Protein AF-A0A2H9SJW0-F1 (afdb_monomer)

Solvent-accessible surface area (backbone atoms only — not comparable to full-atom values): 27560 Å² total; per-residue (Å²): 142,73,90,80,88,81,76,88,88,74,100,79,84,87,81,86,72,72,59,54,45,77,56,90,75,32,29,32,35,49,70,36,34,45,72,46,26,42,38,36,22,75,59,77,62,86,89,69,76,60,100,68,69,46,55,53,66,46,67,87,40,43,34,33,60,44,40,96,85,55,87,63,95,70,72,62,36,65,70,44,51,54,50,39,52,50,50,51,52,52,54,34,56,44,20,56,74,71,34,86,74,39,53,44,86,49,81,77,55,29,37,23,30,73,93,43,32,66,49,48,26,40,41,35,30,52,68,93,46,70,36,27,36,27,61,48,62,95,64,89,64,94,73,74,85,78,71,46,26,59,31,34,33,37,58,63,81,87,57,61,59,41,34,25,30,29,27,80,83,71,48,78,39,64,72,75,53,98,78,71,81,67,59,90,91,49,28,26,57,37,65,46,68,72,79,64,94,76,46,72,67,57,54,49,54,53,48,54,49,46,53,50,44,56,50,49,50,36,42,29,26,83,96,55,74,32,35,34,38,36,33,59,54,56,61,57,50,48,53,49,46,48,52,34,33,49,69,62,37,29,36,73,66,20,43,42,54,46,42,50,53,48,57,61,48,48,55,56,50,53,53,54,52,50,52,49,30,53,78,61,64,34,53,73,40,84,44,55,64,56,51,73,56,50,77,93,84,60,77,93,42,55,70,54,52,38,56,61,59,69,64,53,84,82,46,53,55,40,60,49,33,49,52,49,51,49,55,42,41,67,43,85,90,38,70,70,16,47,45,45,44,56,61,53,72,64,44,94,61,82,62,53,36,68,67,46,46,49,54,50,32,37,18,42,43,55,39,62,61,27,46,88,40,59,68,50,29,27,34,37,48,27,43,62,92,49,41,62,34,63,52,34,29,52,52,53,47,50,51,43,50,72,74,46,77,84,67,74,99,48,66,65,35,56,54,34,36,36,34,34,45,60,63,44,41,30,56,40,88,87,62,77,42,61,65,65,70,52,96,87,48,49,71,59,50,47,51,52,46,65,37,62,64,44,44,54,34,58,70,59,53,52,52,67,80,48,94,86,62,74,77,65,57,59,57,51,52,59,57,63,57,72,74,72,125

Secondary structure (DSSP, 8-state):
------------S-----SEEEETTEEEEHHHHHTT-EEEES---GGG--TT--EEEETTEEEEEE-TT---SS---HHHHHHHHHHHHHHHHHHHHHSSS-EEE--S-EEEESS-TT-EEEEEEETTEEEEEEEE-SS--SS-----BSEEEEE--S-GGGEEEEETTS-EEES--TT--PPTT--EEEEEE---S--HHHHHHHHHHHHHHHHHHHTBPTTS-EEEEEE--HHHHHHHHHHHHHTTSB-HHHHHHHHHHHHHHHHHHHHHHHHHHHHTTEEEEEE-TTGGGS-SSS---HHHHHHHTT--TTS-HHHHHHHHHHHHHS-TT-HHHHHHHHHHHT-SS---SHHHHHHHHHHHHHHHHHTTPPTTSEEEEEEGGGHHHHHHHHHHHHHHHHH-TTS-TTSS---EEEEEE-S-EEE-SS---BTT--TTTHHHHHHHHHSHHHHHHHHH--GGG-TT-HHHHHHHHHHHGGG--

Nearest PDB structures (foldseek):
  3p7l-assembly1_A  TM=1.340E-01  e=9.518E+00  Rattus norvegicus

Foldseek 3Di:
DYDDDDDDDDPDPDPPDQQWDDDPQWTFRVVLLLVLATEIENDDDPVNRDPDPQWDAAQNWIKGKDAPPDPDPDAADVVLVVLQVVVLVLLQVQLVVADPNQKDFDDRIWMATRVHSSQIWGWMGGRLAIWTKRWDFPDRPVDDNQQFAQEEEEEDEQAQQQKWFQWPVRDTHRLPDLPDDDDVPIAREAIGGDPPPDAPVVVVRLVVLLSVLSSQLSRHHHPHQREYEYEDCLVVSLQSLLQCLLVVRYDPNRSQNSNVVSVVRSVVVVVSSVVSNVVSRYRYDYDFLQCQLDDPPDDSHPVNSCVSLVHDSPDHQQVSLVSSLCSLQVDPPDPSNVLSVLLQVLDPDHDRHVVSVVLSRLLSSLLVRCFPHAAASYEYEYEPVSVSSVVSVVVSVVSSCVVCVDPDPPRRHTYIYMYIYGSFYHYDDDDHHGPVDDPPCSVVVSVCCVPPCNVVCSSVVNCSRPDPPPPPVVVVVVVVVVPPD

Radius of gyration: 25.03 Å; Cα contacts (8 Å, |Δi|>4): 740; chains: 1; bounding box: 55×92×79 Å

Structure (mmCIF, N/CA/C/O backbone):
data_AF-A0A2H9SJW0-F1
#
_entry.id   AF-A0A2H9SJW0-F1
#
loop_
_atom_site.group_PDB
_atom_site.id
_atom_site.type_symbol
_atom_site.label_atom_id
_atom_site.label_alt_id
_atom_site.label_comp_id
_atom_site.label_asym_id
_atom_site.label_entity_id
_atom_site.label_seq_id
_atom_site.pdbx_PDB_ins_code
_atom_site.Cartn_x
_atom_site.Cartn_y
_atom_site.Cartn_z
_atom_site.occupancy
_atom_site.B_iso_or_equiv
_atom_site.auth_seq_id
_atom_site.auth_comp_id
_atom_site.auth_asym_id
_atom_site.auth_atom_id
_atom_site.pdbx_PDB_model_num
ATOM 1 N N . MET A 1 1 ? 0.031 -60.701 52.091 1.00 31.83 1 MET A N 1
ATOM 2 C CA . MET A 1 1 ? 1.449 -61.038 52.278 1.00 31.83 1 MET A CA 1
ATOM 3 C C . MET A 1 1 ? 2.285 -60.413 51.185 1.00 31.83 1 MET A C 1
ATOM 5 O O . MET A 1 1 ? 2.572 -61.062 50.194 1.00 31.83 1 MET A O 1
ATOM 9 N N . ASP A 1 2 ? 2.704 -59.166 51.257 1.00 26.11 2 ASP A N 1
ATOM 10 C CA . ASP A 1 2 ? 2.260 -57.974 51.977 1.00 26.11 2 ASP A CA 1
ATOM 11 C C . ASP A 1 2 ? 2.955 -56.819 51.243 1.00 26.11 2 ASP A C 1
ATOM 13 O O . ASP A 1 2 ? 4.098 -56.989 50.832 1.00 26.11 2 ASP A O 1
ATOM 17 N N . GLU A 1 3 ? 2.214 -55.722 51.043 1.00 27.44 3 GLU A N 1
ATOM 18 C CA . GLU A 1 3 ? 2.651 -54.322 51.198 1.00 27.44 3 GLU A CA 1
ATOM 19 C C . GLU A 1 3 ? 3.965 -53.838 50.521 1.00 27.44 3 GLU A C 1
ATOM 21 O O . GLU A 1 3 ? 5.017 -54.442 50.614 1.00 27.44 3 GLU A O 1
ATOM 26 N N . ILE A 1 4 ? 4.071 -52.680 49.862 1.00 28.31 4 ILE A N 1
ATOM 27 C CA . ILE A 1 4 ? 3.366 -51.408 50.004 1.00 28.31 4 ILE A CA 1
ATOM 28 C C . ILE A 1 4 ? 3.685 -50.543 48.771 1.00 28.31 4 ILE A C 1
ATOM 30 O O . ILE A 1 4 ? 4.787 -50.535 48.222 1.00 28.31 4 ILE A O 1
ATOM 34 N N . ILE A 1 5 ? 2.676 -49.768 48.407 1.00 30.16 5 ILE A N 1
ATOM 35 C CA . ILE A 1 5 ? 2.665 -48.562 47.585 1.00 30.16 5 ILE A CA 1
ATOM 36 C C . ILE A 1 5 ? 3.851 -47.617 47.884 1.00 30.16 5 ILE A C 1
ATOM 38 O O . ILE A 1 5 ? 4.023 -47.160 49.010 1.00 30.16 5 ILE A O 1
ATOM 42 N N . LYS A 1 6 ? 4.576 -47.177 46.848 1.00 25.44 6 LYS A N 1
ATOM 43 C CA . LYS A 1 6 ? 5.137 -45.815 46.825 1.00 25.44 6 LYS A CA 1
ATOM 44 C C . LYS A 1 6 ? 4.528 -45.033 45.669 1.00 25.44 6 LYS A C 1
ATOM 46 O O . LYS A 1 6 ? 5.001 -45.049 44.540 1.00 25.44 6 LYS A O 1
ATOM 51 N N . THR A 1 7 ? 3.430 -44.373 46.007 1.00 27.36 7 THR A N 1
ATOM 52 C CA . THR A 1 7 ? 2.893 -43.182 45.359 1.00 27.36 7 THR A CA 1
ATOM 53 C C . THR A 1 7 ? 3.907 -42.040 45.371 1.00 27.36 7 THR A C 1
ATOM 55 O O . THR A 1 7 ? 4.550 -41.810 46.390 1.00 27.36 7 THR A O 1
ATOM 58 N N . ALA A 1 8 ? 3.928 -41.316 44.250 1.00 31.66 8 ALA A N 1
ATOM 59 C CA . ALA A 1 8 ? 4.164 -39.880 44.088 1.00 31.66 8 ALA A CA 1
ATOM 60 C C . ALA A 1 8 ? 5.413 -39.248 44.730 1.00 31.66 8 ALA A C 1
ATOM 62 O O . ALA A 1 8 ? 5.507 -39.104 45.941 1.00 31.66 8 ALA A O 1
ATOM 63 N N . ASN A 1 9 ? 6.300 -38.777 43.850 1.00 24.16 9 ASN A N 1
ATOM 64 C CA . ASN A 1 9 ? 6.996 -37.479 43.836 1.00 24.16 9 ASN A CA 1
ATOM 65 C C . ASN A 1 9 ? 7.720 -37.473 42.476 1.00 24.16 9 ASN A C 1
ATOM 67 O O . ASN A 1 9 ? 8.507 -38.379 42.242 1.00 24.16 9 ASN A O 1
ATOM 71 N N . SER A 1 10 ? 7.519 -36.623 41.478 1.00 26.06 10 SER A N 1
ATOM 72 C CA . SER A 1 10 ? 6.787 -35.379 41.240 1.00 26.06 10 SER A CA 1
ATOM 73 C C . SER A 1 10 ? 6.701 -35.246 39.703 1.00 26.06 10 SER A C 1
ATOM 75 O O . SER A 1 10 ? 7.629 -35.678 39.016 1.00 26.06 10 SER A O 1
ATOM 77 N N . PRO A 1 11 ? 5.645 -34.667 39.107 1.00 29.20 11 PRO A N 1
ATOM 78 C CA . PRO A 1 11 ? 5.680 -34.295 37.698 1.00 29.20 11 PRO A CA 1
ATOM 79 C C . PRO A 1 11 ? 6.511 -33.013 37.578 1.00 29.20 11 PRO A C 1
ATOM 81 O O . PRO A 1 11 ? 5.976 -31.919 37.711 1.00 29.20 11 PRO A O 1
ATOM 84 N N . SER A 1 12 ? 7.830 -33.127 37.429 1.00 30.41 12 SER A N 1
ATOM 85 C CA . SER A 1 12 ? 8.693 -31.940 37.305 1.00 30.41 12 SER A CA 1
ATOM 86 C C . SER A 1 12 ? 9.781 -32.033 36.238 1.00 30.41 12 SER A C 1
ATOM 88 O O . SER A 1 12 ? 10.636 -31.162 36.196 1.00 30.41 12 SER A O 1
ATOM 90 N N . GLU A 1 13 ? 9.766 -33.033 35.354 1.00 30.55 13 GLU A N 1
ATOM 91 C CA . GLU A 1 13 ? 10.835 -33.191 34.347 1.00 30.55 13 GLU A CA 1
ATOM 92 C C . GLU A 1 13 ? 10.319 -33.544 32.939 1.00 30.55 13 GLU A C 1
ATOM 94 O O . GLU A 1 13 ? 11.020 -34.167 32.148 1.00 30.55 13 GLU A O 1
ATOM 99 N N . ALA A 1 14 ? 9.096 -33.125 32.593 1.00 31.77 14 ALA A N 1
ATOM 100 C CA . ALA A 1 14 ? 8.500 -33.360 31.270 1.00 31.77 14 ALA A CA 1
ATOM 101 C C . ALA A 1 14 ? 8.199 -32.074 30.463 1.00 31.77 14 ALA A C 1
ATOM 103 O O . ALA A 1 14 ? 7.309 -32.090 29.620 1.00 31.77 14 ALA A O 1
ATOM 104 N N . GLU A 1 15 ? 8.929 -30.972 30.686 1.00 34.06 15 GLU A N 1
ATOM 105 C CA . GLU A 1 15 ? 8.710 -29.685 29.983 1.00 34.06 15 GLU A CA 1
ATOM 106 C C . GLU A 1 15 ? 9.892 -29.195 29.118 1.00 34.06 15 GLU A C 1
ATOM 108 O O . GLU A 1 15 ? 9.938 -28.031 28.749 1.00 34.06 15 GLU A O 1
ATOM 113 N N . ASN A 1 16 ? 10.811 -30.071 28.694 1.00 35.47 16 ASN A N 1
ATOM 114 C CA . ASN A 1 16 ? 11.868 -29.717 27.725 1.00 35.47 16 ASN A CA 1
ATOM 115 C C . ASN A 1 16 ? 11.561 -30.225 26.302 1.00 35.47 16 ASN A C 1
ATOM 117 O O . ASN A 1 16 ? 12.399 -30.854 25.655 1.00 35.47 16 ASN A O 1
ATOM 121 N N . SER A 1 17 ? 10.345 -29.996 25.795 1.00 41.38 17 SER A N 1
ATOM 122 C CA . SER A 1 17 ? 10.033 -30.266 24.383 1.00 41.38 17 SER A CA 1
ATOM 123 C C . SER A 1 17 ? 10.408 -29.054 23.526 1.00 41.38 17 SER A C 1
ATOM 125 O O . SER A 1 17 ? 9.854 -27.974 23.726 1.00 41.38 17 SER A O 1
ATOM 127 N N . SER A 1 18 ? 11.331 -29.233 22.579 1.00 50.22 18 SER A N 1
ATOM 128 C CA . SER A 1 18 ? 11.886 -28.177 21.723 1.00 50.22 18 SER A CA 1
ATOM 129 C C . SER A 1 18 ? 10.817 -27.244 21.135 1.00 50.22 18 SER A C 1
ATOM 131 O O . SER A 1 18 ? 9.910 -27.685 20.429 1.00 50.22 18 SER A O 1
ATOM 133 N N . ILE A 1 19 ? 10.969 -25.935 21.368 1.00 66.38 19 ILE A N 1
ATOM 134 C CA . ILE A 1 19 ? 10.073 -24.869 20.877 1.00 66.38 19 ILE A CA 1
ATOM 135 C C . ILE A 1 19 ? 9.971 -24.859 19.347 1.00 66.38 19 ILE A C 1
ATOM 137 O O . ILE A 1 19 ? 8.990 -24.358 18.799 1.00 66.38 19 ILE A O 1
ATOM 141 N N . TRP A 1 20 ? 10.936 -25.445 18.648 1.00 62.72 20 TRP A N 1
ATOM 142 C CA . TRP A 1 20 ? 10.987 -25.478 17.197 1.00 62.72 20 TRP A CA 1
ATOM 143 C C . TRP A 1 20 ? 10.583 -26.849 16.642 1.00 62.72 20 TRP A C 1
ATOM 145 O O . TRP A 1 20 ? 11.089 -27.882 17.075 1.00 62.72 20 TRP A O 1
ATOM 155 N N . LEU A 1 21 ? 9.666 -26.847 15.676 1.00 59.00 21 LEU A N 1
ATOM 156 C CA . LEU A 1 21 ? 9.183 -28.022 14.954 1.00 59.00 21 LEU A CA 1
ATOM 157 C C . LEU A 1 21 ? 9.907 -28.121 13.612 1.00 59.00 21 LEU A C 1
ATOM 159 O O . LEU A 1 21 ? 9.852 -27.185 12.823 1.00 59.00 21 LEU A O 1
ATOM 163 N N . MET A 1 22 ? 10.560 -29.242 13.323 1.00 55.00 22 MET A N 1
ATOM 164 C CA . MET A 1 22 ? 11.202 -29.460 12.024 1.00 55.00 22 MET A CA 1
ATOM 165 C C . MET A 1 22 ? 10.168 -29.937 10.989 1.00 55.00 22 MET A C 1
ATOM 167 O O . MET A 1 22 ? 9.476 -30.928 11.214 1.00 55.00 22 MET A O 1
ATOM 171 N N . ILE A 1 23 ? 10.065 -29.236 9.860 1.00 51.19 23 ILE A N 1
ATOM 172 C CA . ILE A 1 23 ? 9.213 -29.536 8.705 1.00 51.19 23 ILE A CA 1
ATOM 173 C C . ILE A 1 23 ? 10.111 -29.550 7.462 1.00 51.19 23 ILE A C 1
ATOM 175 O O . ILE A 1 23 ? 10.507 -28.504 6.944 1.00 51.19 23 ILE A O 1
ATOM 179 N N . GLY A 1 24 ? 10.468 -30.745 6.986 1.00 56.09 24 GLY A N 1
ATOM 180 C CA . GLY A 1 24 ? 11.479 -30.895 5.936 1.00 56.09 24 GLY A CA 1
ATOM 181 C C . GLY A 1 24 ? 12.841 -30.382 6.414 1.00 56.09 24 GLY A C 1
ATOM 182 O O . GLY A 1 24 ? 13.365 -30.869 7.411 1.00 56.09 24 GLY A O 1
ATOM 183 N N . THR A 1 25 ? 13.402 -29.390 5.720 1.00 51.62 25 THR A N 1
ATOM 184 C CA . THR A 1 25 ? 14.658 -28.709 6.096 1.00 51.62 25 THR A CA 1
ATOM 185 C C . THR A 1 25 ? 14.438 -27.412 6.881 1.00 51.62 25 THR A C 1
ATOM 187 O O . THR A 1 25 ? 15.389 -26.675 7.131 1.00 51.62 25 THR A O 1
ATOM 190 N N . LEU A 1 26 ? 13.192 -27.100 7.244 1.00 54.31 26 LEU A N 1
ATOM 191 C CA . LEU A 1 26 ? 12.809 -25.852 7.897 1.00 54.31 26 LEU A CA 1
ATOM 192 C C . LEU A 1 26 ? 12.404 -26.105 9.342 1.00 54.31 26 LEU A C 1
ATOM 194 O O . LEU A 1 26 ? 11.727 -27.078 9.642 1.00 54.31 26 LEU A O 1
ATOM 198 N N . TYR A 1 27 ? 12.747 -25.189 10.232 1.00 59.31 27 TYR A N 1
ATOM 199 C CA . TYR A 1 27 ? 12.300 -25.192 11.613 1.00 59.31 27 TYR A CA 1
ATOM 200 C C . TYR A 1 27 ? 11.242 -24.118 11.834 1.00 59.31 27 TYR A C 1
ATOM 202 O O . TYR A 1 27 ? 11.479 -22.959 11.523 1.00 59.31 27 TYR A O 1
ATOM 210 N N . LEU A 1 28 ? 10.109 -24.488 12.421 1.00 64.44 28 LEU A N 1
ATOM 211 C CA . LEU A 1 28 ? 8.989 -23.620 12.764 1.00 64.44 28 LEU A CA 1
ATOM 212 C C . LEU A 1 28 ? 8.958 -23.323 14.266 1.00 64.44 28 LEU A C 1
ATOM 214 O O . LEU A 1 28 ? 8.865 -24.253 15.063 1.00 64.44 28 LEU A O 1
ATOM 218 N N . ASN A 1 29 ? 8.940 -22.056 14.676 1.00 68.50 29 ASN A N 1
ATOM 219 C CA . ASN A 1 29 ? 8.776 -21.704 16.089 1.00 68.50 29 ASN A CA 1
ATOM 220 C C . ASN A 1 29 ? 7.327 -21.949 16.543 1.00 68.50 29 ASN A C 1
ATOM 222 O O . ASN A 1 29 ? 6.422 -21.188 16.203 1.00 68.50 29 ASN A O 1
ATOM 226 N N . SER A 1 30 ? 7.096 -22.989 17.342 1.00 62.12 30 SER A N 1
ATOM 227 C CA . SER A 1 30 ? 5.762 -23.381 17.809 1.00 62.12 30 SER A CA 1
ATOM 228 C C . SER A 1 30 ? 5.122 -22.369 18.765 1.00 62.12 30 SER A C 1
ATOM 230 O O . SER A 1 30 ? 3.897 -22.251 18.783 1.00 62.12 30 SER A O 1
ATOM 232 N N . ALA A 1 31 ? 5.908 -21.620 19.545 1.00 65.62 31 ALA A N 1
ATOM 233 C CA . ALA A 1 31 ? 5.391 -20.616 20.477 1.00 65.62 31 ALA A CA 1
ATOM 234 C C . ALA A 1 31 ? 4.875 -19.368 19.743 1.00 65.62 31 ALA A C 1
ATOM 236 O O . ALA A 1 31 ? 3.829 -18.824 20.100 1.00 65.62 31 ALA A O 1
ATOM 237 N N . LEU A 1 32 ? 5.580 -18.947 18.692 1.00 68.88 32 LEU A N 1
ATOM 238 C CA . LEU A 1 32 ? 5.151 -17.875 17.797 1.00 68.88 32 LEU A CA 1
ATOM 239 C C . LEU A 1 32 ? 4.011 -18.339 16.887 1.00 68.88 32 LEU A C 1
ATOM 241 O O . LEU A 1 32 ? 3.034 -17.608 16.741 1.00 68.88 32 LEU A O 1
ATOM 245 N N . PHE A 1 33 ? 4.070 -19.572 16.370 1.00 63.78 33 PHE A N 1
ATOM 246 C CA . PHE A 1 33 ? 3.031 -20.141 15.503 1.00 63.78 33 PHE A CA 1
ATOM 247 C C . PHE A 1 33 ? 1.674 -20.182 16.200 1.00 63.78 33 PHE A C 1
ATOM 249 O O . PHE A 1 33 ? 0.653 -19.797 15.640 1.00 63.78 33 PHE A O 1
ATOM 256 N N . LYS A 1 34 ? 1.683 -20.560 17.479 1.00 60.62 34 LYS A N 1
ATOM 257 C CA . LYS A 1 34 ? 0.527 -20.484 18.369 1.00 60.62 34 LYS A CA 1
ATOM 258 C C . LYS A 1 34 ? -0.084 -19.075 18.436 1.00 60.62 34 LYS A C 1
ATOM 260 O O . LYS A 1 34 ? -1.291 -18.931 18.542 1.00 60.62 34 LYS A O 1
ATOM 265 N N . ARG A 1 35 ? 0.713 -18.020 18.294 1.00 62.22 35 ARG A N 1
ATOM 266 C CA . ARG A 1 35 ? 0.249 -16.623 18.234 1.00 62.22 35 ARG A CA 1
ATOM 267 C C . ARG A 1 35 ? -0.037 -16.154 16.803 1.00 62.22 35 ARG A C 1
ATOM 269 O O . ARG A 1 35 ? -0.025 -14.961 16.535 1.00 62.22 35 ARG A O 1
ATOM 276 N N . GLY A 1 36 ? -0.233 -17.084 15.870 1.00 58.44 36 GLY A N 1
ATOM 277 C CA . GLY A 1 36 ? -0.419 -16.783 14.454 1.00 58.44 36 GLY A CA 1
ATOM 278 C C . GLY A 1 36 ? 0.845 -16.278 13.755 1.00 58.44 36 GLY A C 1
ATOM 279 O O . GLY A 1 36 ? 0.753 -15.795 12.643 1.00 58.44 36 GLY A O 1
ATOM 280 N N . ILE A 1 37 ? 2.037 -16.356 14.351 1.00 66.00 37 ILE A N 1
ATOM 281 C CA . ILE A 1 37 ? 3.279 -15.886 13.718 1.00 66.00 37 ILE A CA 1
ATOM 282 C C . ILE A 1 37 ? 4.116 -17.088 13.275 1.00 66.00 37 ILE A C 1
ATOM 284 O O . ILE A 1 37 ? 4.667 -17.821 14.090 1.00 66.00 37 ILE A O 1
ATOM 288 N N . VAL A 1 38 ? 4.248 -17.297 11.971 1.00 61.78 38 VAL A N 1
ATOM 289 C CA . VAL A 1 38 ? 4.958 -18.443 11.396 1.00 61.78 38 VAL A CA 1
ATOM 290 C C . VAL A 1 38 ? 6.443 -18.105 11.208 1.00 61.78 38 VAL A C 1
ATOM 292 O O . VAL A 1 38 ? 6.871 -17.621 10.171 1.00 61.78 38 VAL A O 1
ATOM 295 N N . VAL A 1 39 ? 7.294 -18.360 12.194 1.00 63.62 39 VAL A N 1
ATOM 296 C CA . VAL A 1 39 ? 8.745 -18.164 11.999 1.00 63.62 39 VAL A CA 1
ATOM 297 C C . VAL A 1 39 ? 9.386 -19.453 11.523 1.00 63.62 39 VAL A C 1
ATOM 299 O O . VAL A 1 39 ? 9.395 -20.429 12.264 1.00 63.62 39 VAL A O 1
ATOM 302 N N . LEU A 1 40 ? 9.932 -19.432 10.311 1.00 59.06 40 LEU A N 1
ATOM 303 C CA . LEU A 1 40 ? 10.708 -20.496 9.695 1.00 59.06 40 LEU A CA 1
ATOM 304 C C . LEU A 1 40 ? 12.212 -20.192 9.810 1.00 59.06 40 LEU A C 1
ATOM 306 O O . LEU A 1 40 ? 12.647 -19.048 9.754 1.00 59.06 40 LEU A O 1
ATOM 310 N N . SER A 1 41 ? 13.048 -21.203 9.975 1.00 60.44 41 SER A N 1
ATOM 311 C CA . SER A 1 41 ? 14.503 -21.042 9.981 1.00 60.44 41 SER A CA 1
ATOM 312 C C . SER A 1 41 ? 15.148 -22.262 9.337 1.00 60.44 41 SER A C 1
ATOM 314 O O . SER A 1 41 ? 14.727 -23.371 9.644 1.00 60.44 41 SER A O 1
ATOM 316 N N . PRO A 1 42 ? 16.152 -22.119 8.458 1.00 53.81 42 PRO A N 1
ATOM 317 C CA . PRO A 1 42 ? 16.894 -23.272 7.952 1.00 53.81 42 PRO A CA 1
ATOM 318 C C . PRO A 1 42 ? 17.921 -23.784 8.961 1.00 53.81 42 PRO A C 1
ATOM 320 O O . PRO A 1 42 ? 18.294 -24.948 8.923 1.00 53.81 42 PRO A O 1
ATOM 323 N N . ASN A 1 43 ? 18.399 -22.901 9.843 1.00 59.78 43 ASN A N 1
ATOM 324 C CA . ASN A 1 43 ? 19.524 -23.130 10.733 1.00 59.78 43 ASN A CA 1
ATOM 325 C C . ASN A 1 43 ? 19.191 -22.517 12.088 1.00 59.78 43 ASN A C 1
ATOM 327 O O . ASN A 1 43 ? 19.198 -21.295 12.232 1.00 59.78 43 ASN A O 1
ATOM 331 N N . ILE A 1 44 ? 18.959 -23.360 13.086 1.00 58.59 44 ILE A N 1
ATOM 332 C CA . ILE A 1 44 ? 18.890 -22.919 14.475 1.00 58.59 44 ILE A CA 1
ATOM 333 C C . ILE A 1 44 ? 20.258 -23.190 15.099 1.00 58.59 44 ILE A C 1
ATOM 335 O O . ILE A 1 44 ? 20.630 -24.356 15.226 1.00 58.59 44 ILE A O 1
ATOM 339 N N . PRO A 1 45 ? 21.031 -22.162 15.488 1.00 54.62 45 PRO A N 1
ATOM 340 C CA . PRO A 1 45 ? 22.155 -22.375 16.389 1.00 54.62 45 PRO A CA 1
ATOM 341 C C . PRO A 1 45 ? 21.629 -23.025 17.675 1.00 54.62 45 PRO A C 1
ATOM 343 O O . PRO A 1 45 ? 20.753 -22.444 18.320 1.00 54.62 45 PRO A O 1
ATOM 346 N N . GLU A 1 46 ? 22.151 -24.195 18.057 1.00 47.31 46 GLU A N 1
ATOM 347 C CA . GLU A 1 46 ? 21.725 -24.946 19.257 1.00 47.31 46 GLU A CA 1
ATOM 348 C C . GLU A 1 46 ? 21.738 -24.080 20.535 1.00 47.31 46 GLU A C 1
ATOM 350 O O . GLU A 1 46 ? 20.930 -24.282 21.436 1.00 47.31 46 GLU A O 1
ATOM 355 N N . GLU A 1 47 ? 22.583 -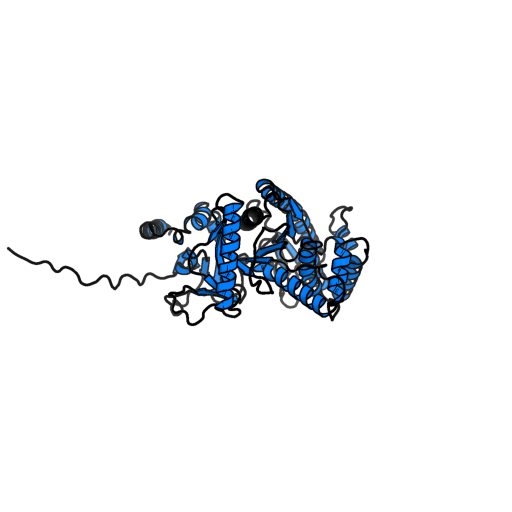23.046 20.574 1.00 41.41 47 GLU A N 1
ATOM 356 C CA . GLU A 1 47 ? 22.746 -22.105 21.693 1.00 41.41 47 GLU A CA 1
ATOM 357 C C . GLU A 1 47 ? 21.741 -20.930 21.705 1.00 41.41 47 GLU A C 1
ATOM 359 O O . GLU A 1 47 ? 21.732 -20.132 22.639 1.00 41.41 47 GLU A O 1
ATOM 364 N N . SER A 1 48 ? 20.897 -20.788 20.676 1.00 46.56 48 SER A N 1
ATOM 365 C CA . SER A 1 48 ? 19.954 -19.660 20.518 1.00 46.56 48 SER A CA 1
ATOM 366 C C . SER A 1 48 ? 18.500 -19.993 20.868 1.00 46.56 48 SER A C 1
ATOM 368 O O . SER A 1 48 ? 17.622 -19.135 20.765 1.00 46.56 48 SER A O 1
ATOM 370 N N . ILE A 1 49 ? 18.242 -21.223 21.316 1.00 45.44 49 ILE A N 1
ATOM 371 C CA . ILE A 1 49 ? 16.923 -21.676 21.758 1.00 45.44 49 ILE A CA 1
ATOM 372 C C . ILE A 1 49 ? 16.714 -21.187 23.196 1.00 45.44 49 ILE A C 1
ATOM 374 O O . ILE A 1 49 ? 16.937 -21.909 24.160 1.00 45.44 49 ILE A O 1
ATOM 378 N N . CYS A 1 50 ? 16.331 -19.920 23.349 1.00 40.44 50 CYS A N 1
ATOM 379 C CA . CYS A 1 50 ? 15.858 -19.404 24.631 1.00 40.44 50 CYS A CA 1
ATOM 380 C C . CYS A 1 50 ? 14.391 -19.803 24.840 1.00 40.44 50 CYS A C 1
ATOM 382 O O . CYS A 1 50 ? 13.558 -19.598 23.955 1.00 40.44 50 CYS A O 1
ATOM 384 N N . ASP A 1 51 ? 14.058 -20.262 26.050 1.00 39.50 51 ASP A N 1
ATOM 385 C CA . ASP A 1 51 ? 12.725 -20.733 26.479 1.00 39.50 51 ASP A CA 1
ATOM 386 C C . ASP A 1 51 ? 11.624 -19.648 26.538 1.00 39.50 51 ASP A C 1
ATOM 388 O O . ASP A 1 51 ? 10.618 -19.761 27.235 1.00 39.50 51 ASP A O 1
ATOM 392 N N . GLY A 1 52 ? 11.775 -18.559 25.789 1.00 51.00 52 GLY A N 1
ATOM 393 C CA . GLY A 1 52 ? 10.872 -17.421 25.849 1.00 51.00 52 GLY A CA 1
ATOM 394 C C . GLY A 1 52 ? 10.945 -16.516 24.634 1.00 51.00 52 GLY A C 1
ATOM 395 O O . GLY A 1 52 ? 10.958 -15.296 24.821 1.00 51.00 52 GLY A O 1
ATOM 396 N N . ASP A 1 53 ? 10.978 -17.078 23.418 1.00 55.94 53 ASP A N 1
ATOM 397 C CA . ASP A 1 53 ? 10.918 -16.330 22.151 1.00 55.94 53 ASP A CA 1
ATOM 398 C C . ASP A 1 53 ? 9.590 -15.568 22.015 1.00 55.94 53 ASP A C 1
ATOM 400 O O . ASP A 1 53 ? 8.642 -15.907 21.314 1.00 55.94 53 ASP A O 1
ATOM 404 N N . THR A 1 54 ? 9.535 -14.476 22.763 1.00 62.47 54 THR A N 1
ATOM 405 C CA . THR A 1 54 ? 8.504 -13.453 22.777 1.00 62.47 54 THR A CA 1
ATOM 406 C C . THR A 1 54 ? 8.749 -12.437 21.678 1.00 62.47 54 THR A C 1
ATOM 408 O O . THR A 1 54 ? 7.946 -11.518 21.567 1.00 62.47 54 THR A O 1
ATOM 411 N N . SER A 1 55 ? 9.821 -12.574 20.886 1.00 74.06 55 SER A N 1
ATOM 412 C CA . SER A 1 55 ? 10.250 -11.581 19.909 1.00 74.06 55 SER A CA 1
ATOM 413 C C . SER A 1 55 ? 10.541 -12.171 18.538 1.00 74.06 55 SER A C 1
ATOM 415 O O . SER A 1 55 ? 11.095 -13.258 18.445 1.00 74.06 55 SER A O 1
ATOM 417 N N . PHE A 1 56 ? 10.236 -11.418 17.488 1.00 74.88 56 PHE A N 1
ATOM 418 C CA . PHE A 1 56 ? 10.623 -11.726 16.112 1.00 74.88 56 PHE A CA 1
ATOM 419 C C . PHE A 1 56 ? 11.040 -10.441 15.397 1.00 74.88 56 PHE A C 1
ATOM 421 O O . PHE A 1 56 ? 10.713 -9.340 15.847 1.00 74.88 56 PHE A O 1
ATOM 428 N N . THR A 1 57 ? 11.766 -10.567 14.289 1.00 72.19 57 THR A N 1
ATOM 429 C CA . THR A 1 57 ? 12.193 -9.418 13.483 1.00 72.19 57 THR A CA 1
ATOM 430 C C . THR A 1 57 ? 11.485 -9.434 12.140 1.00 72.19 57 THR A C 1
ATOM 432 O O . THR A 1 57 ? 11.443 -10.455 11.466 1.00 72.19 57 THR A O 1
ATOM 435 N N . LEU A 1 58 ? 10.965 -8.277 11.743 1.00 70.56 58 LEU A N 1
ATOM 436 C CA . LEU A 1 58 ? 10.278 -8.060 10.481 1.00 70.56 58 LEU A CA 1
ATOM 437 C C . LEU A 1 58 ? 10.780 -6.764 9.846 1.00 70.56 58 LEU A C 1
ATOM 439 O O . LEU A 1 58 ? 10.627 -5.699 10.439 1.00 70.56 58 LEU A O 1
ATOM 443 N N . ASN A 1 59 ? 11.394 -6.829 8.661 1.00 65.69 59 ASN A N 1
ATOM 444 C CA . ASN A 1 59 ? 11.957 -5.658 7.966 1.00 65.69 59 ASN A CA 1
ATOM 445 C C . ASN A 1 59 ? 12.813 -4.760 8.887 1.00 65.69 59 ASN A C 1
ATOM 447 O O . ASN A 1 59 ? 12.578 -3.558 9.003 1.00 65.69 59 ASN A O 1
ATOM 451 N N . ALA A 1 60 ? 13.763 -5.369 9.609 1.00 69.12 60 ALA A N 1
ATOM 452 C CA . ALA A 1 60 ? 14.613 -4.721 10.620 1.00 69.12 60 ALA A CA 1
ATOM 453 C C . ALA A 1 60 ? 13.875 -4.111 11.837 1.00 69.12 60 ALA A C 1
ATOM 455 O O . ALA A 1 60 ? 14.500 -3.482 12.693 1.00 69.12 60 ALA A O 1
ATOM 456 N N . ARG A 1 61 ? 12.560 -4.321 11.970 1.00 75.19 61 ARG A N 1
ATOM 457 C CA . ARG A 1 61 ? 11.778 -3.975 13.163 1.00 75.19 61 ARG A CA 1
ATOM 458 C C . ARG A 1 61 ? 11.687 -5.194 14.066 1.00 75.19 61 ARG A C 1
ATOM 460 O O . ARG A 1 61 ? 11.164 -6.227 13.661 1.00 75.19 61 ARG A O 1
ATOM 467 N N . ARG A 1 62 ? 12.186 -5.078 15.293 1.00 82.31 62 ARG A N 1
ATOM 468 C CA . ARG A 1 62 ? 12.040 -6.128 16.300 1.00 82.31 62 ARG A CA 1
ATOM 469 C C . ARG A 1 62 ? 10.726 -5.933 17.042 1.00 82.31 62 ARG A C 1
ATOM 471 O O . ARG A 1 62 ? 10.515 -4.891 17.660 1.00 82.31 62 ARG A O 1
ATOM 478 N N . PHE A 1 63 ? 9.860 -6.930 16.985 1.00 82.44 63 PHE A N 1
ATOM 479 C CA . PHE A 1 63 ? 8.585 -6.950 17.681 1.00 82.44 63 PHE A CA 1
ATOM 480 C C . PHE A 1 63 ? 8.643 -7.858 18.897 1.00 82.44 63 PHE A C 1
ATOM 482 O O . PHE A 1 63 ? 9.423 -8.808 18.931 1.00 82.44 63 PHE A O 1
ATOM 489 N N . SER A 1 64 ? 7.827 -7.581 19.911 1.00 84.25 64 SER A N 1
ATOM 490 C CA . SER A 1 64 ? 7.626 -8.506 21.022 1.00 84.25 64 SER A CA 1
ATOM 491 C C . SER A 1 64 ? 6.234 -8.522 21.591 1.00 84.25 64 SER A C 1
ATOM 493 O O . SER A 1 64 ? 5.535 -7.515 21.599 1.00 84.25 64 SER A O 1
ATOM 495 N N . PHE A 1 65 ? 5.873 -9.680 22.120 1.00 81.56 65 PHE A N 1
ATOM 496 C CA . PHE A 1 65 ? 4.640 -9.894 22.843 1.00 81.56 65 PHE A CA 1
ATOM 497 C C . PHE A 1 65 ? 4.777 -9.468 24.300 1.00 81.56 65 PHE A C 1
ATOM 499 O O . PHE A 1 65 ? 5.644 -9.942 25.039 1.00 81.56 65 PHE A O 1
ATOM 506 N N . TYR A 1 66 ? 3.862 -8.615 24.731 1.00 84.00 66 TYR A N 1
ATOM 507 C CA . TYR A 1 66 ? 3.714 -8.175 26.103 1.00 84.00 66 TYR A CA 1
ATOM 508 C C . TYR A 1 66 ? 2.397 -8.694 26.676 1.00 84.00 66 TYR A C 1
ATOM 510 O O . TYR A 1 66 ? 1.329 -8.415 26.135 1.00 84.00 66 TYR A O 1
ATOM 518 N N . THR A 1 67 ? 2.470 -9.394 27.809 1.00 80.19 67 THR A N 1
ATOM 519 C CA . THR A 1 67 ? 1.323 -9.622 28.699 1.00 80.19 67 THR A CA 1
ATOM 520 C C . THR A 1 67 ? 1.594 -8.930 30.036 1.00 80.19 67 THR A C 1
ATOM 522 O O . THR A 1 67 ? 2.760 -8.781 30.416 1.00 80.19 67 THR A O 1
ATOM 525 N N . PRO A 1 68 ? 0.557 -8.524 30.793 1.00 72.31 68 PRO A N 1
ATOM 526 C CA . PRO A 1 68 ? 0.741 -7.928 32.120 1.00 72.31 68 PRO A CA 1
ATOM 527 C C . PRO A 1 68 ? 1.532 -8.818 33.090 1.00 72.31 68 PRO A C 1
ATOM 529 O O . PRO A 1 68 ? 2.203 -8.307 33.983 1.00 72.31 68 PRO A O 1
ATOM 532 N N . THR A 1 69 ? 1.470 -10.135 32.883 1.00 68.44 69 THR A N 1
ATOM 533 C CA . THR A 1 69 ? 2.145 -11.168 33.673 1.00 68.44 69 THR A CA 1
ATOM 534 C C . THR A 1 69 ? 3.566 -11.487 33.200 1.00 68.44 69 THR A C 1
ATOM 536 O O . THR A 1 69 ? 4.289 -12.170 33.920 1.00 68.44 69 THR A O 1
ATOM 539 N N . ASN A 1 70 ? 3.991 -11.012 32.022 1.00 65.56 70 ASN A N 1
ATOM 540 C CA . ASN A 1 70 ? 5.300 -11.354 31.466 1.00 65.56 70 ASN A CA 1
ATOM 541 C C . ASN A 1 70 ? 6.431 -10.543 32.116 1.00 65.56 70 ASN A C 1
ATOM 543 O O . ASN A 1 70 ? 6.342 -9.320 32.260 1.00 65.56 70 ASN A O 1
ATOM 547 N N . THR A 1 71 ? 7.552 -11.201 32.399 1.00 57.09 71 THR A N 1
ATOM 548 C CA . THR A 1 71 ? 8.789 -10.604 32.934 1.00 57.09 71 THR A CA 1
ATOM 549 C C . THR A 1 71 ? 9.706 -10.050 31.835 1.00 57.09 71 THR A C 1
ATOM 551 O O . THR A 1 71 ? 10.919 -9.964 32.014 1.00 57.09 71 THR A O 1
ATOM 554 N N . CYS A 1 72 ? 9.151 -9.643 30.685 1.00 63.00 72 CYS A N 1
ATOM 555 C CA . CYS A 1 72 ? 9.945 -9.053 29.606 1.00 63.00 72 CYS A CA 1
ATOM 556 C C . CYS A 1 72 ? 10.647 -7.770 30.092 1.00 63.00 72 CYS A C 1
ATOM 558 O O . CYS A 1 72 ? 10.021 -6.893 30.699 1.00 63.00 72 CYS A O 1
ATOM 560 N N . SER A 1 73 ? 11.948 -7.655 29.809 1.00 66.69 73 SER A N 1
ATOM 561 C CA . SER A 1 73 ? 12.775 -6.501 30.188 1.00 66.69 73 SER A CA 1
ATOM 562 C C . SER A 1 73 ? 12.342 -5.210 29.485 1.00 66.69 73 SER A C 1
ATOM 564 O O . SER A 1 73 ? 12.512 -4.119 30.029 1.00 66.69 73 SER A O 1
ATOM 566 N N . GLN A 1 74 ? 11.725 -5.326 28.306 1.00 77.00 74 GLN A N 1
ATOM 567 C CA . GLN A 1 74 ? 11.118 -4.217 27.579 1.00 77.00 74 GLN A CA 1
ATOM 568 C C . GLN A 1 74 ? 9.591 -4.326 27.580 1.00 77.00 74 GLN A C 1
ATOM 570 O O . GLN A 1 74 ? 9.015 -5.405 27.489 1.00 77.00 74 GLN A O 1
ATOM 575 N N . LYS A 1 75 ? 8.919 -3.177 27.683 1.00 85.69 75 LYS A N 1
ATOM 576 C CA . LYS A 1 75 ? 7.453 -3.075 27.761 1.00 85.69 75 LYS A CA 1
ATOM 577 C C . LYS A 1 75 ? 6.947 -2.037 26.762 1.00 85.69 75 LYS A C 1
ATOM 579 O O . LYS A 1 75 ? 7.684 -1.090 26.500 1.00 85.69 75 LYS A O 1
ATOM 584 N N . PRO A 1 76 ? 5.714 -2.108 26.254 1.00 88.75 76 PRO A N 1
ATOM 585 C CA . PRO A 1 76 ? 5.136 -1.010 25.479 1.00 88.75 76 PRO A CA 1
ATOM 586 C C . PRO A 1 76 ? 5.078 0.292 26.297 1.00 88.75 76 PRO A C 1
ATOM 588 O O . PRO A 1 76 ? 5.161 0.285 27.530 1.00 88.75 76 PRO A O 1
ATOM 591 N N . HIS A 1 77 ? 4.950 1.430 25.618 1.00 90.44 77 HIS A N 1
ATOM 592 C CA . HIS A 1 77 ? 4.732 2.711 26.282 1.00 90.44 77 HIS A CA 1
ATOM 593 C C . HIS A 1 77 ? 3.334 2.732 26.922 1.00 90.44 77 HIS A C 1
ATOM 595 O O . HIS A 1 77 ? 2.330 2.546 26.235 1.00 90.44 77 HIS A O 1
ATOM 601 N N . ALA A 1 78 ? 3.260 2.943 28.240 1.00 87.88 78 ALA A N 1
ATOM 602 C CA . ALA A 1 78 ? 2.036 2.708 29.010 1.00 87.88 78 ALA A CA 1
ATOM 603 C C . ALA A 1 78 ? 0.848 3.567 28.547 1.00 87.88 78 ALA A C 1
ATOM 605 O O . ALA A 1 78 ? -0.250 3.044 28.377 1.00 87.88 78 ALA A O 1
ATOM 606 N N . SER A 1 79 ? 1.054 4.864 28.286 1.00 87.44 79 SER A N 1
ATOM 607 C CA . SER A 1 79 ? -0.043 5.728 27.829 1.00 87.44 79 SER A CA 1
ATOM 608 C C . SER A 1 79 ? -0.511 5.376 26.416 1.00 87.44 79 SER A C 1
ATOM 610 O O . SER A 1 79 ? -1.708 5.439 26.138 1.00 87.44 79 SER A O 1
ATOM 612 N N . SER A 1 80 ? 0.406 4.950 25.544 1.00 88.38 80 SER A N 1
ATOM 613 C CA . SER A 1 80 ? 0.080 4.500 24.189 1.00 88.38 80 SER A CA 1
ATOM 614 C C . SER A 1 80 ? -0.724 3.203 24.230 1.00 88.38 80 SER A C 1
ATOM 616 O O . SER A 1 80 ? -1.712 3.086 23.515 1.00 88.38 80 SER A O 1
ATOM 618 N N . LEU A 1 81 ? -0.367 2.271 25.124 1.00 88.44 81 LEU A N 1
ATOM 619 C CA . LEU A 1 81 ? -1.114 1.029 25.330 1.00 88.44 81 LEU A CA 1
ATOM 620 C C . LEU A 1 81 ? -2.544 1.304 25.805 1.00 88.44 81 LEU A C 1
ATOM 622 O O . LEU A 1 81 ? -3.489 0.748 25.253 1.00 88.44 81 LEU A O 1
ATOM 626 N N . THR A 1 82 ? -2.710 2.169 26.809 1.00 87.38 82 THR A N 1
ATOM 627 C CA . THR A 1 82 ? -4.037 2.557 27.312 1.00 87.38 82 THR A CA 1
ATOM 628 C C . THR A 1 82 ? -4.873 3.215 26.219 1.00 87.38 82 THR A C 1
ATOM 630 O O . THR A 1 82 ? -6.040 2.873 26.055 1.00 87.38 82 THR A O 1
ATOM 633 N N . THR A 1 83 ? -4.266 4.116 25.444 1.00 85.88 83 THR A N 1
ATOM 634 C CA . THR A 1 83 ? -4.941 4.820 24.344 1.00 85.88 83 THR A CA 1
ATOM 635 C C . THR A 1 83 ? -5.381 3.846 23.253 1.00 85.88 83 THR A C 1
ATOM 637 O O . THR A 1 83 ? -6.536 3.864 22.843 1.00 85.88 83 THR A O 1
ATOM 640 N N . ALA A 1 84 ? -4.493 2.948 22.823 1.00 87.81 84 ALA A N 1
ATOM 641 C CA . ALA A 1 84 ? -4.809 1.977 21.785 1.00 87.81 84 ALA A CA 1
ATOM 642 C C . ALA A 1 84 ? -5.901 0.991 22.239 1.00 87.81 84 ALA A C 1
ATOM 644 O O . ALA A 1 84 ? -6.820 0.709 21.478 1.00 87.81 84 ALA A O 1
ATOM 645 N N . ARG A 1 85 ? -5.876 0.538 23.503 1.00 87.50 85 ARG A N 1
ATOM 646 C CA . ARG A 1 85 ? -6.953 -0.291 24.078 1.00 87.50 85 ARG A CA 1
ATOM 647 C C . ARG A 1 85 ? -8.296 0.436 24.128 1.00 87.50 85 ARG A C 1
ATOM 649 O O . ARG A 1 85 ? -9.314 -0.184 23.829 1.00 87.50 85 ARG A O 1
ATOM 656 N N . ALA A 1 86 ? -8.302 1.717 24.498 1.00 85.75 86 ALA A N 1
ATOM 657 C CA . ALA A 1 86 ? -9.519 2.525 24.500 1.00 85.75 86 ALA A CA 1
ATOM 658 C C . ALA A 1 86 ? -10.108 2.630 23.086 1.00 85.75 86 ALA A C 1
ATOM 660 O O . ALA A 1 86 ? -11.282 2.322 22.908 1.00 85.75 86 ALA A O 1
ATOM 661 N N . PHE A 1 87 ? -9.274 2.923 22.079 1.00 86.62 87 PHE A N 1
ATOM 662 C CA . PHE A 1 87 ? -9.719 2.968 20.685 1.00 86.62 87 PHE A CA 1
ATOM 663 C C . PHE A 1 87 ? -10.298 1.640 20.212 1.00 86.62 87 PHE A C 1
ATOM 665 O O . PHE A 1 87 ? -11.392 1.628 19.665 1.00 86.62 87 PHE A O 1
ATOM 672 N N . ILE A 1 88 ? -9.610 0.518 20.449 1.00 86.75 88 ILE A N 1
ATOM 673 C CA . ILE A 1 88 ? -10.150 -0.794 20.067 1.00 86.75 88 ILE A CA 1
ATOM 674 C C . ILE A 1 88 ? -11.490 -1.052 20.741 1.00 86.75 88 ILE A C 1
ATOM 676 O O . ILE A 1 88 ? -12.416 -1.484 20.071 1.00 86.75 88 ILE A O 1
ATOM 680 N N . THR A 1 89 ? -11.617 -0.733 22.028 1.00 86.31 89 THR A N 1
ATOM 681 C CA . THR A 1 89 ? -12.872 -0.925 22.765 1.00 86.31 89 THR A CA 1
ATOM 682 C C . THR A 1 89 ? -14.013 -0.105 22.160 1.00 86.31 89 THR A C 1
ATOM 684 O O . THR A 1 89 ? -15.119 -0.621 22.016 1.00 86.31 89 THR A O 1
ATOM 687 N N . GLU A 1 90 ? -13.763 1.149 21.781 1.00 86.81 90 GLU A N 1
ATOM 688 C CA . GLU A 1 90 ? -14.756 2.006 21.122 1.00 86.81 90 GLU A CA 1
ATOM 689 C C . GLU A 1 90 ? -15.118 1.483 19.723 1.00 86.81 90 GLU A C 1
ATOM 691 O O . GLU A 1 90 ? -16.302 1.357 19.415 1.00 86.81 90 GLU A O 1
ATOM 696 N N . LEU A 1 91 ? -14.124 1.098 18.911 1.00 87.44 91 LEU A N 1
ATOM 697 C CA . LEU A 1 91 ? -14.335 0.530 17.574 1.00 87.44 91 LEU A CA 1
ATOM 698 C C . LEU A 1 91 ? -15.152 -0.768 17.632 1.00 87.44 91 LEU A C 1
ATOM 700 O O . LEU A 1 91 ? -16.114 -0.915 16.883 1.00 87.44 91 LEU A O 1
ATOM 704 N N . THR A 1 92 ? -14.810 -1.694 18.536 1.00 87.31 92 THR A N 1
ATOM 705 C CA . THR A 1 92 ? -15.551 -2.955 18.691 1.00 87.31 92 THR A CA 1
ATOM 706 C C . THR A 1 92 ? -16.953 -2.712 19.233 1.00 87.31 92 THR A C 1
ATOM 708 O O . THR A 1 92 ? -17.904 -3.309 18.747 1.00 87.31 92 THR A O 1
ATOM 711 N N . SER A 1 93 ? -17.111 -1.805 20.205 1.00 87.88 93 SER A N 1
ATOM 712 C CA . SER A 1 93 ? -18.432 -1.478 20.762 1.00 87.88 93 SER A CA 1
ATOM 713 C C . SER A 1 93 ? -19.359 -0.885 19.705 1.00 87.88 93 SER A C 1
ATOM 715 O O . SER A 1 93 ? -20.536 -1.229 19.671 1.00 87.88 93 SER A O 1
ATOM 717 N N . TYR A 1 94 ? -18.830 -0.026 18.831 1.00 88.31 94 TYR A N 1
ATOM 718 C CA . TYR A 1 94 ? -19.572 0.507 17.694 1.00 88.31 94 TYR A CA 1
ATOM 719 C C . TYR A 1 94 ? -19.922 -0.587 16.686 1.00 88.31 94 TYR A C 1
ATOM 721 O O . TYR A 1 94 ? -21.084 -0.719 16.316 1.00 88.31 94 TYR A O 1
ATOM 729 N N . ALA A 1 95 ? -18.948 -1.414 16.296 1.00 87.00 95 ALA A N 1
ATOM 730 C CA . ALA A 1 95 ? -19.163 -2.503 15.347 1.00 87.00 95 ALA A CA 1
ATOM 731 C C . ALA A 1 95 ? -20.257 -3.481 15.815 1.00 87.00 95 ALA A C 1
ATOM 733 O O . ALA A 1 95 ? -21.090 -3.879 15.009 1.00 87.00 95 ALA A O 1
ATOM 734 N N . HIS A 1 96 ? -20.316 -3.802 17.113 1.00 85.12 96 HIS A N 1
ATOM 735 C CA . HIS A 1 96 ? -21.382 -4.628 17.701 1.00 85.12 96 HIS A CA 1
ATOM 736 C C . HIS A 1 96 ? -22.775 -3.981 17.642 1.00 85.12 96 HIS A C 1
ATOM 738 O O . HIS A 1 96 ? -23.785 -4.679 17.686 1.00 85.12 96 HIS A O 1
ATOM 744 N N . GLN A 1 97 ? -22.856 -2.650 17.574 1.00 82.75 97 GLN A N 1
ATOM 745 C CA . GLN A 1 97 ? -24.127 -1.931 17.445 1.00 82.75 97 GLN A CA 1
ATOM 746 C C . GLN A 1 97 ? -24.597 -1.841 15.990 1.00 82.75 97 GLN A C 1
ATOM 748 O O . GLN A 1 97 ? -25.797 -1.729 15.747 1.00 82.75 97 GLN A O 1
ATOM 753 N N . THR A 1 98 ? -23.668 -1.834 15.030 1.00 75.06 98 THR A N 1
ATOM 754 C CA . THR A 1 98 ? -23.951 -1.602 13.604 1.00 75.06 98 THR A CA 1
ATOM 755 C C . THR A 1 98 ? -24.001 -2.871 12.764 1.00 75.06 98 THR A C 1
ATOM 757 O O . THR A 1 98 ? -24.685 -2.891 11.742 1.00 75.06 98 THR A O 1
ATOM 760 N N . SER A 1 99 ? -23.294 -3.923 13.173 1.00 65.56 99 SER A N 1
ATOM 761 C CA . SER A 1 99 ? -23.117 -5.161 12.418 1.00 65.56 99 SER A CA 1
ATOM 762 C C . SER A 1 99 ? -23.179 -6.380 13.345 1.00 65.56 99 SER A C 1
ATOM 764 O O . SER A 1 99 ? -22.884 -6.287 14.535 1.00 65.56 99 SER A O 1
ATOM 766 N N . GLN A 1 100 ? -23.579 -7.537 12.810 1.00 58.59 100 GLN A N 1
ATOM 767 C CA . GLN A 1 100 ? -23.644 -8.800 13.555 1.00 58.59 100 GLN A CA 1
ATOM 768 C C . GLN A 1 100 ? -22.237 -9.259 13.968 1.00 58.59 100 GLN A C 1
ATOM 770 O O . GLN A 1 100 ? -21.570 -9.891 13.166 1.00 58.59 100 GLN A O 1
ATOM 775 N N . ASP A 1 101 ? -21.788 -8.947 15.189 1.00 57.75 101 ASP A N 1
ATOM 776 C CA . ASP A 1 101 ? -20.649 -9.573 15.896 1.00 57.75 101 ASP A CA 1
ATOM 777 C C . ASP A 1 101 ? -19.410 -9.926 15.044 1.00 57.75 101 ASP A C 1
ATOM 779 O O . ASP A 1 101 ? -18.750 -10.936 15.262 1.00 57.75 101 ASP A O 1
ATOM 783 N N . LEU A 1 102 ? -19.055 -9.087 14.068 1.00 62.88 102 LEU A N 1
ATOM 784 C CA . LEU A 1 102 ? -17.930 -9.378 13.176 1.00 62.88 102 LEU A CA 1
ATOM 785 C C . LEU A 1 102 ? -16.583 -9.040 13.801 1.00 62.88 102 LEU A C 1
ATOM 787 O O . LEU A 1 102 ? -15.566 -9.432 13.247 1.00 62.88 102 LEU A O 1
ATOM 791 N N . ILE A 1 103 ? -16.535 -8.288 14.902 1.00 73.12 103 ILE A N 1
ATOM 792 C CA . ILE A 1 103 ? -15.273 -7.808 15.458 1.00 73.12 103 ILE A CA 1
ATOM 793 C C . ILE A 1 103 ? -15.172 -8.136 16.943 1.00 73.12 103 ILE A C 1
ATOM 795 O O . ILE A 1 103 ? -15.951 -7.629 17.741 1.00 73.12 103 ILE A O 1
ATOM 799 N N . HIS A 1 104 ? -14.153 -8.906 17.332 1.00 68.25 104 HIS A N 1
ATOM 800 C CA . HIS A 1 104 ? -13.894 -9.231 18.735 1.00 68.25 104 HIS A CA 1
ATOM 801 C C . HIS A 1 104 ? -12.462 -8.897 19.141 1.00 68.25 104 HIS A C 1
ATOM 803 O O . HIS A 1 104 ? -11.493 -9.310 18.502 1.00 68.25 104 HIS A O 1
ATOM 809 N N . ASN A 1 105 ? -12.325 -8.190 20.262 1.00 69.12 105 ASN A N 1
ATOM 810 C CA . ASN A 1 105 ? -11.039 -8.014 20.921 1.00 69.12 105 ASN A CA 1
ATOM 811 C C . ASN A 1 105 ? -10.664 -9.323 21.629 1.00 69.12 105 ASN A C 1
ATOM 813 O O . ASN A 1 105 ? -11.404 -9.792 22.498 1.00 69.12 105 ASN A O 1
ATOM 817 N N . ARG A 1 106 ? -9.533 -9.923 21.254 1.00 63.47 106 ARG A N 1
ATOM 818 C CA . ARG A 1 106 ? -9.046 -11.162 21.869 1.00 63.47 106 ARG A CA 1
ATOM 819 C C . ARG A 1 106 ? -7.837 -10.878 22.746 1.00 63.47 106 ARG A C 1
ATOM 821 O O . ARG A 1 106 ? -7.039 -10.027 22.421 1.00 63.47 106 ARG A O 1
ATOM 828 N N . ASP A 1 107 ? -7.661 -11.660 23.804 1.00 63.44 107 ASP A N 1
ATOM 829 C CA . ASP A 1 107 ? -6.420 -11.758 24.585 1.00 63.44 107 ASP A CA 1
ATOM 830 C C . ASP A 1 107 ? -5.860 -10.483 25.266 1.00 63.44 107 ASP A C 1
ATOM 832 O O . ASP A 1 107 ? -6.059 -9.337 24.874 1.00 63.44 107 ASP A O 1
ATOM 836 N N . GLN A 1 108 ? -5.081 -10.674 26.337 1.00 65.25 108 GLN A N 1
ATOM 837 C CA . GLN A 1 108 ? -4.329 -9.571 26.969 1.00 65.25 108 GLN A CA 1
ATOM 838 C C . GLN A 1 108 ? -2.953 -9.332 26.330 1.00 65.25 108 GLN A C 1
ATOM 840 O O . GLN A 1 108 ? -2.278 -8.356 26.686 1.00 65.25 108 GLN A O 1
ATOM 845 N N . SER A 1 109 ? -2.521 -10.230 25.437 1.00 78.88 109 SER A N 1
ATOM 846 C CA . SER A 1 109 ? -1.208 -10.181 24.800 1.00 78.88 109 SER A CA 1
ATOM 847 C C . SER A 1 109 ? -1.207 -9.195 23.641 1.00 78.88 109 SER A C 1
ATOM 849 O O . SER A 1 109 ? -1.949 -9.359 22.679 1.00 78.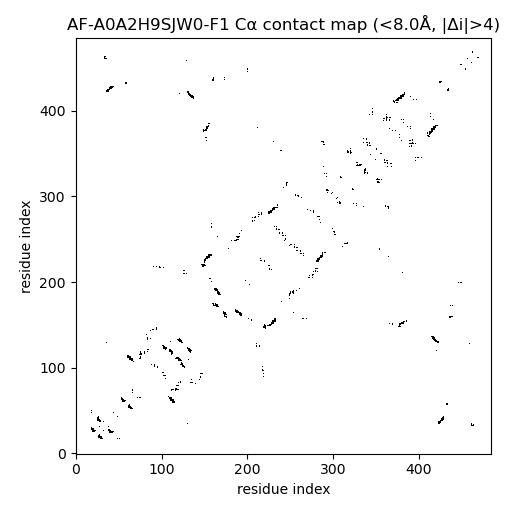88 109 SER A O 1
ATOM 851 N N . VAL A 1 110 ? -0.364 -8.171 23.727 1.00 86.50 110 VAL A N 1
ATOM 852 C CA . VAL A 1 110 ? -0.180 -7.181 22.657 1.00 86.50 110 VAL A CA 1
ATOM 853 C C . VAL A 1 110 ? 1.196 -7.339 22.045 1.00 86.50 110 VAL A C 1
ATOM 855 O O . VAL A 1 110 ? 2.153 -7.679 22.740 1.00 86.50 110 VAL A O 1
ATOM 858 N N . LEU A 1 111 ? 1.315 -7.042 20.761 1.00 87.19 111 LEU A N 1
ATOM 859 C CA . LEU A 1 111 ? 2.594 -6.973 20.079 1.00 87.19 111 LEU A CA 1
ATOM 860 C C . LEU A 1 111 ? 3.078 -5.516 20.067 1.00 87.19 111 LEU A C 1
ATOM 862 O O . LEU A 1 111 ? 2.292 -4.603 19.851 1.00 87.19 111 LEU A O 1
ATOM 866 N N . PHE A 1 112 ? 4.358 -5.253 20.313 1.00 89.50 112 PHE A N 1
ATOM 867 C CA . PHE A 1 112 ? 4.907 -3.895 20.240 1.00 89.50 112 PHE A CA 1
ATOM 868 C C . PHE A 1 112 ? 6.292 -3.874 19.601 1.00 89.50 112 PHE A C 1
ATOM 870 O O . PHE A 1 112 ? 7.049 -4.840 19.704 1.00 89.50 112 PHE A O 1
ATOM 877 N N . ASN A 1 113 ? 6.634 -2.765 18.947 1.00 88.56 113 ASN A N 1
ATOM 878 C CA . ASN A 1 113 ? 7.963 -2.554 18.378 1.00 88.56 113 ASN A CA 1
ATOM 879 C C . ASN A 1 113 ? 8.960 -2.145 19.480 1.00 88.56 113 ASN A C 1
ATOM 881 O O . ASN A 1 113 ? 8.728 -1.191 20.222 1.00 88.56 113 ASN A O 1
ATOM 885 N N . HIS A 1 114 ? 10.097 -2.838 19.571 1.00 86.44 114 HIS A N 1
ATOM 886 C CA . HIS A 1 114 ? 11.174 -2.557 20.535 1.00 86.44 114 HIS A CA 1
ATOM 887 C C . HIS A 1 114 ? 11.721 -1.139 20.413 1.00 86.44 114 HIS A C 1
ATOM 889 O O . HIS A 1 114 ? 11.903 -0.446 21.413 1.00 86.44 114 HIS A O 1
ATOM 895 N N . ASN A 1 115 ? 11.959 -0.704 19.177 1.00 86.81 115 ASN A N 1
ATOM 896 C CA . ASN A 1 115 ? 12.574 0.588 18.881 1.00 86.81 115 ASN A CA 1
ATOM 897 C C . ASN A 1 115 ? 11.549 1.728 18.905 1.00 86.81 115 ASN A C 1
ATOM 899 O O . ASN A 1 115 ? 11.916 2.891 19.044 1.00 86.81 115 ASN A O 1
ATOM 903 N N . ARG A 1 116 ? 10.262 1.395 18.769 1.00 88.62 116 ARG A N 1
ATOM 904 C CA . ARG A 1 116 ? 9.133 2.329 18.740 1.00 88.62 116 ARG A CA 1
ATOM 905 C C . ARG A 1 116 ? 8.035 1.828 19.662 1.00 88.62 116 ARG A C 1
ATOM 907 O O . ARG A 1 116 ? 7.024 1.294 19.224 1.00 88.62 116 ARG A O 1
ATOM 914 N N . ARG A 1 117 ? 8.259 1.957 20.967 1.00 90.12 117 ARG A N 1
ATOM 915 C CA . ARG A 1 117 ? 7.411 1.353 22.012 1.00 90.12 117 ARG A CA 1
ATOM 916 C C . ARG A 1 117 ? 5.972 1.891 22.029 1.00 90.12 117 ARG A C 1
ATOM 918 O O . ARG A 1 117 ? 5.133 1.350 22.747 1.00 90.12 117 ARG A O 1
ATOM 925 N N . GLU A 1 118 ? 5.697 2.962 21.290 1.00 90.00 118 GLU A N 1
ATOM 926 C CA . GLU A 1 118 ? 4.372 3.520 21.025 1.00 90.00 118 GLU A CA 1
ATOM 927 C C . GLU A 1 118 ? 3.608 2.827 19.881 1.00 90.00 118 GLU A C 1
ATOM 929 O O . GLU A 1 118 ? 2.394 2.993 19.781 1.00 90.00 118 GLU A O 1
ATOM 934 N N . GLU A 1 119 ? 4.301 2.069 19.028 1.00 91.56 119 GLU A N 1
ATOM 935 C CA . GLU A 1 119 ? 3.729 1.239 17.967 1.00 91.56 119 GLU A CA 1
ATOM 936 C C . GLU A 1 119 ? 3.286 -0.099 18.570 1.00 91.56 119 GLU A C 1
ATOM 938 O O . GLU A 1 119 ? 4.106 -0.984 18.835 1.00 91.56 119 GLU A O 1
ATOM 943 N N . ILE A 1 120 ? 1.982 -0.204 18.842 1.00 91.00 120 ILE A N 1
ATOM 944 C CA . ILE A 1 120 ? 1.373 -1.290 19.615 1.00 91.00 120 ILE A CA 1
ATOM 945 C C . ILE A 1 120 ? 0.233 -1.906 18.817 1.00 91.00 120 ILE A C 1
ATOM 947 O O . ILE A 1 120 ? -0.781 -1.275 18.546 1.00 91.00 120 ILE A O 1
ATOM 951 N N . PHE A 1 121 ? 0.401 -3.172 18.506 1.00 89.56 121 PHE A N 1
ATOM 952 C CA . PHE A 1 121 ? -0.493 -4.007 17.743 1.00 89.56 121 PHE A CA 1
ATOM 953 C C . PHE A 1 121 ? -1.356 -4.842 18.694 1.00 89.56 121 PHE A C 1
ATOM 955 O O . PHE A 1 121 ? -0.847 -5.628 19.499 1.00 89.56 121 PHE A O 1
ATOM 962 N N . LEU A 1 122 ? -2.669 -4.649 18.619 1.00 88.62 122 LEU A N 1
ATOM 963 C CA . LEU A 1 122 ? -3.657 -5.393 19.384 1.00 88.62 122 LEU A CA 1
ATOM 964 C C . LEU A 1 122 ? -4.258 -6.498 18.514 1.00 88.62 122 LEU A C 1
ATOM 966 O O . LEU A 1 122 ? -4.627 -6.219 17.374 1.00 88.62 122 LEU A O 1
ATOM 970 N N . PRO A 1 123 ? -4.363 -7.731 19.021 1.00 82.75 123 PRO A N 1
ATOM 971 C CA . PRO A 1 123 ? -5.087 -8.791 18.331 1.00 82.75 123 PRO A CA 1
ATOM 972 C C . PRO A 1 123 ? -6.570 -8.425 18.173 1.00 82.75 123 PRO A C 1
ATOM 974 O O . PRO A 1 123 ? -7.252 -8.057 19.131 1.00 82.75 123 PRO A O 1
ATOM 977 N N . LEU A 1 124 ? -7.070 -8.558 16.953 1.00 80.81 124 LEU A N 1
ATOM 978 C CA . LEU A 1 124 ? -8.465 -8.362 16.602 1.00 80.81 124 LEU A CA 1
ATOM 979 C C . LEU A 1 124 ? -8.927 -9.552 15.768 1.00 80.81 124 LEU A C 1
ATOM 981 O O . LEU A 1 124 ? -8.247 -9.957 14.826 1.00 80.81 124 LEU A O 1
ATOM 985 N N . GLN A 1 125 ? -10.087 -10.102 16.108 1.00 76.31 125 GLN A N 1
ATOM 986 C CA . GLN A 1 125 ? -10.784 -11.027 15.230 1.00 76.31 125 GLN A CA 1
ATOM 987 C C . GLN A 1 125 ? -11.752 -10.238 14.353 1.00 76.31 125 GLN A C 1
ATOM 989 O O . GLN A 1 125 ? -12.517 -9.443 14.893 1.00 76.31 125 GLN A O 1
ATOM 994 N N . ILE A 1 126 ? -11.711 -10.459 13.041 1.00 74.81 126 ILE A N 1
ATOM 995 C CA . ILE A 1 126 ? -12.615 -9.881 12.045 1.00 74.81 126 ILE A CA 1
ATOM 996 C C . ILE A 1 126 ? -13.255 -11.057 11.299 1.00 74.81 126 ILE A C 1
ATOM 998 O O . ILE A 1 126 ? -12.552 -11.830 10.655 1.00 74.81 126 ILE A O 1
ATOM 1002 N N . ALA A 1 127 ? -14.571 -11.226 11.424 1.00 72.19 127 ALA A N 1
ATOM 1003 C CA . ALA A 1 127 ? -15.287 -12.445 11.057 1.00 72.19 127 ALA A CA 1
ATOM 1004 C C . ALA A 1 127 ? -14.645 -13.691 11.712 1.00 72.19 127 ALA A C 1
ATOM 1006 O O . ALA A 1 127 ? -14.609 -13.807 12.940 1.00 72.19 127 ALA A O 1
ATOM 1007 N N . GLU A 1 128 ? -14.107 -14.619 10.922 1.00 67.31 128 GLU A N 1
ATOM 1008 C CA . GLU A 1 128 ? -13.421 -15.828 11.408 1.00 67.31 128 GLU A CA 1
ATOM 1009 C C . GLU A 1 128 ? -11.888 -15.690 11.421 1.00 67.31 128 GLU A C 1
ATOM 1011 O O . GLU A 1 128 ? -11.180 -16.596 11.861 1.00 67.31 128 GLU A O 1
ATOM 1016 N N . GLU A 1 129 ? -11.359 -14.544 10.996 1.00 66.94 129 GLU A N 1
ATOM 1017 C CA . GLU A 1 129 ? -9.926 -14.319 10.833 1.00 66.94 129 GLU A CA 1
ATOM 1018 C C . GLU A 1 129 ? -9.331 -13.512 11.980 1.00 66.94 129 GLU A C 1
ATOM 1020 O O . GLU A 1 129 ? -9.959 -12.614 12.536 1.00 66.94 129 GLU A O 1
ATOM 1025 N N . SER A 1 130 ? -8.080 -13.810 12.330 1.00 69.00 130 SER A N 1
ATOM 1026 C CA . SER A 1 130 ? -7.327 -13.062 13.339 1.00 69.00 130 SER A CA 1
ATOM 1027 C C . SER A 1 130 ? -6.246 -12.222 12.676 1.00 69.00 130 SER A C 1
ATOM 1029 O O . SER A 1 130 ? -5.459 -12.726 11.879 1.00 69.00 130 SER A O 1
ATOM 1031 N N . THR A 1 131 ? -6.167 -10.953 13.053 1.00 76.88 131 THR A N 1
ATOM 1032 C CA . THR A 1 131 ? -5.115 -10.028 12.625 1.00 76.88 131 THR A CA 1
ATOM 1033 C C . THR A 1 131 ? -4.632 -9.214 13.820 1.00 76.88 131 THR A C 1
ATOM 1035 O O . THR A 1 131 ? -5.285 -9.153 14.864 1.00 76.88 131 THR A O 1
ATOM 1038 N N . TYR A 1 132 ? -3.477 -8.579 13.690 1.00 83.25 132 TYR A N 1
ATOM 1039 C CA . TYR A 1 132 ? -3.016 -7.598 14.653 1.00 83.25 132 TYR A CA 1
ATOM 1040 C C . TYR A 1 132 ? -3.199 -6.195 14.089 1.00 83.25 132 TYR A C 1
ATOM 1042 O O . TYR A 1 132 ? -2.730 -5.895 12.998 1.00 83.25 132 TYR A O 1
ATOM 1050 N N . ILE A 1 133 ? -3.813 -5.292 14.849 1.00 88.88 133 ILE A N 1
ATOM 1051 C CA . ILE A 1 133 ? -4.032 -3.914 14.407 1.00 88.88 133 ILE A CA 1
ATOM 1052 C C . ILE A 1 133 ? -3.367 -2.905 15.326 1.00 88.88 133 ILE A C 1
ATOM 1054 O O . ILE A 1 133 ? -3.457 -2.975 16.549 1.00 88.88 133 ILE A O 1
ATOM 1058 N N . TYR A 1 134 ? -2.711 -1.923 14.729 1.00 92.31 134 TYR A N 1
ATOM 1059 C CA . TYR A 1 134 ? -2.215 -0.742 15.412 1.00 92.31 134 TYR A CA 1
ATOM 1060 C C . TYR A 1 134 ? -3.111 0.448 15.048 1.00 92.31 134 TYR A C 1
ATOM 1062 O O . TYR A 1 134 ? -2.916 1.049 13.987 1.00 92.31 134 TYR A O 1
ATOM 1070 N N . PRO A 1 135 ? -4.102 0.790 15.894 1.00 90.81 135 PRO A N 1
ATOM 1071 C CA . PRO A 1 135 ? -4.881 2.007 15.726 1.00 90.81 135 PRO A CA 1
ATOM 1072 C C . PRO A 1 135 ? -4.058 3.207 16.196 1.00 90.81 135 PRO A C 1
ATOM 1074 O O . PRO A 1 135 ? -3.508 3.208 17.304 1.00 90.81 135 PRO A O 1
ATOM 1077 N N . TRP A 1 136 ? -3.982 4.257 15.386 1.00 90.25 136 TRP A N 1
ATOM 1078 C CA . TRP A 1 136 ? -3.289 5.472 15.787 1.00 90.25 136 TRP A CA 1
ATOM 1079 C C . TRP A 1 136 ? -3.832 6.737 15.132 1.00 90.25 136 TRP A C 1
ATOM 1081 O O . TRP A 1 136 ? -4.328 6.762 14.008 1.00 90.25 136 TRP A O 1
ATOM 1091 N N . THR A 1 137 ? -3.675 7.827 15.872 1.00 83.75 137 THR A N 1
ATOM 1092 C CA . THR A 1 137 ? -3.890 9.202 15.431 1.00 83.75 137 THR A CA 1
ATOM 1093 C C . THR A 1 137 ? -2.714 10.036 15.932 1.00 83.75 137 THR A C 1
ATOM 1095 O O . THR A 1 137 ? -1.970 9.624 16.826 1.00 83.75 137 THR A O 1
ATOM 1098 N N . THR A 1 138 ? -2.499 11.224 15.375 1.00 68.00 138 THR A N 1
ATOM 1099 C CA . THR A 1 138 ? -1.377 12.077 15.804 1.00 68.00 138 THR A CA 1
ATOM 1100 C C . THR A 1 138 ? -1.673 13.032 16.932 1.00 68.00 138 THR A C 1
ATOM 1102 O O . THR A 1 138 ? -0.739 13.582 17.519 1.00 68.00 138 THR A O 1
ATOM 1105 N N . LYS A 1 139 ? -2.948 13.233 17.251 1.00 63.16 139 LYS A N 1
ATOM 1106 C CA . LYS A 1 139 ? -3.369 13.951 18.446 1.00 63.16 139 LYS A CA 1
ATOM 1107 C C . LYS A 1 139 ? -4.162 12.985 19.304 1.00 63.16 139 LYS A C 1
ATOM 1109 O O . LYS A 1 139 ? -5.139 12.414 18.833 1.00 63.16 139 LYS A O 1
ATOM 1114 N N . ALA A 1 140 ? -3.757 12.845 20.565 1.00 55.59 140 ALA A N 1
ATOM 1115 C CA . ALA A 1 140 ? -4.550 12.134 21.555 1.00 55.59 140 ALA A CA 1
ATOM 1116 C C . ALA A 1 140 ? -5.920 12.819 21.652 1.00 55.59 140 ALA A C 1
ATOM 1118 O O . ALA A 1 140 ? -6.033 13.942 22.153 1.00 55.59 140 ALA A O 1
ATOM 1119 N N . ILE A 1 141 ? -6.953 12.168 21.125 1.00 59.78 141 ILE A N 1
ATOM 1120 C CA . ILE A 1 141 ? -8.323 12.636 21.273 1.00 59.78 141 ILE A CA 1
ATOM 1121 C C . ILE A 1 141 ? -8.726 12.242 22.694 1.00 59.78 141 ILE A C 1
ATOM 1123 O O . ILE A 1 141 ? -8.849 11.063 23.002 1.00 59.78 141 ILE A O 1
ATOM 1127 N N . LYS A 1 142 ? -8.850 13.224 23.598 1.00 51.41 142 LYS A N 1
ATOM 1128 C CA . LYS A 1 142 ? -9.112 12.963 25.029 1.00 51.41 142 LYS A CA 1
ATOM 1129 C C . LYS A 1 142 ? -10.443 12.233 25.283 1.00 51.41 142 LYS A C 1
ATOM 1131 O O . LYS A 1 142 ? -10.580 11.627 26.340 1.00 51.41 142 LYS A O 1
ATOM 1136 N N . LYS A 1 143 ? -11.394 12.315 24.344 1.00 59.72 143 LYS A N 1
ATOM 1137 C CA . LYS A 1 143 ? -12.635 11.529 24.259 1.00 59.72 143 LYS A CA 1
ATOM 1138 C C . LYS A 1 143 ? -13.000 11.374 22.783 1.00 59.72 143 LYS A C 1
ATOM 1140 O O . LYS A 1 143 ? -13.292 12.383 22.143 1.00 59.72 143 LYS A O 1
ATOM 1145 N N . PHE A 1 144 ? -12.916 10.166 22.242 1.00 60.09 144 PHE A N 1
ATOM 1146 C CA . PHE A 1 144 ? -13.312 9.878 20.869 1.00 60.09 144 PHE A CA 1
ATOM 1147 C C . PHE A 1 144 ? -14.726 9.297 20.906 1.00 60.09 144 PHE A C 1
ATOM 1149 O O . PHE A 1 144 ? -14.933 8.145 21.253 1.00 60.09 144 PHE A O 1
ATOM 1156 N N . GLU A 1 145 ? -15.731 10.120 20.618 1.00 71.06 145 GLU A N 1
ATOM 1157 C CA . GLU A 1 145 ? -17.078 9.593 20.396 1.00 71.06 145 GLU A CA 1
ATOM 1158 C C . GLU A 1 145 ? -17.128 9.052 18.968 1.00 71.06 145 GLU A C 1
ATOM 1160 O O . GLU A 1 145 ? -17.312 9.798 18.003 1.00 71.06 145 GLU A O 1
ATOM 1165 N N . PHE A 1 146 ? -16.843 7.758 18.826 1.00 82.62 146 PHE A N 1
ATOM 1166 C CA . PHE A 1 146 ? -16.812 7.115 17.523 1.00 82.62 146 PHE A CA 1
ATOM 1167 C C . PHE A 1 146 ? -18.230 6.956 16.969 1.00 82.62 146 PHE A C 1
ATOM 1169 O O . PHE A 1 146 ? -19.057 6.259 17.551 1.00 82.62 146 PHE A O 1
ATOM 1176 N N . THR A 1 147 ? -18.497 7.594 15.831 1.00 86.19 147 THR A N 1
ATOM 1177 C CA . THR A 1 147 ? -19.801 7.559 15.142 1.00 86.19 147 THR A CA 1
ATOM 1178 C C . THR A 1 147 ? -19.761 6.790 13.821 1.00 86.19 147 THR A C 1
ATOM 1180 O O . THR A 1 147 ? -20.776 6.716 13.126 1.00 86.19 147 THR A O 1
ATOM 1183 N N . GLY A 1 148 ? -18.625 6.163 13.509 1.00 90.75 148 GLY A N 1
ATOM 1184 C CA . GLY A 1 148 ? -18.345 5.532 12.222 1.00 90.75 148 GLY A CA 1
ATOM 1185 C C . GLY A 1 148 ? -17.447 6.387 11.327 1.00 90.75 148 GLY A C 1
ATOM 1186 O O . GLY A 1 148 ? -17.134 7.541 11.631 1.00 90.75 148 GLY A O 1
ATOM 1187 N N . PHE A 1 149 ? -17.006 5.789 10.224 1.00 93.81 149 PHE A N 1
ATOM 1188 C CA . PHE A 1 149 ? -16.272 6.452 9.149 1.00 93.81 149 PHE A CA 1
ATOM 1189 C C . PHE A 1 149 ? -17.129 6.533 7.883 1.00 93.81 149 PHE A C 1
ATOM 1191 O O . PHE A 1 149 ? -17.912 5.630 7.592 1.00 93.81 149 PHE A O 1
ATOM 1198 N N . LYS A 1 150 ? -16.932 7.590 7.092 1.00 93.38 150 LYS A N 1
ATOM 1199 C CA . LYS A 1 150 ? -17.619 7.782 5.801 1.00 93.38 150 LYS A CA 1
ATOM 1200 C C . LYS A 1 150 ? -16.835 7.236 4.621 1.00 93.38 150 LYS A C 1
ATOM 1202 O O . LYS A 1 150 ? -17.396 6.885 3.588 1.00 93.38 150 LYS A O 1
ATOM 1207 N N . ARG A 1 151 ? -15.507 7.246 4.746 1.00 95.19 151 ARG A N 1
ATOM 1208 C CA . ARG A 1 151 ? -14.587 6.871 3.675 1.00 95.19 151 ARG A CA 1
ATOM 1209 C C . ARG A 1 151 ? -13.434 6.059 4.213 1.00 95.19 151 ARG A C 1
ATOM 1211 O O . ARG A 1 151 ? -12.906 6.343 5.289 1.00 95.19 151 ARG A O 1
ATOM 1218 N N . PHE A 1 152 ? -13.003 5.119 3.395 1.00 96.69 152 PHE A N 1
ATOM 1219 C CA . PHE A 1 152 ? -11.858 4.279 3.656 1.00 96.69 152 PHE A CA 1
ATOM 1220 C C . PHE A 1 152 ? -10.826 4.454 2.550 1.00 96.69 152 PHE A C 1
ATOM 1222 O O . PHE A 1 152 ? -11.174 4.695 1.393 1.00 96.69 152 PHE A O 1
ATOM 1229 N N . VAL A 1 153 ? -9.553 4.334 2.906 1.00 95.62 153 VAL A N 1
ATOM 1230 C CA . VAL A 1 153 ? -8.458 4.228 1.942 1.00 95.62 153 VAL A CA 1
ATOM 1231 C C . VAL A 1 153 ? -7.590 3.033 2.294 1.00 95.62 153 VAL A C 1
ATOM 1233 O O . VAL A 1 153 ? -7.217 2.854 3.455 1.00 95.62 153 VAL A O 1
ATOM 1236 N N . THR A 1 154 ? -7.278 2.219 1.294 1.00 94.12 154 THR A N 1
ATOM 1237 C CA . THR A 1 154 ? -6.377 1.074 1.421 1.00 94.12 154 THR A CA 1
ATOM 1238 C C . THR A 1 154 ? -5.486 0.948 0.184 1.00 94.12 154 THR A C 1
ATOM 1240 O O . THR A 1 154 ? -5.660 1.676 -0.794 1.00 94.12 154 THR A O 1
ATOM 1243 N N . ALA A 1 155 ? -4.508 0.054 0.237 1.00 89.06 155 ALA A N 1
ATOM 1244 C CA . ALA A 1 155 ? -3.56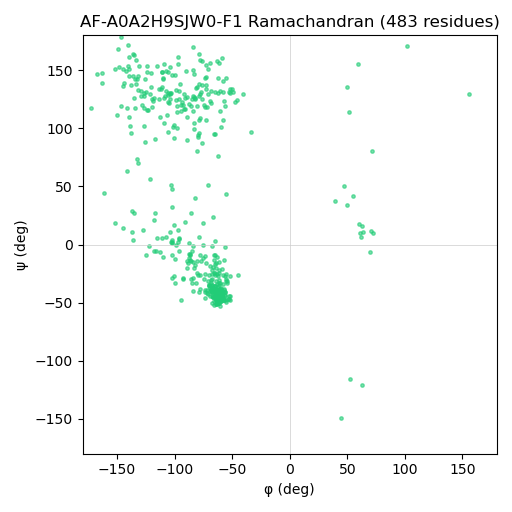3 -0.215 -0.835 1.00 89.06 155 ALA A CA 1
ATOM 1245 C C . ALA A 1 155 ? -3.161 -1.689 -0.794 1.00 89.06 155 ALA A C 1
ATOM 1247 O O . ALA A 1 155 ? -3.159 -2.301 0.277 1.00 89.06 155 ALA A O 1
ATOM 1248 N N . GLY A 1 156 ? -2.781 -2.235 -1.944 1.00 81.31 156 GLY A N 1
ATOM 1249 C CA . GLY A 1 156 ? -2.236 -3.584 -2.020 1.00 81.31 156 GLY A CA 1
ATOM 1250 C C . GLY A 1 156 ? -1.179 -3.730 -3.105 1.00 81.31 156 GLY A C 1
ATOM 1251 O O . GLY A 1 156 ? -0.866 -2.790 -3.827 1.00 81.31 156 GLY A O 1
ATOM 1252 N N . CYS A 1 157 ? -0.628 -4.934 -3.202 1.00 80.38 157 CYS A N 1
ATOM 1253 C CA . CYS A 1 157 ? 0.379 -5.320 -4.185 1.00 80.38 157 CYS A CA 1
ATOM 1254 C C . CYS A 1 157 ? -0.271 -6.205 -5.258 1.00 80.38 157 CYS A C 1
ATOM 1256 O O . CYS A 1 157 ? -1.199 -6.951 -4.948 1.00 80.38 157 CYS A O 1
ATOM 1258 N N . MET A 1 158 ? 0.213 -6.137 -6.502 1.00 81.12 158 MET A N 1
ATOM 1259 C CA . MET A 1 158 ? -0.258 -7.028 -7.573 1.00 81.12 158 MET A CA 1
ATOM 1260 C C . MET A 1 158 ? 0.632 -8.260 -7.717 1.00 81.12 158 MET A C 1
ATOM 1262 O O . MET A 1 158 ? 0.144 -9.376 -7.759 1.00 81.12 158 MET A O 1
ATOM 1266 N N . PHE A 1 159 ? 1.952 -8.087 -7.757 1.00 72.12 159 PHE A N 1
ATOM 1267 C CA . PHE A 1 159 ? 2.798 -9.139 -8.321 1.00 72.12 159 PHE A CA 1
ATOM 1268 C C . PHE A 1 159 ? 3.535 -10.015 -7.308 1.00 72.12 159 PHE A C 1
ATOM 1270 O O . PHE A 1 159 ? 3.828 -11.173 -7.612 1.00 72.12 159 PHE A O 1
ATOM 1277 N N . GLY A 1 160 ? 3.869 -9.490 -6.123 1.00 66.69 160 GLY A N 1
ATOM 1278 C CA . GLY A 1 160 ? 4.780 -10.179 -5.198 1.00 66.69 160 GLY A CA 1
ATOM 1279 C C . GLY A 1 160 ? 6.008 -10.750 -5.920 1.00 66.69 160 GLY A C 1
ATOM 1280 O O . GLY A 1 160 ? 6.447 -10.230 -6.944 1.00 66.69 160 GLY A O 1
ATOM 1281 N N . SER A 1 161 ? 6.554 -11.860 -5.429 1.00 63.41 161 SER A N 1
ATOM 1282 C CA . SER A 1 161 ? 7.767 -12.517 -5.965 1.00 63.41 161 SER A CA 1
ATOM 1283 C C . SER A 1 161 ? 7.634 -13.149 -7.356 1.00 63.41 161 SER A C 1
ATOM 1285 O O . SER A 1 161 ? 8.626 -13.666 -7.879 1.00 63.41 161 SER A O 1
ATOM 1287 N N . LYS A 1 162 ? 6.452 -13.098 -7.985 1.00 73.00 162 LYS A N 1
ATOM 1288 C CA . LYS A 1 162 ? 6.224 -13.680 -9.315 1.00 73.00 162 LYS A CA 1
ATOM 1289 C C . LYS A 1 162 ? 6.825 -12.875 -10.453 1.00 73.00 162 LYS A C 1
ATOM 1291 O O . LYS A 1 162 ? 7.118 -13.447 -11.498 1.00 73.00 162 LYS A O 1
ATOM 1296 N N . LEU A 1 163 ? 6.925 -11.558 -10.291 1.00 82.25 163 LEU A N 1
ATOM 1297 C CA . LEU A 1 163 ? 7.453 -10.683 -11.328 1.00 82.25 163 LEU A CA 1
ATOM 1298 C C . LEU A 1 163 ? 8.962 -10.574 -11.156 1.00 82.25 163 LEU A C 1
ATOM 1300 O O . LEU A 1 163 ? 9.450 -9.993 -10.184 1.00 82.25 163 LEU A O 1
ATOM 1304 N N . GLN A 1 164 ? 9.697 -11.170 -12.089 1.00 86.19 164 GLN A N 1
ATOM 1305 C CA . GLN A 1 164 ? 11.142 -11.321 -12.005 1.00 86.19 164 GLN A CA 1
ATOM 1306 C C . GLN A 1 164 ? 11.824 -10.761 -13.250 1.00 86.19 164 GLN A C 1
ATOM 1308 O O . GLN A 1 164 ? 11.342 -10.899 -14.369 1.00 86.19 164 GLN A O 1
ATOM 1313 N N . GLY A 1 165 ? 12.975 -10.132 -13.058 1.00 88.31 165 GLY A N 1
ATOM 1314 C CA . GLY A 1 165 ? 13.897 -9.775 -14.121 1.00 88.31 165 GLY A CA 1
ATOM 1315 C C . GLY A 1 165 ? 14.975 -10.841 -14.228 1.00 88.31 165 GLY A C 1
ATOM 1316 O O . GLY A 1 165 ? 15.574 -11.211 -13.219 1.00 88.31 165 GLY A O 1
ATOM 1317 N N . ILE A 1 166 ? 15.248 -11.305 -15.442 1.00 91.56 166 ILE A N 1
ATOM 1318 C CA . ILE A 1 166 ? 16.401 -12.155 -15.734 1.00 91.56 166 ILE A CA 1
ATOM 1319 C C . ILE A 1 166 ? 17.532 -11.241 -16.188 1.00 91.56 166 ILE A C 1
ATOM 1321 O O . ILE A 1 166 ? 17.385 -10.451 -17.127 1.00 91.56 166 ILE A O 1
ATOM 1325 N N . THR A 1 167 ? 18.657 -11.308 -15.489 1.00 92.31 167 THR A N 1
ATOM 1326 C CA . THR A 1 167 ? 19.816 -10.466 -15.793 1.00 92.31 167 THR A CA 1
ATOM 1327 C C . THR A 1 167 ? 20.691 -11.051 -16.896 1.00 92.31 167 THR A C 1
ATOM 1329 O O . THR A 1 167 ? 20.534 -12.199 -17.302 1.00 92.31 167 THR A O 1
ATOM 1332 N N . ASN A 1 168 ? 21.650 -10.264 -17.379 1.00 94.25 168 ASN A N 1
ATOM 1333 C CA . ASN A 1 168 ? 22.679 -10.712 -18.320 1.00 94.25 168 ASN A CA 1
ATOM 1334 C C . ASN A 1 168 ? 23.582 -11.833 -17.765 1.00 94.25 168 ASN A C 1
ATOM 1336 O O . ASN A 1 168 ? 24.277 -12.472 -18.546 1.00 94.25 168 ASN A O 1
ATOM 1340 N N . ASP A 1 169 ? 23.559 -12.059 -16.449 1.00 91.12 169 ASP A N 1
ATOM 1341 C CA . ASP A 1 169 ? 24.254 -13.158 -15.771 1.00 91.12 169 ASP A CA 1
ATOM 1342 C C . ASP A 1 169 ? 23.316 -14.359 -15.510 1.00 91.12 169 ASP A C 1
ATOM 1344 O O . ASP A 1 169 ? 23.633 -15.222 -14.699 1.00 91.12 169 ASP A O 1
ATOM 1348 N N . GLU A 1 170 ? 22.128 -14.384 -16.132 1.00 88.56 170 GLU A N 1
ATOM 1349 C CA . GLU A 1 170 ? 21.057 -15.383 -15.943 1.00 88.56 170 GLU A CA 1
ATOM 1350 C C . GLU A 1 170 ? 20.486 -15.465 -14.510 1.00 88.56 170 GLU A C 1
ATOM 1352 O O . GLU A 1 170 ? 19.668 -16.330 -14.196 1.00 88.56 170 GLU A O 1
ATOM 1357 N N . GLU A 1 171 ? 20.844 -14.524 -13.631 1.00 83.50 171 GLU A N 1
ATOM 1358 C CA . GLU A 1 171 ? 20.252 -14.423 -12.295 1.00 83.50 171 GLU A CA 1
ATOM 1359 C C . GLU A 1 171 ? 18.814 -13.893 -12.375 1.00 83.50 171 GLU A C 1
ATOM 1361 O O . GLU A 1 171 ? 18.558 -12.889 -13.049 1.00 83.50 171 GLU A O 1
ATOM 1366 N N . CYS A 1 172 ? 17.898 -14.545 -11.652 1.00 80.19 172 CYS A N 1
ATOM 1367 C CA . CYS A 1 172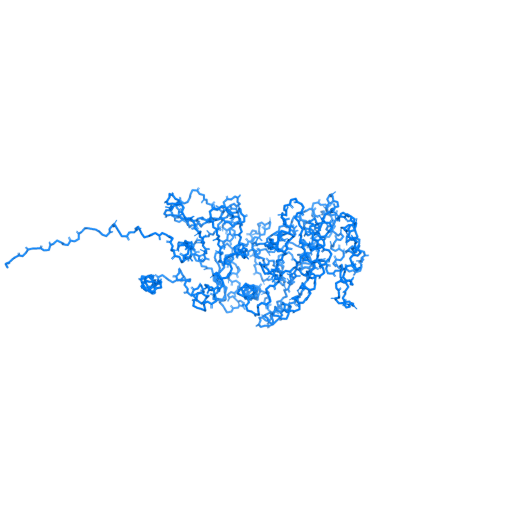 ? 16.504 -14.125 -11.499 1.00 80.19 172 CYS A CA 1
ATOM 1368 C C . CYS A 1 172 ? 16.353 -13.221 -10.272 1.00 80.19 172 CYS A C 1
ATOM 1370 O O . CYS A 1 172 ? 16.729 -13.599 -9.160 1.00 80.19 172 CYS A O 1
ATOM 1372 N N . ILE A 1 173 ? 15.787 -12.033 -10.473 1.00 80.38 173 ILE A N 1
ATOM 1373 C CA . ILE A 1 173 ? 15.682 -10.990 -9.453 1.00 80.38 173 ILE A CA 1
ATOM 1374 C C . ILE A 1 173 ? 14.244 -10.490 -9.371 1.00 80.38 173 ILE A C 1
ATOM 1376 O O . ILE A 1 173 ? 13.668 -10.085 -10.373 1.00 80.38 173 ILE A O 1
ATOM 1380 N N . GLU A 1 174 ? 13.673 -10.469 -8.173 1.00 77.81 174 GLU A N 1
ATOM 1381 C CA . GLU A 1 174 ? 12.302 -10.012 -7.934 1.00 77.81 174 GLU A CA 1
ATOM 1382 C C . GLU A 1 174 ? 12.155 -8.488 -8.167 1.00 77.81 174 GLU A C 1
ATOM 1384 O O . GLU A 1 174 ? 12.933 -7.681 -7.652 1.00 77.81 174 GLU A O 1
ATOM 1389 N N . LEU A 1 175 ? 11.132 -8.074 -8.923 1.00 81.19 175 LEU A N 1
ATOM 1390 C CA . LEU A 1 175 ? 10.907 -6.689 -9.375 1.00 81.19 175 LEU A CA 1
ATOM 1391 C C . LEU A 1 175 ? 9.808 -5.977 -8.579 1.00 81.19 175 LEU A C 1
ATOM 1393 O O . LEU A 1 175 ? 8.864 -5.408 -9.118 1.00 81.19 175 LEU A O 1
ATOM 1397 N N . ILE A 1 176 ? 9.947 -6.025 -7.265 1.00 68.56 176 ILE A N 1
ATOM 1398 C CA . ILE A 1 176 ? 8.920 -5.617 -6.292 1.00 68.56 176 ILE A CA 1
ATOM 1399 C C . ILE A 1 176 ? 9.494 -4.784 -5.149 1.00 68.56 176 ILE A C 1
ATOM 1401 O O . ILE A 1 176 ? 8.787 -4.439 -4.207 1.00 68.56 176 ILE A O 1
ATOM 1405 N N . ASN A 1 177 ? 10.786 -4.466 -5.213 1.00 68.06 177 ASN A N 1
ATOM 1406 C CA . ASN A 1 177 ? 11.460 -3.596 -4.263 1.00 68.06 177 ASN A CA 1
ATOM 1407 C C . ASN A 1 177 ? 12.032 -2.381 -5.002 1.00 68.06 177 ASN A C 1
ATOM 1409 O O . ASN A 1 177 ? 12.924 -2.511 -5.841 1.00 68.06 177 ASN A O 1
ATOM 1413 N N . HIS A 1 178 ? 11.562 -1.185 -4.641 1.00 67.19 178 HIS A N 1
ATOM 1414 C CA . HIS A 1 178 ? 11.990 0.082 -5.247 1.00 67.19 178 HIS A CA 1
ATOM 1415 C C . HIS A 1 178 ? 13.476 0.406 -5.000 1.00 67.19 178 HIS A C 1
ATOM 1417 O O . HIS A 1 178 ? 14.057 1.247 -5.699 1.00 67.19 178 HIS A O 1
ATOM 1423 N N . HIS A 1 179 ? 14.098 -0.276 -4.031 1.00 69.75 179 HIS A N 1
ATOM 1424 C CA . HIS A 1 179 ? 15.516 -0.192 -3.686 1.00 69.75 179 HIS A CA 1
ATOM 1425 C C . HIS A 1 179 ? 16.326 -1.377 -4.221 1.00 69.75 179 HIS A C 1
ATOM 1427 O O . HIS A 1 179 ? 17.295 -1.800 -3.592 1.00 69.75 179 HIS A O 1
ATOM 1433 N N . LEU A 1 180 ? 15.939 -1.927 -5.374 1.00 77.31 180 LEU A N 1
ATOM 1434 C CA . LEU A 1 180 ? 16.677 -3.015 -5.999 1.00 77.31 180 LEU A CA 1
ATOM 1435 C C . LEU A 1 180 ? 18.149 -2.632 -6.250 1.00 77.31 180 LEU A C 1
ATOM 1437 O O . LEU A 1 180 ? 18.465 -1.702 -7.003 1.00 77.31 180 LEU A O 1
ATOM 1441 N N . MET A 1 181 ? 19.049 -3.389 -5.621 1.00 76.00 181 MET A N 1
ATOM 1442 C CA . MET A 1 181 ? 20.496 -3.238 -5.751 1.00 76.00 181 MET A CA 1
ATOM 1443 C C . MET A 1 181 ? 21.024 -4.306 -6.705 1.00 76.00 181 MET A C 1
ATOM 1445 O O . MET A 1 181 ? 21.187 -5.460 -6.322 1.00 76.00 181 MET A O 1
ATOM 1449 N N . LEU A 1 182 ? 21.290 -3.909 -7.949 1.00 82.31 182 LEU A N 1
ATOM 1450 C CA . LEU A 1 182 ? 22.012 -4.739 -8.913 1.00 82.31 182 LEU A CA 1
ATOM 1451 C C . LEU A 1 182 ? 23.521 -4.581 -8.715 1.00 82.31 182 LEU A C 1
ATOM 1453 O O . LEU A 1 182 ? 23.993 -3.508 -8.319 1.00 82.31 182 LEU A O 1
ATOM 1457 N N . ARG A 1 183 ? 24.285 -5.634 -9.019 1.00 84.50 183 ARG A N 1
ATOM 1458 C CA . ARG A 1 183 ? 25.751 -5.544 -9.056 1.00 84.50 183 ARG A CA 1
ATOM 1459 C C . ARG A 1 183 ? 26.196 -4.528 -10.118 1.00 84.50 183 ARG A C 1
ATOM 1461 O O . ARG A 1 183 ? 25.465 -4.289 -11.082 1.00 84.50 183 ARG A O 1
ATOM 1468 N N . PRO A 1 184 ? 27.401 -3.940 -9.993 1.00 84.31 184 PRO A N 1
ATOM 1469 C CA . PRO A 1 184 ? 27.966 -3.126 -11.064 1.00 84.31 184 PRO A CA 1
ATOM 1470 C C . PRO A 1 184 ? 27.899 -3.873 -12.404 1.00 84.31 184 PRO A C 1
ATOM 1472 O O . PRO A 1 184 ? 28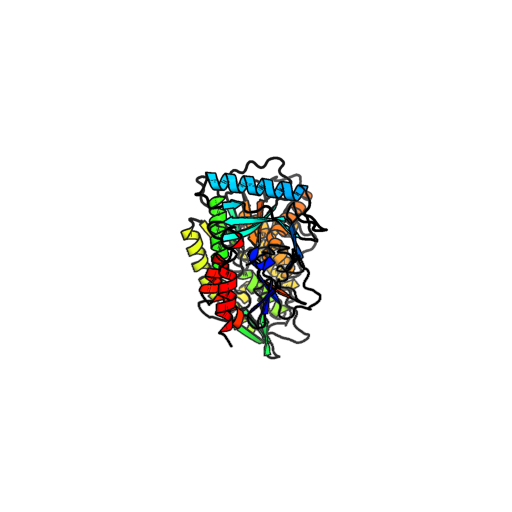.288 -5.034 -12.472 1.00 84.31 184 PRO A O 1
ATOM 1475 N N . HIS A 1 185 ? 27.401 -3.205 -13.449 1.00 86.50 185 HIS A N 1
ATOM 1476 C CA . HIS A 1 185 ? 27.198 -3.739 -14.809 1.00 86.50 185 HIS A CA 1
ATOM 1477 C C . HIS A 1 185 ? 26.095 -4.789 -14.993 1.00 86.50 185 HIS A C 1
ATOM 1479 O O . HIS A 1 185 ? 25.782 -5.115 -16.136 1.00 86.50 185 HIS A O 1
ATOM 1485 N N . GLN A 1 186 ? 25.468 -5.271 -13.920 1.00 92.00 186 GLN A N 1
ATOM 1486 C CA . GLN A 1 186 ? 24.341 -6.187 -14.032 1.00 92.00 186 GLN A CA 1
ATOM 1487 C C . GLN A 1 186 ? 23.112 -5.442 -14.563 1.00 92.00 186 GLN A C 1
ATOM 1489 O O . GLN A 1 186 ? 22.739 -4.378 -14.057 1.00 92.00 186 GLN A O 1
ATOM 1494 N N . LYS A 1 187 ? 22.485 -6.006 -15.597 1.00 94.69 187 LYS A N 1
ATOM 1495 C CA . LYS A 1 187 ? 21.343 -5.416 -16.295 1.00 94.69 187 LYS A CA 1
ATOM 1496 C C . LYS A 1 187 ? 20.254 -6.456 -16.505 1.00 94.69 187 LYS A C 1
ATOM 1498 O O . LYS A 1 187 ? 20.543 -7.585 -16.885 1.00 94.69 187 LYS A O 1
ATOM 1503 N N . ILE A 1 188 ? 19.005 -6.062 -16.288 1.00 95.88 188 ILE A N 1
ATOM 1504 C CA . ILE A 1 188 ? 17.823 -6.875 -16.576 1.00 95.88 188 ILE A CA 1
ATOM 1505 C C . ILE A 1 188 ? 17.615 -6.909 -18.093 1.00 95.88 188 ILE A C 1
ATOM 1507 O O . ILE A 1 188 ? 17.421 -5.869 -18.734 1.00 95.88 188 ILE A O 1
ATOM 1511 N N . MET A 1 189 ? 17.691 -8.112 -18.653 1.00 97.25 189 MET A N 1
ATOM 1512 C CA . MET A 1 189 ? 17.652 -8.376 -20.089 1.00 97.25 189 MET A CA 1
ATOM 1513 C C . MET A 1 189 ? 16.274 -8.828 -20.560 1.00 97.25 189 MET A C 1
ATOM 1515 O O . MET A 1 189 ? 15.887 -8.468 -21.667 1.00 97.25 189 MET A O 1
ATOM 1519 N N . SER A 1 190 ? 15.534 -9.550 -19.721 1.00 96.56 190 SER A N 1
ATOM 1520 C CA . SER A 1 190 ? 14.166 -9.998 -19.992 1.00 96.56 190 SER A CA 1
ATOM 1521 C C . SER A 1 190 ? 13.354 -10.100 -18.703 1.00 96.56 190 SER A C 1
ATOM 1523 O O . SER A 1 190 ? 13.901 -10.012 -17.598 1.00 96.56 190 SER A O 1
ATOM 1525 N N . ILE A 1 191 ? 12.041 -10.264 -18.852 1.00 95.25 191 ILE A N 1
ATOM 1526 C CA . ILE A 1 191 ? 11.097 -10.411 -17.746 1.00 95.25 191 ILE A CA 1
ATOM 1527 C C . ILE A 1 191 ? 10.555 -11.837 -17.734 1.00 95.25 191 ILE A C 1
ATOM 1529 O O . ILE A 1 191 ? 10.199 -12.390 -18.772 1.00 95.25 191 ILE A O 1
ATOM 1533 N N . ALA A 1 192 ? 10.490 -12.423 -16.547 1.00 87.62 192 ALA A N 1
ATOM 1534 C CA . ALA A 1 192 ? 9.801 -13.668 -16.274 1.00 87.62 192 ALA A CA 1
ATOM 1535 C C . ALA A 1 192 ? 8.619 -13.385 -15.346 1.00 87.62 192 ALA A C 1
ATOM 1537 O O . ALA A 1 192 ? 8.750 -12.674 -14.347 1.00 87.62 192 ALA A O 1
ATOM 1538 N N . TYR A 1 193 ? 7.467 -13.955 -15.682 1.00 84.75 193 TYR A N 1
ATOM 1539 C CA . TYR A 1 193 ? 6.263 -13.868 -14.872 1.00 84.75 193 TYR A CA 1
ATOM 1540 C C . TYR A 1 193 ? 5.599 -15.243 -14.784 1.00 84.75 193 TYR A C 1
ATOM 1542 O O . TYR A 1 193 ? 5.352 -15.898 -15.798 1.00 84.75 193 TYR A O 1
ATOM 1550 N N . ASP A 1 194 ? 5.347 -15.695 -13.556 1.00 71.31 194 ASP A N 1
ATOM 1551 C CA . ASP A 1 194 ? 4.625 -16.938 -13.293 1.00 71.31 194 ASP A CA 1
ATOM 1552 C C . ASP A 1 194 ? 3.109 -16.719 -13.443 1.00 71.31 194 ASP A C 1
ATOM 1554 O O . ASP A 1 194 ? 2.415 -16.320 -12.501 1.00 71.31 194 ASP A O 1
ATOM 1558 N N . CYS A 1 195 ? 2.600 -17.019 -14.643 1.00 65.12 195 CYS A N 1
ATOM 1559 C CA . CYS A 1 195 ? 1.180 -16.950 -15.001 1.00 65.12 195 CYS 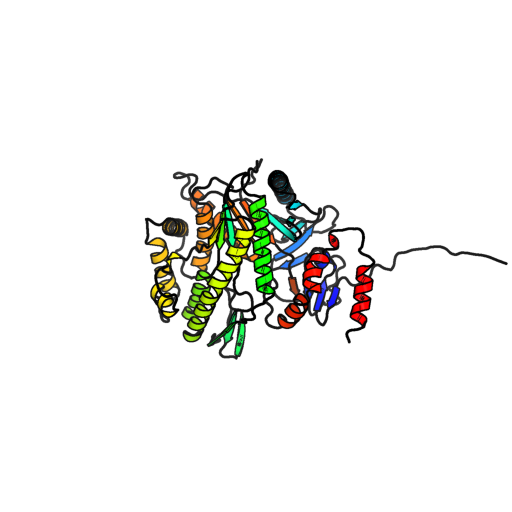A CA 1
ATOM 1560 C C . CYS A 1 195 ? 0.330 -18.109 -14.441 1.00 65.12 195 CYS A C 1
ATOM 1562 O O . CYS A 1 195 ? -0.744 -18.395 -14.980 1.00 65.12 195 CYS A O 1
ATOM 1564 N N . SER A 1 196 ? 0.783 -18.853 -13.427 1.00 61.94 196 SER A N 1
ATOM 1565 C CA . SER A 1 196 ? -0.051 -19.906 -12.844 1.00 61.94 196 SER A CA 1
ATOM 1566 C C . SER A 1 196 ? -1.345 -19.312 -12.261 1.00 61.94 196 SER A C 1
ATOM 1568 O O . SER A 1 196 ? -1.332 -18.576 -11.278 1.00 61.94 196 SER A O 1
ATOM 1570 N N . LEU A 1 197 ? -2.485 -19.690 -12.860 1.00 51.53 197 LEU A N 1
ATOM 1571 C CA . LEU A 1 197 ? -3.857 -19.220 -12.567 1.00 51.53 197 LEU A CA 1
ATOM 1572 C C . LEU A 1 197 ? -4.335 -19.400 -11.108 1.00 51.53 197 LEU A C 1
ATOM 1574 O O . LEU A 1 197 ? -5.473 -19.076 -10.785 1.00 51.53 197 LEU A O 1
ATOM 1578 N N . LYS A 1 198 ? -3.528 -20.000 -10.230 1.00 58.69 198 LYS A N 1
ATOM 1579 C CA . LYS A 1 198 ? -3.865 -20.263 -8.823 1.00 58.69 198 LYS A CA 1
ATOM 1580 C C . LYS A 1 198 ? -2.654 -20.034 -7.944 1.00 58.69 198 LYS A C 1
ATOM 1582 O O . LYS A 1 198 ? -2.146 -20.972 -7.327 1.00 58.69 198 LYS A O 1
ATOM 1587 N N . SER A 1 199 ? -2.165 -18.803 -7.905 1.00 59.69 199 SER A N 1
ATOM 1588 C CA . SER A 1 199 ? -1.096 -18.497 -6.974 1.00 59.69 199 SER A CA 1
ATOM 1589 C C . SER A 1 199 ? -1.621 -18.370 -5.555 1.00 59.69 199 SER A C 1
ATOM 1591 O O . SER A 1 199 ? -2.473 -17.521 -5.295 1.00 59.69 199 SER A O 1
ATOM 1593 N N . PRO A 1 200 ? -1.064 -19.135 -4.604 1.00 59.06 200 PRO A N 1
ATOM 1594 C CA . PRO A 1 200 ? -1.399 -18.964 -3.198 1.00 59.06 200 PRO A CA 1
ATOM 1595 C C . PRO A 1 200 ? -1.116 -17.547 -2.681 1.00 59.06 200 PRO A C 1
ATOM 1597 O O . PRO A 1 200 ? -1.762 -17.114 -1.737 1.00 59.06 200 PRO A O 1
ATOM 1600 N N . TYR A 1 201 ? -0.173 -16.822 -3.295 1.00 65.94 201 TYR A N 1
ATOM 1601 C CA . TYR A 1 201 ? 0.128 -15.435 -2.939 1.00 65.94 201 TYR A CA 1
ATOM 1602 C C . TYR A 1 201 ? -1.053 -14.499 -3.212 1.00 65.94 201 TYR A C 1
ATOM 1604 O O . TYR A 1 201 ? -1.474 -13.749 -2.336 1.00 65.94 201 TYR A O 1
ATOM 1612 N N . GLU A 1 202 ? -1.595 -14.565 -4.424 1.00 69.62 202 GLU A N 1
ATOM 1613 C CA . GLU A 1 202 ? -2.678 -13.683 -4.860 1.00 69.62 202 GLU A CA 1
ATOM 1614 C C . GLU A 1 202 ? -3.961 -14.003 -4.091 1.00 69.62 202 GLU A C 1
ATOM 1616 O O . GLU A 1 202 ? -4.642 -13.090 -3.637 1.00 69.62 202 GLU A O 1
ATOM 1621 N N . GLU A 1 203 ? -4.237 -15.287 -3.832 1.00 71.81 203 GLU A N 1
ATOM 1622 C CA . GLU A 1 203 ? -5.347 -15.693 -2.959 1.00 71.81 203 GLU A CA 1
ATOM 1623 C C . GLU A 1 203 ? -5.242 -15.077 -1.558 1.00 71.81 203 GLU A C 1
ATOM 1625 O O . GLU A 1 203 ? -6.248 -14.614 -1.025 1.00 71.81 203 GLU A O 1
ATOM 1630 N N . VAL A 1 204 ? -4.037 -15.007 -0.978 1.00 71.88 204 VAL A N 1
ATOM 1631 C CA . VAL A 1 204 ? -3.829 -14.323 0.307 1.00 71.88 204 VAL A CA 1
ATOM 1632 C C . VAL A 1 204 ? -4.125 -12.829 0.180 1.00 71.88 204 VAL A C 1
ATOM 1634 O O . VAL A 1 204 ? -4.834 -12.302 1.026 1.00 71.88 204 VAL A O 1
ATOM 1637 N N . ILE A 1 205 ? -3.671 -12.140 -0.873 1.00 75.50 205 ILE A N 1
ATOM 1638 C CA . ILE A 1 205 ? -3.991 -10.711 -1.068 1.00 75.50 205 ILE A CA 1
ATOM 1639 C C . ILE A 1 205 ? -5.501 -10.483 -1.175 1.00 75.50 205 ILE A C 1
ATOM 1641 O O . ILE A 1 205 ? -6.028 -9.543 -0.580 1.00 75.50 205 ILE A O 1
ATOM 1645 N N . PHE A 1 206 ? -6.207 -11.323 -1.931 1.00 79.38 206 PHE A N 1
ATOM 1646 C CA . PHE A 1 206 ? -7.654 -11.197 -2.089 1.00 79.38 206 PHE A CA 1
ATOM 1647 C C . PHE A 1 206 ? -8.397 -11.464 -0.779 1.00 79.38 206 PHE A C 1
ATOM 1649 O O . PHE A 1 206 ? -9.345 -10.746 -0.467 1.00 79.38 206 PHE A O 1
ATOM 1656 N N . HIS A 1 207 ? -7.931 -12.427 0.012 1.00 76.62 207 HIS A N 1
ATOM 1657 C CA . HIS A 1 207 ? -8.453 -12.693 1.349 1.00 76.62 207 HIS A CA 1
ATOM 1658 C C . HIS A 1 207 ? -8.201 -11.521 2.310 1.00 76.62 207 HIS A C 1
ATOM 1660 O O . HIS A 1 207 ? -9.108 -11.068 3.001 1.00 76.62 207 HIS A O 1
ATOM 1666 N N . GLU A 1 208 ? -6.998 -10.944 2.281 1.00 77.69 208 GLU A N 1
ATOM 1667 C CA . GLU A 1 208 ? -6.656 -9.745 3.049 1.00 77.69 208 GLU A CA 1
ATOM 1668 C C . GLU A 1 208 ? -7.540 -8.549 2.679 1.00 77.69 208 GLU A C 1
ATOM 1670 O O . GLU A 1 208 ? -8.033 -7.816 3.542 1.00 77.69 208 GLU A O 1
ATOM 1675 N N . PHE A 1 209 ? -7.794 -8.365 1.384 1.00 86.19 209 PHE A N 1
ATOM 1676 C CA . PHE A 1 209 ? -8.717 -7.345 0.912 1.00 86.19 209 PHE A CA 1
ATOM 1677 C C . PHE A 1 209 ? -10.157 -7.611 1.369 1.00 86.19 209 PHE A C 1
ATOM 1679 O O . PHE A 1 209 ? -10.840 -6.680 1.799 1.00 86.19 209 PHE A O 1
ATOM 1686 N N . GLU A 1 210 ? -10.615 -8.863 1.335 1.00 86.38 210 GLU A N 1
ATOM 1687 C CA . GLU A 1 210 ? -11.930 -9.262 1.838 1.00 86.38 210 GLU A CA 1
ATOM 1688 C C . GLU A 1 210 ? -12.085 -8.966 3.337 1.00 86.38 210 GLU A C 1
ATOM 1690 O O . GLU A 1 210 ? -13.060 -8.332 3.749 1.00 86.38 210 GLU A O 1
ATOM 1695 N N . LYS A 1 211 ? -11.086 -9.307 4.154 1.00 83.69 211 LYS A N 1
ATOM 1696 C CA . LYS A 1 211 ? -11.053 -8.939 5.574 1.00 83.69 211 LYS A CA 1
ATOM 1697 C C . LYS A 1 211 ? -11.111 -7.424 5.775 1.00 83.69 211 LYS A C 1
ATOM 1699 O O . LYS A 1 211 ? -11.850 -6.943 6.639 1.00 83.69 211 LYS A O 1
ATOM 1704 N N . ASN A 1 212 ? -10.378 -6.652 4.971 1.00 89.25 212 ASN A N 1
ATOM 1705 C CA . ASN A 1 212 ? -10.448 -5.189 5.009 1.00 89.25 212 ASN A CA 1
ATOM 1706 C C . ASN A 1 212 ? -11.840 -4.669 4.619 1.00 89.25 212 ASN A C 1
ATOM 1708 O O . ASN A 1 212 ? -12.299 -3.685 5.203 1.00 89.25 212 ASN A O 1
ATOM 1712 N N . CYS A 1 213 ? -12.541 -5.340 3.700 1.00 91.75 213 CYS A N 1
ATOM 1713 C CA . CYS A 1 213 ? -13.931 -5.034 3.368 1.00 91.75 213 CYS A CA 1
ATOM 1714 C C . CYS A 1 213 ? -14.857 -5.275 4.571 1.00 91.75 213 CYS A C 1
ATOM 1716 O O . CYS A 1 213 ? -15.613 -4.377 4.948 1.00 91.75 213 CYS A O 1
ATOM 1718 N N . CYS A 1 214 ? -14.742 -6.425 5.242 1.00 88.56 214 CYS A N 1
ATOM 1719 C CA . CYS A 1 214 ? -15.487 -6.727 6.470 1.00 88.56 214 CYS A CA 1
ATOM 1720 C C . CYS A 1 214 ? -15.256 -5.668 7.561 1.00 88.56 214 CYS A C 1
ATOM 1722 O O . CYS A 1 214 ? -16.203 -5.199 8.205 1.00 88.56 214 CYS A O 1
ATOM 1724 N N . LEU A 1 215 ? -13.998 -5.259 7.749 1.00 90.12 215 LEU A N 1
ATOM 1725 C CA . LEU A 1 215 ? -13.620 -4.222 8.705 1.00 90.12 215 LEU A CA 1
ATOM 1726 C C . LEU A 1 215 ? -14.229 -2.865 8.337 1.00 90.12 215 LEU A C 1
ATOM 1728 O O . LEU A 1 215 ? -14.877 -2.237 9.172 1.00 90.12 215 LEU A O 1
ATOM 1732 N N . ALA A 1 216 ? -14.058 -2.425 7.088 1.00 93.50 216 ALA A N 1
ATOM 1733 C CA . ALA A 1 216 ? -14.595 -1.159 6.601 1.00 93.50 216 ALA A CA 1
ATOM 1734 C C . ALA A 1 216 ? -16.119 -1.111 6.745 1.00 93.50 216 ALA A C 1
ATOM 1736 O O . ALA A 1 216 ? -16.672 -0.141 7.269 1.00 93.50 216 ALA A O 1
ATOM 1737 N N . ARG A 1 217 ? -16.805 -2.193 6.368 1.00 91.81 217 ARG A N 1
ATOM 1738 C CA . ARG A 1 217 ? -18.259 -2.303 6.482 1.00 91.81 217 ARG A CA 1
ATOM 1739 C C . ARG A 1 217 ? -18.728 -2.175 7.929 1.00 91.81 217 ARG A C 1
ATOM 1741 O O . ARG A 1 217 ? -19.649 -1.412 8.203 1.00 91.81 217 ARG A O 1
ATOM 1748 N N . SER A 1 218 ? -18.054 -2.854 8.855 1.00 90.31 218 SER A N 1
ATOM 1749 C CA . SER A 1 218 ? -18.391 -2.836 10.287 1.00 90.31 218 SER A CA 1
ATOM 1750 C C . SER A 1 218 ? -18.148 -1.476 10.953 1.00 90.31 218 SER A C 1
ATOM 1752 O O . SER A 1 218 ? -18.783 -1.148 11.953 1.00 90.31 218 SER A O 1
ATOM 1754 N N . LEU A 1 219 ? -17.233 -0.676 10.402 1.00 92.38 219 LEU A N 1
ATOM 1755 C CA . LEU A 1 219 ? -16.855 0.637 10.930 1.00 92.38 219 LEU A CA 1
ATOM 1756 C C . LEU A 1 219 ? -17.474 1.808 10.152 1.00 92.38 219 LEU A C 1
ATOM 1758 O O . LEU A 1 219 ? -17.152 2.962 10.434 1.00 92.38 219 LEU A O 1
ATOM 1762 N N . THR A 1 220 ? -18.332 1.539 9.166 1.00 93.81 220 THR A N 1
ATOM 1763 C CA . THR A 1 220 ? -19.019 2.582 8.392 1.00 93.81 220 THR A CA 1
ATOM 1764 C C . THR A 1 220 ? -20.096 3.258 9.238 1.00 93.81 220 THR A C 1
ATOM 1766 O O . THR A 1 220 ? -20.770 2.591 10.024 1.00 93.81 220 THR A O 1
ATOM 1769 N N . THR A 1 221 ? -20.283 4.568 9.056 1.00 91.75 221 THR A N 1
ATOM 1770 C CA . THR A 1 221 ? -21.402 5.322 9.641 1.00 91.75 221 THR A CA 1
ATOM 1771 C C . THR A 1 221 ? -22.743 4.626 9.372 1.00 91.75 221 THR A C 1
ATOM 1773 O O . THR A 1 221 ? -23.033 4.232 8.241 1.00 91.75 221 THR A O 1
ATOM 1776 N N . GLN A 1 222 ? -23.592 4.490 10.395 1.00 87.06 222 GLN A N 1
ATOM 1777 C CA . GLN A 1 222 ? -24.916 3.877 10.248 1.00 87.06 222 GLN A CA 1
ATOM 1778 C C . GLN A 1 222 ? -25.721 4.507 9.099 1.00 87.06 222 GLN A C 1
ATOM 1780 O O . GLN A 1 222 ? -25.842 5.727 9.008 1.00 87.06 222 GLN A O 1
ATOM 1785 N N . ASN A 1 223 ? -26.333 3.653 8.273 1.00 85.06 223 ASN A N 1
ATOM 1786 C CA . ASN A 1 223 ? -27.140 4.023 7.102 1.00 85.06 223 ASN A CA 1
ATOM 1787 C C . ASN A 1 223 ? -26.383 4.756 5.977 1.00 85.06 223 ASN A C 1
ATOM 1789 O O . ASN A 1 223 ? -27.029 5.239 5.048 1.00 85.06 223 ASN A O 1
ATOM 1793 N N . GLU A 1 224 ? -25.050 4.825 6.019 1.00 89.38 224 GLU A N 1
ATOM 1794 C CA . GLU A 1 224 ? -24.245 5.318 4.899 1.00 89.38 224 GLU A CA 1
ATOM 1795 C C . GLU A 1 224 ? -23.709 4.162 4.032 1.00 89.38 224 GLU A C 1
ATOM 1797 O O . GLU A 1 224 ? -23.566 3.011 4.466 1.00 89.38 224 GLU A O 1
ATOM 1802 N N . THR A 1 225 ? -23.422 4.478 2.769 1.00 91.25 225 THR A N 1
ATOM 1803 C CA . THR A 1 225 ? -22.700 3.587 1.855 1.00 91.25 225 THR A CA 1
ATOM 1804 C C . THR A 1 225 ? -21.232 3.528 2.264 1.00 91.25 225 THR A C 1
ATOM 1806 O O . THR A 1 225 ? -20.615 4.546 2.574 1.00 91.25 225 THR A O 1
ATOM 1809 N N . THR A 1 226 ? -20.649 2.331 2.254 1.00 93.94 226 THR A N 1
ATOM 1810 C CA . THR A 1 226 ? -19.221 2.154 2.526 1.00 93.94 226 THR A CA 1
ATOM 1811 C C . THR A 1 226 ? -18.427 2.516 1.272 1.00 93.94 226 THR A C 1
ATOM 1813 O O . THR A 1 226 ? -18.429 1.752 0.313 1.00 93.94 226 THR A O 1
ATOM 1816 N N . HIS A 1 227 ? -17.739 3.659 1.270 1.00 96.44 227 HIS A N 1
ATOM 1817 C CA . HIS A 1 227 ? -16.869 4.070 0.161 1.00 96.44 227 HIS A CA 1
ATOM 1818 C C . HIS A 1 227 ? -15.410 3.696 0.444 1.00 96.44 227 HIS A C 1
ATOM 1820 O O . HIS A 1 227 ? -14.853 4.121 1.462 1.00 96.44 227 HIS A O 1
ATOM 1826 N N . LEU A 1 228 ? -14.771 2.956 -0.464 1.00 96.75 228 LEU A N 1
ATOM 1827 C CA . LEU A 1 228 ? -13.379 2.519 -0.337 1.00 96.75 228 LEU A CA 1
ATOM 1828 C C . LEU A 1 228 ? -12.553 2.965 -1.546 1.00 96.75 228 LEU A C 1
ATOM 1830 O O . LEU A 1 228 ? -12.765 2.497 -2.662 1.00 96.75 228 LEU A O 1
ATOM 1834 N N . LEU A 1 229 ? -11.567 3.831 -1.309 1.00 95.62 229 LEU A N 1
ATOM 1835 C CA . LEU A 1 229 ? -10.520 4.127 -2.280 1.00 95.62 229 LEU A CA 1
ATOM 1836 C C . LEU A 1 229 ? -9.421 3.065 -2.164 1.00 95.62 229 LEU A C 1
ATOM 1838 O O . LEU A 1 229 ? -8.740 2.986 -1.140 1.00 95.62 229 LEU A O 1
ATOM 1842 N N . TYR A 1 230 ? -9.240 2.265 -3.208 1.00 94.75 230 TYR A N 1
ATOM 1843 C CA . TYR A 1 230 ? -8.192 1.254 -3.283 1.00 94.75 230 TYR A CA 1
ATOM 1844 C C . TYR A 1 230 ? -7.070 1.715 -4.202 1.00 94.75 230 TYR A C 1
ATOM 1846 O O . TYR A 1 230 ? -7.285 1.979 -5.388 1.00 94.75 230 TYR A O 1
ATOM 1854 N N . HIS A 1 231 ? -5.858 1.777 -3.660 1.00 92.62 231 HIS A N 1
ATOM 1855 C CA . HIS A 1 231 ? -4.670 2.009 -4.457 1.00 92.62 231 HIS A CA 1
ATOM 1856 C C . HIS A 1 231 ? -4.160 0.716 -5.080 1.00 92.62 231 HIS A C 1
ATOM 1858 O O . HIS A 1 231 ? -3.580 -0.135 -4.403 1.00 92.62 231 HIS A O 1
ATOM 1864 N N . LEU A 1 232 ? -4.410 0.592 -6.384 1.00 90.19 232 LEU A N 1
ATOM 1865 C CA . LEU A 1 232 ? -3.831 -0.438 -7.230 1.00 90.19 232 LEU A CA 1
ATOM 1866 C C . LEU A 1 232 ? -2.573 0.157 -7.891 1.00 90.19 232 LEU A C 1
ATOM 1868 O O . LEU A 1 232 ? -2.714 1.105 -8.661 1.00 90.19 232 LEU A O 1
ATOM 1872 N N . PRO A 1 233 ? -1.364 -0.345 -7.591 1.00 88.31 233 PRO A N 1
ATOM 1873 C CA . PRO A 1 233 ? -0.103 0.340 -7.893 1.00 88.31 233 PRO A CA 1
ATOM 1874 C C . PRO A 1 233 ? 0.367 0.139 -9.347 1.00 88.31 233 PRO A C 1
ATOM 1876 O O . PRO A 1 233 ? 1.547 -0.094 -9.598 1.00 88.31 233 PRO A O 1
ATOM 1879 N N . THR A 1 234 ? -0.537 0.169 -10.329 1.00 91.19 234 THR A N 1
ATOM 1880 C CA . THR A 1 234 ? -0.194 -0.036 -11.748 1.00 91.19 234 THR A CA 1
ATOM 1881 C C . THR A 1 234 ? 0.792 1.021 -12.232 1.00 91.19 234 THR A C 1
ATOM 1883 O O . THR A 1 234 ? 1.855 0.696 -12.762 1.00 91.19 234 THR A O 1
ATOM 1886 N N . GLU A 1 235 ? 0.456 2.292 -12.033 1.00 91.69 235 GLU A N 1
ATOM 1887 C CA . GLU A 1 235 ? 1.296 3.408 -12.450 1.00 91.69 235 GLU A CA 1
ATOM 1888 C C . GLU A 1 235 ? 2.625 3.423 -11.687 1.00 91.69 235 GLU A C 1
ATOM 1890 O O . GLU A 1 235 ? 3.667 3.720 -12.270 1.00 91.69 235 GLU A O 1
ATOM 1895 N N . ASP A 1 236 ? 2.608 3.047 -10.409 1.00 91.69 236 ASP A N 1
ATOM 1896 C CA . ASP A 1 236 ? 3.791 2.925 -9.561 1.00 91.69 236 ASP A CA 1
ATOM 1897 C C . ASP A 1 236 ? 4.763 1.881 -10.114 1.00 91.69 236 ASP A C 1
ATOM 1899 O O . ASP A 1 236 ? 5.957 2.162 -10.245 1.00 91.69 236 ASP A O 1
ATOM 1903 N N . TYR A 1 237 ? 4.260 0.715 -10.534 1.00 91.81 237 TYR A N 1
ATOM 1904 C CA . TYR A 1 237 ? 5.087 -0.282 -11.208 1.00 91.81 237 TYR A CA 1
ATOM 1905 C C . TYR A 1 237 ? 5.656 0.248 -12.524 1.00 91.81 237 TYR A C 1
ATOM 1907 O O . TYR A 1 237 ? 6.855 0.105 -12.757 1.00 91.81 237 TYR A O 1
ATOM 1915 N N . ILE A 1 238 ? 4.856 0.907 -13.367 1.00 93.56 238 ILE A N 1
ATOM 1916 C CA . ILE A 1 238 ? 5.351 1.458 -14.640 1.00 93.56 238 ILE A CA 1
ATOM 1917 C C . ILE A 1 238 ? 6.468 2.484 -14.391 1.00 93.56 238 ILE A C 1
ATOM 1919 O O . ILE A 1 238 ? 7.532 2.412 -15.014 1.00 93.56 238 ILE A O 1
ATOM 1923 N N . LEU A 1 239 ? 6.274 3.400 -13.438 1.00 94.06 239 LEU A N 1
ATOM 1924 C CA . LEU A 1 239 ? 7.287 4.377 -13.038 1.00 94.06 239 LEU A CA 1
ATOM 1925 C C . LEU A 1 239 ? 8.535 3.700 -12.453 1.00 94.06 239 LEU A C 1
ATOM 1927 O O . LEU A 1 239 ? 9.655 4.132 -12.731 1.00 94.06 239 LEU A O 1
ATOM 1931 N N . PHE A 1 240 ? 8.380 2.608 -11.702 1.00 93.31 240 PHE A N 1
ATOM 1932 C CA . PHE A 1 240 ? 9.501 1.800 -11.225 1.00 93.31 240 PHE A CA 1
ATOM 1933 C C . PHE A 1 240 ? 10.287 1.147 -12.377 1.00 93.31 240 PHE A C 1
ATOM 1935 O O . PHE A 1 240 ? 11.518 1.207 -12.383 1.00 93.31 240 PHE A O 1
ATOM 1942 N N . GLY A 1 241 ? 9.618 0.597 -13.393 1.00 93.94 241 GLY A N 1
ATOM 1943 C CA . GLY A 1 241 ? 10.278 0.079 -14.596 1.00 93.94 241 GLY A CA 1
ATOM 1944 C C . GLY A 1 241 ? 11.065 1.167 -15.334 1.00 93.94 241 GLY A C 1
ATOM 1945 O O . GLY A 1 241 ? 12.237 0.985 -15.675 1.00 93.94 241 GLY A O 1
ATOM 1946 N N . ILE A 1 242 ? 10.460 2.347 -15.498 1.00 94.50 242 ILE A N 1
ATOM 1947 C CA . ILE A 1 242 ? 11.107 3.511 -16.118 1.00 94.50 242 ILE A CA 1
ATOM 1948 C C . ILE A 1 242 ? 12.336 3.955 -15.324 1.00 94.50 242 ILE A C 1
ATOM 1950 O O . ILE A 1 242 ? 13.389 4.184 -15.918 1.00 94.50 242 ILE A O 1
ATOM 1954 N N . LYS A 1 243 ? 12.249 4.005 -13.988 1.00 93.69 243 LYS A N 1
ATOM 1955 C CA . LYS A 1 243 ? 13.395 4.274 -13.104 1.00 93.69 243 LYS A CA 1
ATOM 1956 C C . LYS A 1 243 ? 14.560 3.335 -13.414 1.00 93.69 243 LYS A C 1
ATOM 1958 O O . LYS A 1 243 ? 15.690 3.792 -13.585 1.00 93.69 243 LYS A O 1
ATOM 1963 N N . LEU A 1 244 ? 14.301 2.030 -13.529 1.00 93.31 244 LEU A N 1
ATOM 1964 C CA . LEU A 1 244 ? 15.339 1.047 -13.850 1.00 93.31 244 LEU A CA 1
ATOM 1965 C C . LEU A 1 244 ? 15.943 1.277 -15.245 1.00 93.31 244 LEU A C 1
ATOM 1967 O O . LEU A 1 244 ? 17.160 1.155 -15.407 1.00 93.31 244 LEU A O 1
ATOM 1971 N N . ALA A 1 245 ? 15.136 1.645 -16.239 1.00 93.81 245 ALA A N 1
ATOM 1972 C CA . ALA A 1 245 ? 15.619 1.935 -17.588 1.00 93.81 245 ALA A CA 1
ATOM 1973 C C . ALA A 1 245 ? 16.462 3.223 -17.661 1.00 93.81 245 ALA A C 1
ATOM 1975 O O . ALA A 1 245 ? 17.555 3.202 -18.233 1.00 93.81 245 ALA A O 1
ATOM 1976 N N . LEU A 1 246 ? 16.024 4.316 -17.020 1.00 92.69 246 LEU A N 1
ATOM 1977 C CA . LEU A 1 246 ? 16.777 5.581 -16.930 1.00 92.69 246 LEU A CA 1
ATOM 1978 C C . LEU A 1 246 ? 18.129 5.381 -16.235 1.00 92.69 246 LEU A C 1
ATOM 1980 O O . LEU A 1 246 ? 19.145 5.929 -16.658 1.00 92.69 246 LEU A O 1
ATOM 1984 N N . GLN A 1 247 ? 18.166 4.522 -15.213 1.00 91.06 247 GLN A N 1
ATOM 1985 C CA . GLN A 1 247 ? 19.390 4.139 -14.505 1.00 91.06 247 GLN A CA 1
ATOM 1986 C C . GLN A 1 247 ? 20.238 3.100 -15.257 1.00 91.06 247 GLN A C 1
ATOM 1988 O O . GLN A 1 247 ? 21.218 2.600 -14.707 1.00 91.06 247 GLN A O 1
ATOM 1993 N N . GLN A 1 248 ? 19.874 2.753 -16.497 1.00 91.56 248 GLN A N 1
ATOM 1994 C CA . GLN A 1 248 ? 20.554 1.762 -17.339 1.00 91.56 248 GLN A CA 1
ATOM 1995 C C . GLN A 1 248 ? 20.605 0.342 -16.743 1.00 91.56 248 GLN A C 1
ATOM 1997 O O . GLN A 1 248 ? 21.364 -0.503 -17.220 1.00 91.56 248 GLN A O 1
ATOM 2002 N N . LYS A 1 249 ? 19.755 0.054 -15.751 1.00 92.81 249 LYS A N 1
ATOM 2003 C CA . LYS A 1 249 ? 19.621 -1.238 -15.058 1.00 92.81 249 LYS A CA 1
ATOM 2004 C C . LYS A 1 249 ? 18.669 -2.209 -15.754 1.00 92.81 249 LYS A C 1
ATOM 2006 O O . LYS A 1 249 ? 18.672 -3.392 -15.435 1.00 92.81 249 LYS A O 1
ATOM 2011 N N . MET A 1 250 ? 17.879 -1.736 -16.712 1.00 94.62 250 MET A N 1
ATOM 2012 C CA . MET A 1 250 ? 16.942 -2.535 -17.506 1.00 94.62 250 MET A CA 1
ATOM 2013 C C . MET A 1 250 ? 17.076 -2.168 -18.986 1.00 94.62 250 MET A C 1
ATOM 2015 O O . MET A 1 250 ? 17.374 -1.020 -19.320 1.00 94.62 250 MET A O 1
ATOM 2019 N N . THR A 1 251 ? 16.961 -3.145 -19.887 1.00 95.12 251 THR A N 1
ATOM 2020 C CA . THR A 1 251 ? 16.922 -2.870 -21.335 1.00 95.12 251 THR A CA 1
ATOM 2021 C C . THR A 1 251 ? 15.557 -2.325 -21.755 1.00 95.12 251 THR A C 1
ATOM 2023 O O . THR A 1 251 ? 14.556 -2.581 -21.094 1.00 95.12 251 THR A O 1
ATOM 2026 N N . LEU A 1 252 ? 15.489 -1.616 -22.887 1.00 93.44 252 LEU A N 1
ATOM 2027 C CA . LEU A 1 252 ? 14.206 -1.153 -23.428 1.00 93.44 252 LEU A CA 1
ATOM 2028 C C . LEU A 1 252 ? 13.268 -2.318 -23.783 1.00 93.44 252 LEU A C 1
ATOM 2030 O O . LEU A 1 252 ? 12.064 -2.190 -23.614 1.00 93.44 252 LEU A O 1
ATOM 2034 N N . ALA A 1 253 ? 13.812 -3.444 -24.255 1.00 94.56 253 ALA A N 1
ATOM 2035 C CA . ALA A 1 253 ? 13.024 -4.643 -24.531 1.00 94.56 253 ALA A CA 1
ATOM 2036 C C . ALA A 1 253 ? 12.396 -5.195 -23.241 1.00 94.56 253 ALA A C 1
ATOM 2038 O O . ALA A 1 253 ? 11.181 -5.323 -23.172 1.00 94.56 253 ALA A O 1
ATOM 2039 N N . ALA A 1 254 ? 13.197 -5.381 -22.186 1.00 96.00 254 ALA A N 1
ATOM 2040 C CA . ALA A 1 254 ? 12.688 -5.816 -20.886 1.00 96.00 254 ALA A CA 1
ATOM 2041 C C . ALA A 1 254 ? 11.681 -4.826 -20.282 1.00 96.00 254 ALA A C 1
ATOM 2043 O O . ALA A 1 254 ? 10.689 -5.251 -19.704 1.00 96.00 254 ALA A O 1
ATOM 2044 N N . LEU A 1 255 ? 11.903 -3.513 -20.430 1.00 95.50 255 LEU A N 1
ATOM 2045 C CA . LEU A 1 255 ? 10.934 -2.502 -19.997 1.00 95.50 255 LEU A CA 1
ATOM 2046 C C 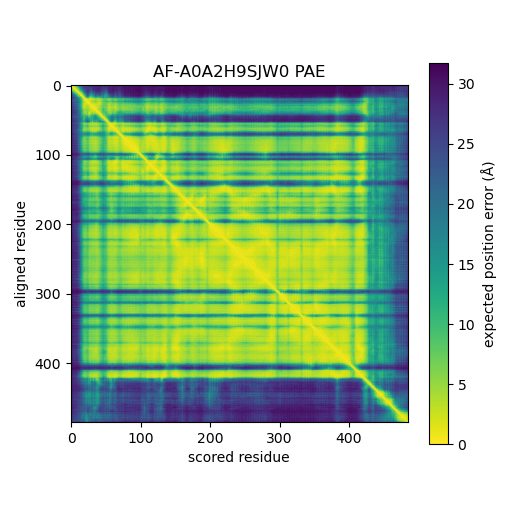. LEU A 1 255 ? 9.593 -2.677 -20.712 1.00 95.50 255 LEU A C 1
ATOM 2048 O O . LEU A 1 255 ? 8.547 -2.497 -20.093 1.00 95.50 255 LEU A O 1
ATOM 2052 N N . ARG A 1 256 ? 9.619 -3.015 -22.005 1.00 94.25 256 ARG A N 1
ATOM 2053 C CA . ARG A 1 256 ? 8.388 -3.197 -22.762 1.00 94.25 256 ARG A CA 1
ATOM 2054 C C . ARG A 1 256 ? 7.600 -4.406 -22.286 1.00 94.25 256 ARG A C 1
ATOM 2056 O O . ARG A 1 256 ? 6.437 -4.240 -21.932 1.00 94.25 256 ARG A O 1
ATOM 2063 N N . ASP A 1 257 ? 8.265 -5.551 -22.167 1.00 94.00 257 ASP A N 1
ATOM 2064 C CA . ASP A 1 257 ? 7.663 -6.776 -21.632 1.00 94.00 257 ASP A CA 1
ATOM 2065 C C . ASP A 1 257 ? 7.096 -6.539 -20.219 1.00 94.00 257 ASP A C 1
ATOM 2067 O O . ASP A 1 257 ? 6.000 -6.981 -19.882 1.00 94.00 257 ASP A O 1
ATOM 2071 N N . PHE A 1 258 ? 7.828 -5.787 -19.392 1.00 93.94 258 PHE A N 1
ATOM 2072 C CA . PHE A 1 258 ? 7.428 -5.442 -18.030 1.00 93.94 258 PHE A CA 1
ATOM 2073 C C . PHE A 1 258 ? 6.124 -4.634 -17.995 1.00 93.94 258 PHE A C 1
ATOM 2075 O O . PHE A 1 258 ? 5.218 -4.967 -17.232 1.00 93.94 258 PHE A O 1
ATOM 2082 N N . ILE A 1 259 ? 6.009 -3.596 -18.830 1.00 93.19 259 ILE A N 1
ATOM 2083 C CA . ILE A 1 259 ? 4.805 -2.756 -18.917 1.00 93.19 259 ILE A CA 1
ATOM 2084 C C . ILE A 1 259 ? 3.606 -3.566 -19.430 1.00 93.19 259 ILE A C 1
ATOM 2086 O O . ILE A 1 259 ? 2.515 -3.442 -18.875 1.00 93.19 259 ILE A O 1
ATOM 2090 N N . GLU A 1 260 ? 3.802 -4.431 -20.427 1.00 90.81 260 GLU A N 1
ATOM 2091 C CA . GLU A 1 260 ? 2.734 -5.291 -20.958 1.00 90.81 260 GLU A CA 1
ATOM 2092 C C . GLU A 1 260 ? 2.171 -6.231 -19.883 1.00 90.81 260 GLU A C 1
ATOM 2094 O O . GLU A 1 260 ? 0.952 -6.343 -19.738 1.00 90.81 260 GLU A O 1
ATOM 2099 N N . ILE A 1 261 ? 3.046 -6.843 -19.076 1.00 91.00 261 ILE A N 1
ATOM 2100 C CA . ILE A 1 261 ? 2.642 -7.705 -17.956 1.00 91.00 261 ILE A CA 1
ATOM 2101 C C . ILE A 1 261 ? 1.836 -6.917 -16.911 1.00 91.00 261 ILE A C 1
ATOM 2103 O O . ILE A 1 261 ? 0.809 -7.405 -16.435 1.00 91.00 261 ILE A O 1
ATOM 2107 N N . ILE A 1 262 ? 2.257 -5.690 -16.576 1.00 91.50 262 ILE A N 1
ATOM 2108 C CA . ILE A 1 262 ? 1.554 -4.826 -15.611 1.00 91.50 262 ILE A CA 1
ATOM 2109 C C . ILE A 1 262 ? 0.123 -4.526 -16.057 1.00 91.50 262 ILE A C 1
ATOM 2111 O O . ILE A 1 262 ? -0.810 -4.676 -15.267 1.00 91.50 262 ILE A O 1
ATOM 2115 N N . ILE A 1 263 ? -0.053 -4.124 -17.315 1.00 88.19 263 ILE A N 1
ATOM 2116 C CA . ILE A 1 263 ? -1.362 -3.755 -17.870 1.00 88.19 263 ILE A CA 1
ATOM 2117 C C . ILE A 1 263 ? -2.279 -4.975 -17.945 1.00 88.19 263 ILE A C 1
ATOM 2119 O O . ILE A 1 263 ? -3.441 -4.901 -17.545 1.00 88.19 263 ILE A O 1
ATOM 2123 N N . ALA A 1 264 ? -1.762 -6.111 -18.424 1.00 85.94 264 ALA A N 1
ATOM 2124 C CA . ALA A 1 264 ? -2.548 -7.335 -18.537 1.00 85.94 264 ALA A CA 1
ATOM 2125 C C . ALA A 1 264 ? -3.102 -7.779 -17.173 1.00 85.94 264 ALA A C 1
ATOM 2127 O O . ALA A 1 264 ? -4.278 -8.124 -17.058 1.00 85.94 264 ALA A O 1
ATOM 2128 N N . HIS A 1 265 ? -2.277 -7.716 -16.128 1.00 87.19 265 HIS A N 1
ATOM 2129 C CA . HIS A 1 265 ? -2.662 -8.178 -14.797 1.00 87.19 265 HIS A CA 1
ATOM 2130 C C . HIS A 1 265 ? -3.529 -7.175 -14.020 1.00 87.19 265 HIS A C 1
ATOM 2132 O O . HIS A 1 265 ? -4.339 -7.574 -13.183 1.00 87.19 265 HIS A O 1
ATOM 2138 N N . GLN A 1 266 ? -3.414 -5.875 -14.319 1.00 89.12 266 GLN A N 1
ATOM 2139 C CA . GLN A 1 266 ? -4.265 -4.836 -13.733 1.00 89.12 266 GLN A CA 1
ATOM 2140 C C . GLN A 1 266 ? -5.753 -5.153 -13.917 1.00 89.12 266 GLN A C 1
ATOM 2142 O O . GLN A 1 266 ? -6.522 -5.037 -12.963 1.00 89.12 266 GLN A O 1
ATOM 2147 N N . HIS A 1 267 ? -6.163 -5.539 -15.128 1.00 85.88 267 HIS A N 1
ATOM 2148 C CA . HIS A 1 267 ? -7.567 -5.823 -15.428 1.00 85.88 267 HIS A CA 1
ATOM 2149 C C . HIS A 1 267 ? -8.108 -6.990 -14.596 1.00 85.88 267 HIS A C 1
ATOM 2151 O O . HIS A 1 267 ? -9.163 -6.862 -13.976 1.00 85.88 267 HIS A O 1
ATOM 2157 N N . GLU A 1 268 ? -7.349 -8.083 -14.501 1.00 86.75 268 GLU A N 1
ATOM 2158 C CA . GLU A 1 268 ? -7.707 -9.248 -13.685 1.00 86.75 268 GLU A CA 1
ATOM 2159 C C . GLU A 1 268 ? -7.887 -8.874 -12.202 1.00 86.75 268 GLU A C 1
ATOM 2161 O O . GLU A 1 268 ? -8.876 -9.248 -11.562 1.00 86.75 268 GLU A O 1
ATOM 2166 N N . TYR A 1 269 ? -6.959 -8.080 -11.660 1.00 89.50 269 TYR A N 1
ATOM 2167 C CA . TYR A 1 269 ? -7.032 -7.596 -10.282 1.00 89.50 269 TYR A CA 1
ATOM 2168 C C . TYR A 1 269 ? -8.251 -6.705 -10.049 1.00 89.50 269 TYR A C 1
ATOM 2170 O O . TYR A 1 269 ? -8.952 -6.869 -9.048 1.00 89.50 269 TYR A O 1
ATOM 2178 N N . GLN A 1 270 ? -8.530 -5.776 -10.965 1.00 92.25 270 GLN A N 1
ATOM 2179 C CA . GLN A 1 270 ? -9.687 -4.892 -10.853 1.00 92.25 270 GLN A CA 1
ATOM 2180 C C . GLN A 1 270 ? -10.998 -5.680 -10.838 1.00 92.25 270 GLN A C 1
ATOM 2182 O O . GLN A 1 270 ? -11.862 -5.393 -10.008 1.00 92.25 270 GLN A O 1
ATOM 2187 N N . GLU A 1 271 ? -11.140 -6.696 -11.690 1.00 92.00 271 GLU A N 1
ATOM 2188 C CA . GLU A 1 271 ? -12.325 -7.557 -11.726 1.00 92.00 271 GLU A CA 1
ATOM 2189 C C . GLU A 1 271 ? -12.515 -8.334 -10.414 1.00 92.00 271 GLU A C 1
ATOM 2191 O O . GLU A 1 271 ? -13.591 -8.262 -9.808 1.00 92.00 271 GLU A O 1
ATOM 2196 N N . ARG A 1 272 ? -11.471 -9.024 -9.920 1.00 91.69 272 ARG A N 1
ATOM 2197 C CA . ARG A 1 272 ? -11.555 -9.794 -8.661 1.00 91.69 272 ARG A CA 1
ATOM 2198 C C . ARG A 1 272 ? -11.829 -8.901 -7.454 1.00 91.69 272 ARG A C 1
ATOM 2200 O O . ARG A 1 272 ? -12.727 -9.209 -6.671 1.00 91.69 272 ARG A O 1
ATOM 2207 N N . LEU A 1 273 ? -11.105 -7.789 -7.309 1.00 94.00 273 LEU A N 1
ATOM 2208 C CA . LEU A 1 273 ? -11.295 -6.856 -6.191 1.00 94.00 273 LEU A CA 1
ATOM 2209 C C . LEU A 1 273 ? -12.692 -6.224 -6.225 1.00 94.00 273 LEU A C 1
ATOM 2211 O O . LEU A 1 273 ? -13.353 -6.140 -5.192 1.00 94.00 273 LEU A O 1
ATOM 2215 N N . THR A 1 274 ? -13.189 -5.854 -7.407 1.00 96.69 274 THR A N 1
ATOM 2216 C CA . THR A 1 274 ? -14.558 -5.334 -7.558 1.00 96.69 274 THR A CA 1
ATOM 2217 C C . THR A 1 274 ? -15.593 -6.380 -7.157 1.00 96.69 274 THR A C 1
ATOM 2219 O O . THR A 1 274 ? -16.537 -6.063 -6.436 1.00 96.69 274 THR A O 1
ATOM 2222 N N . SER A 1 275 ? -15.409 -7.640 -7.564 1.00 95.62 275 SER A N 1
ATOM 2223 C CA . SER A 1 275 ? -16.304 -8.727 -7.159 1.00 95.62 275 SER A CA 1
ATOM 2224 C C . SER A 1 275 ? -16.337 -8.912 -5.640 1.00 95.62 275 SER A C 1
ATOM 2226 O O . SER A 1 275 ? -17.421 -9.074 -5.082 1.00 95.62 275 SER A O 1
ATOM 2228 N N . ILE A 1 276 ? -15.182 -8.874 -4.968 1.00 93.88 276 ILE A N 1
ATOM 2229 C CA . ILE A 1 276 ? -15.099 -8.987 -3.504 1.00 93.88 276 ILE A CA 1
ATOM 2230 C C . ILE A 1 276 ? -15.808 -7.802 -2.842 1.00 93.88 276 ILE A C 1
ATOM 2232 O O . ILE A 1 276 ? -16.684 -8.003 -2.007 1.00 93.88 276 ILE A O 1
ATOM 2236 N N . ALA A 1 277 ? -15.503 -6.569 -3.251 1.00 96.00 277 ALA A N 1
ATOM 2237 C CA . ALA A 1 277 ? -16.127 -5.374 -2.684 1.00 96.00 277 ALA A CA 1
ATOM 2238 C C . ALA A 1 277 ? -17.658 -5.377 -2.848 1.00 96.00 277 ALA A C 1
ATOM 2240 O O . ALA A 1 277 ? -18.384 -5.056 -1.904 1.00 96.00 277 ALA A O 1
ATOM 2241 N N . ASN A 1 278 ? -18.157 -5.813 -4.008 1.00 94.94 278 ASN A N 1
ATOM 2242 C CA . ASN A 1 278 ? -19.590 -5.938 -4.275 1.00 94.94 278 ASN A CA 1
ATOM 2243 C C . ASN A 1 278 ? -20.277 -6.946 -3.343 1.00 94.94 278 ASN A C 1
ATOM 2245 O O . ASN A 1 278 ? -21.378 -6.667 -2.863 1.00 94.94 278 ASN A O 1
ATOM 2249 N N . ASN A 1 279 ? -19.625 -8.075 -3.038 1.00 93.19 279 ASN A N 1
ATOM 2250 C CA . ASN A 1 279 ? -20.141 -9.072 -2.089 1.00 93.19 279 ASN A CA 1
ATOM 2251 C C . ASN A 1 279 ? -20.307 -8.501 -0.671 1.00 93.19 279 ASN A C 1
ATOM 2253 O O . ASN A 1 279 ? -21.148 -8.977 0.087 1.00 93.19 279 ASN A O 1
ATOM 2257 N N . HIS A 1 280 ? -19.545 -7.457 -0.338 1.00 90.56 280 HIS A N 1
ATOM 2258 C CA . HIS A 1 280 ? -19.574 -6.769 0.956 1.00 90.56 280 HIS A CA 1
ATOM 2259 C C . HIS A 1 280 ? -20.299 -5.413 0.916 1.00 90.56 280 HIS A C 1
ATOM 2261 O O . HIS A 1 280 ? -20.247 -4.654 1.884 1.00 90.56 280 HIS A O 1
ATOM 2267 N N . HIS A 1 281 ? -21.006 -5.108 -0.180 1.00 92.25 281 HIS A N 1
ATOM 2268 C CA . HIS A 1 281 ? -21.729 -3.846 -0.392 1.00 92.25 281 HIS A CA 1
ATOM 2269 C C . HIS A 1 281 ? -20.851 -2.591 -0.231 1.00 92.25 281 HIS A C 1
ATOM 2271 O O . HIS A 1 281 ? -21.267 -1.596 0.371 1.00 92.25 281 HIS A O 1
ATOM 2277 N N . ILE A 1 282 ? -19.632 -2.647 -0.767 1.00 95.12 282 ILE A N 1
ATOM 2278 C CA . ILE A 1 282 ? -18.673 -1.541 -0.770 1.00 95.12 282 ILE A CA 1
ATOM 2279 C C . ILE A 1 282 ? -18.637 -0.883 -2.147 1.00 95.12 282 ILE A C 1
ATOM 2281 O O . ILE A 1 282 ? -18.457 -1.549 -3.164 1.00 95.12 282 ILE A O 1
ATOM 2285 N N . GLU A 1 283 ? -18.743 0.443 -2.172 1.00 96.69 283 GLU A N 1
ATOM 2286 C CA . GLU A 1 283 ? -18.467 1.244 -3.359 1.00 96.69 283 GLU A CA 1
ATOM 2287 C C . GLU A 1 283 ? -16.950 1.402 -3.512 1.00 96.69 283 GLU A C 1
ATOM 2289 O O . GLU A 1 283 ? -16.314 2.238 -2.861 1.00 96.69 283 GLU A O 1
ATOM 2294 N N . LEU A 1 284 ? -16.368 0.534 -4.340 1.00 96.88 284 LEU A N 1
ATOM 2295 C CA . LEU A 1 284 ? -14.938 0.501 -4.615 1.00 96.88 284 LEU A CA 1
ATOM 2296 C C . LEU A 1 284 ? -14.567 1.499 -5.712 1.00 96.88 284 LEU A C 1
ATOM 2298 O O . LEU A 1 284 ? -15.094 1.450 -6.823 1.00 96.88 284 LEU A O 1
ATOM 2302 N N . GLN A 1 285 ? -13.586 2.349 -5.426 1.00 95.19 285 GLN A N 1
ATOM 2303 C CA . GLN A 1 285 ? -12.943 3.203 -6.414 1.00 95.19 285 GLN A CA 1
ATOM 2304 C C . GLN A 1 285 ? -11.459 2.850 -6.500 1.00 95.19 285 GLN A C 1
ATOM 2306 O O . GLN A 1 285 ? -10.739 2.942 -5.508 1.00 95.19 285 GLN A O 1
ATOM 2311 N N . PHE A 1 286 ? -10.975 2.512 -7.695 1.00 92.62 286 PHE A N 1
ATOM 2312 C CA . PHE A 1 286 ? -9.536 2.411 -7.938 1.00 92.62 286 PHE A CA 1
ATOM 2313 C C . PHE A 1 286 ? -8.935 3.806 -8.108 1.00 92.62 286 PHE A C 1
ATOM 2315 O O . PHE A 1 286 ? -9.442 4.628 -8.877 1.00 92.62 286 PHE A O 1
ATOM 2322 N N . GLY A 1 287 ? -7.857 4.077 -7.378 1.00 87.81 287 GLY A N 1
ATOM 2323 C CA . GLY A 1 287 ? -7.169 5.360 -7.405 1.00 87.81 287 GLY A CA 1
ATOM 2324 C C . GLY A 1 287 ? -5.658 5.206 -7.452 1.00 87.81 287 GLY A C 1
ATOM 2325 O O . GLY A 1 287 ? -5.078 4.333 -6.815 1.00 87.81 287 GLY A O 1
ATOM 2326 N N . SER A 1 288 ? -5.009 6.112 -8.166 1.00 89.50 288 SER A N 1
ATOM 2327 C CA . SER A 1 288 ? -3.560 6.252 -8.168 1.00 89.50 288 SER A CA 1
ATOM 2328 C C . SER A 1 288 ? -3.227 7.735 -8.133 1.00 89.50 288 SER A C 1
ATOM 2330 O O . SER A 1 288 ? -3.876 8.513 -8.841 1.00 89.50 288 SER A O 1
ATOM 2332 N N . PRO A 1 289 ? -2.236 8.166 -7.334 1.00 90.81 289 PRO A N 1
ATOM 2333 C CA . PRO A 1 289 ? -1.794 9.551 -7.375 1.00 90.81 289 PRO A CA 1
ATOM 2334 C C . PRO A 1 289 ? -1.196 9.898 -8.748 1.00 90.81 289 PRO A C 1
ATOM 2336 O O . PRO A 1 289 ? -1.183 11.065 -9.124 1.00 90.81 289 PRO A O 1
ATOM 2339 N N . PHE A 1 290 ? -0.767 8.908 -9.534 1.00 92.69 290 PHE A N 1
ATOM 2340 C CA . PHE A 1 290 ? -0.118 9.107 -10.827 1.00 92.69 290 PHE A CA 1
ATOM 2341 C C . PHE A 1 290 ? -1.053 8.982 -12.027 1.00 92.69 290 PHE A C 1
ATOM 2343 O O . PHE A 1 290 ? -0.593 9.150 -13.151 1.00 92.69 290 PHE A O 1
ATOM 2350 N N . MET A 1 291 ? -2.355 8.750 -11.823 1.00 87.69 291 MET A N 1
ATOM 2351 C CA . MET A 1 291 ? -3.275 8.449 -12.928 1.00 87.69 291 MET A CA 1
ATOM 2352 C C . MET A 1 291 ? -3.294 9.505 -14.043 1.00 87.69 291 MET A C 1
ATOM 2354 O O . MET A 1 291 ? -3.515 9.157 -15.188 1.00 87.69 291 MET A O 1
ATOM 2358 N N . HIS A 1 292 ? -3.033 10.787 -13.756 1.00 86.56 292 HIS A N 1
ATOM 2359 C CA . HIS A 1 292 ? -2.998 11.838 -14.789 1.00 86.56 292 HIS A CA 1
ATOM 2360 C C . HIS A 1 292 ? -1.752 11.828 -15.671 1.00 86.56 292 HIS A C 1
ATOM 2362 O O . HIS A 1 292 ? -1.714 12.538 -16.673 1.00 86.56 292 HIS A O 1
ATOM 2368 N N . LEU A 1 293 ? -0.728 11.059 -15.306 1.00 87.81 293 LEU A N 1
ATOM 2369 C CA . LEU A 1 293 ? 0.394 10.813 -16.204 1.00 87.81 293 LEU A CA 1
ATOM 2370 C C . LEU A 1 293 ? -0.019 9.930 -17.391 1.00 87.81 293 LEU A C 1
ATOM 2372 O O . LEU A 1 293 ? 0.669 9.929 -18.407 1.00 87.81 293 LEU A O 1
ATOM 2376 N N . PHE A 1 294 ? -1.142 9.217 -17.268 1.00 84.38 294 PHE A N 1
ATOM 2377 C CA . PHE A 1 294 ? -1.633 8.243 -18.230 1.00 84.38 294 PHE A CA 1
ATOM 2378 C C . PHE A 1 294 ? -3.014 8.688 -18.729 1.00 84.38 294 PHE A C 1
ATOM 2380 O O . PHE A 1 294 ? -3.933 8.966 -17.959 1.00 84.38 294 PHE A O 1
ATOM 2387 N N . SER A 1 295 ? -3.179 8.815 -20.041 1.00 67.44 295 SER A N 1
ATOM 2388 C CA . SER A 1 295 ? -4.467 9.189 -20.629 1.00 67.44 295 SER A CA 1
ATOM 2389 C C . SER A 1 295 ? -5.454 8.019 -20.564 1.00 67.44 295 SER A C 1
ATOM 2391 O O . SER A 1 295 ? -5.082 6.866 -20.759 1.00 67.44 295 SER A O 1
ATOM 2393 N N . LYS A 1 296 ? -6.736 8.320 -20.322 1.00 64.38 296 LYS A N 1
ATOM 2394 C CA . LYS A 1 296 ? -7.816 7.317 -20.284 1.00 64.38 296 LYS A CA 1
ATOM 2395 C C . LYS A 1 296 ? -8.293 6.865 -21.675 1.00 64.38 296 LYS A C 1
ATOM 2397 O O . LYS A 1 296 ? -9.116 5.962 -21.754 1.00 64.38 296 LYS A O 1
ATOM 2402 N N . GLU A 1 297 ? -7.849 7.529 -22.744 1.00 50.94 297 GLU A N 1
ATOM 2403 C CA . GLU A 1 297 ? -8.531 7.538 -24.052 1.00 50.94 297 GLU A CA 1
ATOM 2404 C C . GLU A 1 297 ? -7.749 6.877 -25.202 1.00 50.94 297 GLU A C 1
ATOM 2406 O O . GLU A 1 297 ? -8.194 6.929 -26.345 1.00 50.94 297 GLU A O 1
ATOM 2411 N N . LEU A 1 298 ? -6.600 6.249 -24.944 1.00 46.88 298 LEU A N 1
ATOM 2412 C CA . LEU A 1 298 ? -5.757 5.663 -25.993 1.00 46.88 298 LEU A CA 1
ATOM 2413 C C . LEU A 1 298 ? -5.489 4.183 -25.736 1.00 46.88 298 LEU A C 1
ATOM 2415 O O . LEU A 1 298 ? -5.491 3.740 -24.589 1.00 46.88 298 LEU A O 1
ATOM 2419 N N . ASP A 1 299 ? -5.232 3.437 -26.815 1.00 57.69 299 ASP A N 1
ATOM 2420 C CA . ASP A 1 299 ? -4.792 2.045 -26.743 1.00 57.69 299 ASP A CA 1
ATOM 2421 C C . ASP A 1 299 ? -3.654 1.920 -25.722 1.00 57.69 299 ASP A C 1
ATOM 2423 O O . ASP A 1 299 ? -2.620 2.586 -25.851 1.00 57.69 299 ASP A O 1
ATOM 2427 N N . PHE A 1 300 ? -3.844 1.057 -24.719 1.00 67.75 300 PHE A N 1
ATOM 2428 C CA . PHE A 1 300 ? -2.868 0.731 -23.673 1.00 67.75 300 PHE A CA 1
ATOM 2429 C C . PHE A 1 300 ? -1.702 -0.097 -24.243 1.00 67.75 300 PHE A C 1
ATOM 2431 O O . PHE A 1 300 ? -1.361 -1.169 -23.752 1.00 67.75 300 PHE A O 1
ATOM 2438 N N . THR A 1 301 ? -1.093 0.384 -25.325 1.00 80.75 301 THR A N 1
ATOM 2439 C CA . THR A 1 301 ? 0.172 -0.141 -25.827 1.00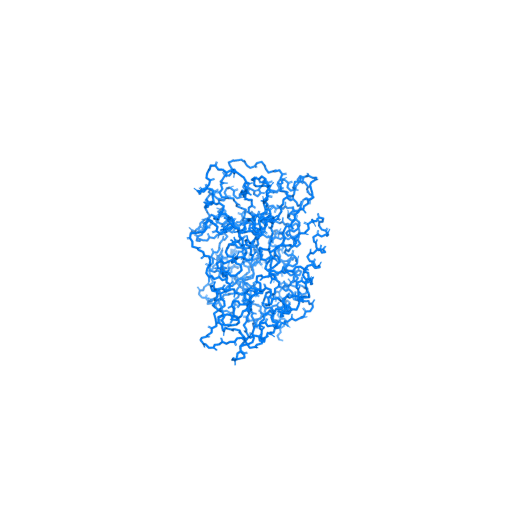 80.75 301 THR A CA 1
ATOM 2440 C C . THR A 1 301 ? 1.315 0.497 -25.057 1.00 80.75 301 THR A C 1
ATOM 2442 O O . THR A 1 301 ? 1.283 1.677 -24.693 1.00 80.75 301 THR A O 1
ATOM 2445 N N . THR A 1 302 ? 2.372 -0.273 -24.860 1.00 84.00 302 THR A N 1
ATOM 2446 C CA . THR A 1 302 ? 3.579 0.197 -24.192 1.00 84.00 302 THR A CA 1
ATOM 2447 C C . THR A 1 302 ? 4.183 1.431 -24.856 1.00 84.00 302 THR A C 1
ATOM 2449 O O . THR A 1 302 ? 4.559 2.377 -24.168 1.00 84.00 302 THR A O 1
ATOM 2452 N N . ASP A 1 303 ? 4.253 1.465 -26.189 1.00 85.12 303 ASP A N 1
ATOM 2453 C CA . ASP A 1 303 ? 4.823 2.610 -26.904 1.00 85.12 303 ASP A CA 1
ATOM 2454 C C . ASP A 1 303 ? 3.979 3.883 -26.706 1.00 85.12 303 ASP A C 1
ATOM 2456 O O . ASP A 1 303 ? 4.544 4.967 -26.546 1.00 85.12 303 ASP A O 1
ATOM 2460 N N . ALA A 1 304 ? 2.647 3.764 -26.628 1.00 85.06 304 ALA A N 1
ATOM 2461 C CA . ALA A 1 304 ? 1.778 4.893 -26.302 1.00 85.06 304 ALA A CA 1
ATOM 2462 C C . ALA A 1 304 ? 2.014 5.402 -24.873 1.00 85.06 304 ALA A C 1
ATOM 2464 O O . ALA A 1 304 ? 2.075 6.612 -24.666 1.00 85.06 304 ALA A O 1
ATOM 2465 N N . ILE A 1 305 ? 2.202 4.505 -23.900 1.00 87.38 305 ILE A N 1
ATOM 2466 C CA . ILE A 1 305 ? 2.515 4.873 -22.511 1.00 87.38 305 ILE A CA 1
ATOM 2467 C C . ILE A 1 305 ? 3.860 5.595 -22.421 1.00 87.38 305 ILE A C 1
ATOM 2469 O O . ILE A 1 305 ? 3.949 6.668 -21.826 1.00 87.38 305 ILE A O 1
ATOM 2473 N N . LEU A 1 306 ? 4.907 5.050 -23.045 1.00 89.50 306 LEU A N 1
ATOM 2474 C CA . LEU A 1 306 ? 6.227 5.681 -23.044 1.00 89.50 306 LEU A CA 1
ATOM 2475 C C . LEU A 1 306 ? 6.186 7.062 -23.715 1.00 89.50 306 LEU A C 1
ATOM 2477 O O . LEU A 1 306 ? 6.785 8.007 -23.200 1.00 89.50 306 LEU A O 1
ATOM 2481 N N . ALA A 1 307 ? 5.433 7.207 -24.810 1.00 87.19 307 ALA A N 1
ATOM 2482 C CA . ALA A 1 307 ? 5.221 8.496 -25.462 1.00 87.19 307 ALA A CA 1
ATOM 2483 C C . ALA A 1 307 ? 4.456 9.484 -24.563 1.00 87.19 307 ALA A C 1
ATOM 2485 O O . ALA A 1 307 ? 4.869 10.633 -24.436 1.00 87.19 307 ALA A O 1
ATOM 2486 N N . GLN A 1 308 ? 3.387 9.044 -23.890 1.00 85.44 308 GLN A N 1
ATOM 2487 C CA . GLN A 1 308 ? 2.608 9.875 -22.961 1.00 85.44 308 GLN A CA 1
ATOM 2488 C C . GLN A 1 308 ? 3.420 10.356 -21.764 1.00 85.44 308 GLN A C 1
ATOM 2490 O O . GLN A 1 308 ? 3.114 11.412 -21.220 1.00 85.44 308 GLN A O 1
ATOM 2495 N N . LEU A 1 309 ? 4.454 9.622 -21.362 1.00 87.69 309 LEU A N 1
ATOM 2496 C CA . LEU A 1 309 ? 5.352 10.001 -20.274 1.00 87.69 309 LEU A CA 1
ATOM 2497 C C . LEU A 1 309 ? 6.529 10.875 -20.738 1.00 87.69 309 LEU A C 1
ATOM 2499 O O . LEU A 1 309 ? 7.351 11.258 -19.913 1.00 87.69 309 LEU A O 1
ATOM 2503 N N . ASP A 1 310 ? 6.606 11.226 -22.027 1.00 86.94 310 ASP A N 1
ATOM 2504 C CA . ASP A 1 310 ? 7.786 11.827 -22.673 1.00 86.94 310 ASP A CA 1
ATOM 2505 C C . ASP A 1 310 ? 9.077 11.044 -22.374 1.00 86.94 310 ASP A C 1
ATOM 2507 O O . ASP A 1 310 ? 10.160 11.617 -22.213 1.00 86.94 310 ASP A O 1
ATOM 2511 N N . PHE A 1 311 ? 8.976 9.718 -22.250 1.00 87.88 311 PHE A N 1
ATOM 2512 C CA . PHE A 1 311 ? 10.123 8.896 -21.905 1.00 87.88 311 PHE A CA 1
ATOM 2513 C C . PHE A 1 311 ? 11.120 8.863 -23.063 1.00 87.88 311 PHE A C 1
ATOM 2515 O O . PHE A 1 311 ? 10.816 8.423 -24.174 1.00 87.88 311 PHE A O 1
ATOM 2522 N N . THR A 1 312 ? 12.358 9.257 -22.771 1.00 83.62 312 THR A N 1
ATOM 2523 C CA . THR A 1 312 ? 13.494 9.042 -23.665 1.00 83.62 312 THR A CA 1
ATOM 2524 C C . THR A 1 312 ? 14.587 8.305 -22.902 1.00 83.62 312 THR A C 1
ATOM 2526 O O . THR A 1 312 ? 14.979 8.695 -21.806 1.00 83.62 312 THR A O 1
ATOM 2529 N N . HIS A 1 313 ? 15.128 7.231 -23.478 1.00 76.44 313 HIS A N 1
ATOM 2530 C CA . HIS A 1 313 ? 16.128 6.396 -22.794 1.00 76.44 313 HIS A CA 1
ATOM 2531 C C . HIS A 1 313 ? 17.456 7.144 -22.510 1.00 76.44 313 HIS A C 1
ATOM 2533 O O . HIS A 1 313 ? 18.339 6.636 -21.817 1.00 76.44 313 HIS A O 1
ATOM 2539 N N . THR A 1 314 ? 17.614 8.348 -23.061 1.00 75.75 314 THR A N 1
ATOM 2540 C CA . THR A 1 314 ? 18.773 9.227 -22.882 1.00 75.75 314 THR A CA 1
ATOM 2541 C C . THR A 1 314 ? 18.560 10.333 -21.848 1.00 75.75 314 THR A C 1
ATOM 2543 O O . THR A 1 314 ? 19.540 10.980 -21.490 1.00 75.75 314 THR A O 1
ATOM 2546 N N . SER A 1 315 ? 17.328 10.586 -21.388 1.00 84.88 315 SER A N 1
ATOM 2547 C CA . SER A 1 315 ? 17.072 11.618 -20.373 1.00 84.88 315 SER A CA 1
ATOM 2548 C C . SER A 1 315 ? 17.602 11.209 -19.001 1.00 84.88 315 SER A C 1
ATOM 2550 O O . SER A 1 315 ? 17.636 10.026 -18.660 1.00 84.88 315 SER A O 1
ATOM 2552 N N . SER A 1 316 ? 17.983 12.193 -18.190 1.00 91.38 316 SER A N 1
ATOM 2553 C CA . SER A 1 316 ? 18.255 11.967 -16.770 1.00 91.38 316 SER A CA 1
ATOM 2554 C C . SER A 1 316 ? 16.957 11.732 -15.984 1.00 91.38 316 SER A C 1
ATOM 2556 O O . SER A 1 316 ? 15.893 12.231 -16.353 1.00 91.38 316 SER A O 1
ATOM 2558 N N . GLU A 1 317 ? 17.038 11.019 -14.853 1.00 93.38 317 GLU A N 1
ATOM 2559 C CA . GLU A 1 317 ? 15.878 10.797 -13.969 1.00 93.38 317 GLU A CA 1
ATOM 2560 C C . GLU A 1 317 ? 15.249 12.119 -13.505 1.00 93.38 317 GLU A C 1
ATOM 2562 O O . GLU A 1 317 ? 14.030 12.259 -13.504 1.00 93.38 317 GLU A O 1
ATOM 2567 N N . LYS A 1 318 ? 16.076 13.128 -13.219 1.00 94.25 318 LYS A N 1
ATOM 2568 C CA . LYS A 1 318 ? 15.625 14.460 -12.805 1.00 94.25 318 LYS A CA 1
ATOM 2569 C C . LYS A 1 318 ? 14.817 15.183 -13.888 1.00 94.25 318 LYS A C 1
ATOM 2571 O O . LYS A 1 318 ? 13.808 15.812 -13.580 1.00 94.25 318 LYS A O 1
ATOM 2576 N N . GLU A 1 319 ? 15.239 15.113 -15.150 1.00 93.38 319 GLU A N 1
ATOM 2577 C CA . GLU A 1 319 ? 14.489 15.707 -16.268 1.00 93.38 319 GLU A CA 1
ATOM 2578 C C . GLU A 1 319 ? 13.137 15.018 -16.459 1.00 93.38 319 GLU A C 1
ATOM 2580 O O . GLU A 1 319 ? 12.117 15.694 -16.603 1.00 93.38 319 GLU A O 1
ATOM 2585 N N . PHE A 1 320 ? 13.119 13.684 -16.385 1.00 94.69 320 PHE A N 1
ATOM 2586 C CA . PHE A 1 320 ? 11.890 12.897 -16.456 1.00 94.69 320 PHE A CA 1
ATOM 2587 C C . PHE A 1 320 ? 10.915 13.255 -15.323 1.00 94.69 320 PHE A C 1
ATOM 2589 O O . PHE A 1 320 ? 9.735 13.518 -15.563 1.00 94.69 320 PHE A O 1
ATOM 2596 N N . VAL A 1 321 ? 11.418 13.344 -14.089 1.00 94.75 321 VAL A N 1
ATOM 2597 C CA . VAL A 1 321 ? 10.641 13.738 -12.906 1.00 94.75 321 VAL A CA 1
ATOM 2598 C C . VAL A 1 321 ? 10.055 15.141 -13.063 1.00 94.75 321 VAL A C 1
ATOM 2600 O O . VAL A 1 321 ? 8.875 15.337 -12.781 1.00 94.75 321 VAL A O 1
ATOM 2603 N N . ASN A 1 322 ? 10.820 16.103 -13.584 1.00 93.06 322 ASN A N 1
ATOM 2604 C CA . ASN A 1 322 ? 10.314 17.452 -13.851 1.00 93.06 322 ASN A CA 1
ATOM 2605 C C . ASN A 1 322 ? 9.170 17.460 -14.879 1.00 93.06 322 ASN A C 1
ATOM 2607 O O . ASN A 1 322 ? 8.190 18.183 -14.686 1.00 93.06 322 ASN A O 1
ATOM 2611 N N . SER A 1 323 ? 9.257 16.642 -15.937 1.00 92.50 323 SER A N 1
ATOM 2612 C CA . SER A 1 323 ? 8.146 16.478 -16.889 1.00 92.50 323 SER A CA 1
ATOM 2613 C C . SER A 1 323 ? 6.906 15.891 -16.203 1.00 92.50 323 SER A C 1
ATOM 2615 O O . SER A 1 323 ? 5.803 16.428 -16.343 1.00 92.50 323 SER A O 1
ATOM 2617 N N . CYS A 1 324 ? 7.086 14.858 -15.371 1.00 94.00 324 CYS A N 1
ATOM 2618 C CA . CYS A 1 324 ? 5.995 14.264 -14.598 1.00 94.00 324 CYS A CA 1
ATOM 2619 C C . CYS A 1 324 ? 5.314 15.295 -13.688 1.00 94.00 324 CYS A C 1
ATOM 2621 O O . CYS A 1 324 ? 4.091 15.401 -13.693 1.00 94.00 324 CYS A O 1
ATOM 2623 N N . ILE A 1 325 ? 6.082 16.101 -12.949 1.00 93.44 325 ILE A N 1
ATOM 2624 C CA . ILE A 1 325 ? 5.545 17.170 -12.092 1.00 93.44 325 ILE A CA 1
ATOM 2625 C C . ILE A 1 325 ? 4.708 18.157 -12.901 1.00 93.44 325 ILE A C 1
ATOM 2627 O O . ILE A 1 325 ? 3.598 18.502 -12.489 1.00 93.44 325 ILE A O 1
ATOM 2631 N N . HIS A 1 326 ? 5.226 18.612 -14.044 1.00 91.56 326 HIS A N 1
ATOM 2632 C CA . HIS A 1 326 ? 4.504 19.540 -14.906 1.00 91.56 326 HIS A CA 1
ATOM 2633 C C . HIS A 1 326 ? 3.154 18.944 -15.321 1.00 91.56 326 HIS A C 1
ATOM 2635 O O . HIS A 1 326 ? 2.121 19.586 -15.149 1.00 91.56 326 HIS A O 1
ATOM 2641 N N . LYS A 1 327 ? 3.131 17.685 -15.774 1.00 91.00 327 LYS A N 1
ATOM 2642 C CA . LYS A 1 327 ? 1.889 16.985 -16.142 1.00 91.00 327 LYS A CA 1
ATOM 2643 C C . LYS A 1 327 ? 0.930 16.855 -14.960 1.00 91.00 327 LYS A C 1
ATOM 2645 O O . LYS A 1 327 ? -0.225 17.260 -15.075 1.00 91.00 327 LYS A O 1
ATOM 2650 N N . LEU A 1 328 ? 1.420 16.401 -13.806 1.00 91.75 328 LEU A N 1
ATOM 2651 C CA . LEU A 1 328 ? 0.625 16.219 -12.588 1.00 91.75 328 LEU A CA 1
ATOM 2652 C C . LEU A 1 328 ? -0.003 17.524 -12.083 1.00 91.75 328 LEU A C 1
ATOM 2654 O O . LEU A 1 328 ? -1.114 17.491 -11.558 1.00 91.75 328 LEU A O 1
ATOM 2658 N N . THR A 1 329 ? 0.660 18.668 -12.267 1.00 90.69 329 THR A N 1
ATOM 2659 C CA . THR A 1 329 ? 0.225 19.977 -11.735 1.00 90.69 329 THR A CA 1
ATOM 2660 C C . THR A 1 329 ? -0.434 20.904 -12.760 1.00 90.69 329 THR A C 1
ATOM 2662 O O . THR A 1 329 ? -0.997 21.924 -12.373 1.00 90.69 329 THR A O 1
ATOM 2665 N N . SER A 1 330 ? -0.400 20.562 -14.051 1.00 83.81 330 SER A N 1
ATOM 2666 C CA . SER A 1 330 ? -0.808 21.461 -15.145 1.00 83.81 330 SER A CA 1
ATOM 2667 C C . SER A 1 330 ? -2.297 21.839 -15.182 1.00 83.81 330 SER A C 1
ATOM 2669 O O . SER A 1 330 ? -2.637 22.894 -15.714 1.00 83.81 330 SER A O 1
ATOM 2671 N N . SER A 1 331 ? -3.194 21.021 -14.620 1.00 74.56 331 SER A N 1
ATOM 2672 C CA . SER A 1 331 ? -4.646 21.238 -14.703 1.00 74.56 331 SER A CA 1
ATOM 2673 C C . SER A 1 331 ? -5.221 21.866 -13.431 1.00 74.56 331 SER A C 1
ATOM 2675 O O . SER A 1 331 ? -5.499 21.167 -12.458 1.00 74.56 331 SER A O 1
ATOM 2677 N N . THR A 1 332 ? -5.510 23.168 -13.442 1.00 61.91 332 THR A N 1
ATOM 2678 C CA . THR A 1 332 ? -6.100 23.865 -12.279 1.00 61.91 332 THR A CA 1
ATOM 2679 C C . THR A 1 332 ? -7.574 23.538 -12.028 1.00 61.91 332 THR A C 1
ATOM 2681 O O . THR A 1 332 ? -8.080 23.809 -10.944 1.00 61.91 332 THR A O 1
ATOM 2684 N N . GLU A 1 333 ? -8.272 22.946 -12.999 1.00 60.66 333 GLU A N 1
ATOM 2685 C CA . GLU A 1 333 ? -9.683 22.546 -12.866 1.00 60.66 333 GLU A CA 1
ATOM 2686 C C . GLU A 1 333 ? -9.852 21.142 -12.266 1.00 60.66 333 GLU A C 1
ATOM 2688 O O . GLU A 1 333 ? -10.962 20.729 -11.932 1.00 60.66 333 GLU A O 1
ATOM 2693 N N . ASN A 1 334 ? -8.754 20.397 -12.105 1.00 78.75 334 ASN A N 1
ATOM 2694 C CA . ASN A 1 334 ? -8.793 19.022 -11.633 1.00 78.75 334 ASN A CA 1
ATOM 2695 C C . ASN A 1 334 ? -8.313 18.924 -10.179 1.00 78.75 334 ASN A C 1
ATOM 2697 O O . ASN A 1 334 ? -7.176 19.278 -9.859 1.00 78.75 334 ASN A O 1
ATOM 2701 N N . ASN A 1 335 ? -9.168 18.384 -9.305 1.00 83.56 335 ASN A N 1
ATOM 2702 C CA . ASN A 1 335 ? -8.890 18.227 -7.877 1.00 83.56 335 ASN A CA 1
ATOM 2703 C C . ASN A 1 335 ? -7.554 17.526 -7.597 1.00 83.56 335 ASN A C 1
ATOM 2705 O O . ASN A 1 335 ? -6.798 18.000 -6.755 1.00 83.56 335 ASN A O 1
ATOM 2709 N N . LEU A 1 336 ? -7.221 16.445 -8.309 1.00 88.50 336 LEU A N 1
ATOM 2710 C CA . LEU A 1 336 ? -5.976 15.710 -8.059 1.00 88.50 336 LEU A CA 1
ATOM 2711 C C . LEU A 1 336 ? -4.733 16.542 -8.433 1.00 88.50 336 LEU A C 1
ATOM 2713 O O . LEU A 1 336 ? -3.732 16.494 -7.721 1.00 88.50 336 LEU A O 1
ATOM 2717 N N . SER A 1 337 ? -4.808 17.369 -9.477 1.00 90.00 337 SER A N 1
ATOM 2718 C CA . SER A 1 337 ? -3.717 18.278 -9.852 1.00 90.00 337 SER A CA 1
ATOM 2719 C C . SER A 1 337 ? -3.520 19.412 -8.846 1.00 90.00 337 SER A C 1
ATOM 2721 O O . SER A 1 337 ? -2.382 19.749 -8.515 1.00 90.00 337 SER A O 1
ATOM 2723 N N . LEU A 1 338 ? -4.611 19.941 -8.281 1.00 88.81 338 LEU A N 1
ATOM 2724 C CA . LEU A 1 338 ? -4.547 20.911 -7.183 1.00 88.81 338 LEU A CA 1
ATOM 2725 C C . LEU A 1 338 ? -3.922 20.307 -5.920 1.00 88.81 338 LEU A C 1
ATOM 2727 O O . LEU A 1 338 ? -3.145 20.982 -5.245 1.00 88.81 338 LEU A O 1
ATOM 2731 N N . ILE A 1 339 ? -4.231 19.044 -5.606 1.00 90.50 339 ILE A N 1
ATOM 2732 C CA . ILE A 1 339 ? -3.599 18.324 -4.493 1.00 90.50 339 ILE A CA 1
ATOM 2733 C C . ILE A 1 339 ? -2.101 18.153 -4.771 1.00 90.50 339 ILE A C 1
ATOM 2735 O O . ILE A 1 339 ? -1.285 18.489 -3.919 1.00 90.50 339 ILE A O 1
ATOM 2739 N N . TRP A 1 340 ? -1.703 17.707 -5.962 1.00 92.69 340 TRP A N 1
ATOM 2740 C CA . TRP A 1 340 ? -0.283 17.612 -6.316 1.00 92.69 340 TRP A CA 1
ATOM 2741 C C . TRP A 1 340 ? 0.455 18.937 -6.155 1.00 92.69 340 TRP A C 1
ATOM 2743 O O . TRP A 1 340 ? 1.504 18.982 -5.515 1.00 92.69 340 TRP A O 1
ATOM 2753 N N . GLN A 1 341 ? -0.113 20.024 -6.674 1.00 90.56 341 GLN A N 1
ATOM 2754 C CA . GLN A 1 341 ? 0.470 21.357 -6.553 1.00 90.56 341 GLN A CA 1
ATOM 2755 C C . GLN A 1 341 ? 0.624 21.767 -5.082 1.00 90.56 341 GLN A C 1
ATOM 2757 O O . GLN A 1 341 ? 1.677 22.245 -4.664 1.00 90.56 341 GLN A O 1
ATOM 2762 N N . ASP A 1 342 ? -0.407 21.522 -4.277 1.00 88.94 342 ASP A N 1
ATOM 2763 C CA . ASP A 1 342 ? -0.409 21.773 -2.842 1.00 88.94 342 ASP A CA 1
ATOM 2764 C C . ASP A 1 342 ? 0.696 21.017 -2.094 1.00 88.94 342 ASP A C 1
ATOM 2766 O O . ASP A 1 342 ? 1.340 21.592 -1.215 1.00 88.94 342 ASP A O 1
ATOM 2770 N N . PHE A 1 343 ? 0.903 19.738 -2.414 1.00 90.44 343 PHE A N 1
ATOM 2771 C CA . PHE A 1 343 ? 1.891 18.890 -1.748 1.00 90.44 343 PHE A CA 1
ATOM 2772 C C . PHE A 1 343 ? 3.319 19.101 -2.277 1.00 90.44 343 PHE A C 1
ATOM 2774 O O . PHE A 1 343 ? 4.274 18.900 -1.536 1.00 90.44 343 PHE A O 1
ATOM 2781 N N . ILE A 1 344 ? 3.491 19.572 -3.512 1.00 90.44 344 ILE A N 1
ATOM 2782 C CA . ILE A 1 344 ? 4.800 20.002 -4.019 1.00 90.44 344 ILE A CA 1
ATOM 2783 C C . ILE A 1 344 ? 5.225 21.314 -3.353 1.00 90.44 344 ILE A C 1
ATOM 2785 O O . ILE A 1 344 ? 6.365 21.442 -2.919 1.00 90.44 344 ILE A O 1
ATOM 2789 N N . ASN A 1 345 ? 4.301 22.266 -3.198 1.00 88.19 345 ASN A N 1
ATOM 2790 C CA . ASN A 1 345 ? 4.596 23.585 -2.629 1.00 88.19 345 ASN A CA 1
ATOM 2791 C C . ASN A 1 345 ? 4.989 23.555 -1.139 1.00 88.19 345 ASN A C 1
ATOM 2793 O O . ASN A 1 345 ? 5.564 24.522 -0.642 1.00 88.19 345 ASN A O 1
ATOM 2797 N N . ILE A 1 346 ? 4.664 22.483 -0.408 1.00 86.25 346 ILE A N 1
ATOM 2798 C CA . ILE A 1 346 ? 5.084 22.308 0.997 1.00 86.25 346 ILE A CA 1
ATOM 2799 C C . ILE A 1 346 ? 6.475 21.684 1.131 1.00 86.25 346 ILE A C 1
ATOM 2801 O O . ILE A 1 346 ? 7.030 21.684 2.234 1.00 86.25 346 ILE A O 1
ATOM 2805 N N . GLU A 1 347 ? 7.024 21.116 0.057 1.00 84.25 347 GLU A N 1
ATOM 2806 C CA . GLU A 1 347 ? 8.365 20.551 0.076 1.00 84.25 347 GLU A CA 1
ATOM 2807 C C . GLU A 1 347 ? 9.408 21.656 -0.111 1.00 84.25 347 GLU A C 1
ATOM 2809 O O . GLU A 1 347 ? 9.281 22.546 -0.947 1.00 84.25 347 GLU A O 1
ATOM 2814 N N . THR A 1 348 ? 10.462 21.619 0.707 1.00 78.69 348 THR A N 1
ATOM 2815 C CA . THR A 1 348 ? 11.534 22.630 0.682 1.00 78.69 348 THR A CA 1
ATOM 2816 C C . THR A 1 348 ? 12.448 22.481 -0.527 1.00 78.69 348 THR A C 1
ATOM 2818 O O . THR A 1 348 ? 13.101 23.434 -0.943 1.00 78.69 348 THR A O 1
ATOM 2821 N N . THR A 1 349 ? 12.526 21.265 -1.055 1.00 83.75 349 THR A N 1
ATOM 2822 C CA . THR A 1 349 ? 13.338 20.888 -2.207 1.00 83.75 349 THR A CA 1
ATOM 2823 C C . THR A 1 349 ? 12.428 20.203 -3.217 1.00 83.75 349 THR A C 1
ATOM 2825 O O . THR A 1 349 ? 11.733 19.261 -2.827 1.00 83.75 349 THR A O 1
ATOM 2828 N N . PRO A 1 350 ? 12.425 20.636 -4.490 1.00 85.25 350 PRO A N 1
ATOM 2829 C CA . PRO A 1 350 ? 11.699 19.937 -5.541 1.00 85.25 350 PRO A CA 1
ATOM 2830 C C . PRO A 1 350 ? 12.126 18.462 -5.611 1.00 85.25 350 PRO A C 1
ATOM 2832 O O . PRO A 1 350 ? 13.308 18.177 -5.401 1.00 85.25 350 PRO A O 1
ATOM 2835 N N . PRO A 1 351 ? 11.205 17.526 -5.892 1.00 90.56 351 PRO A N 1
ATOM 2836 C CA . PRO A 1 351 ? 11.566 16.124 -6.054 1.00 90.56 351 PRO A CA 1
ATOM 2837 C C . PRO A 1 351 ? 12.473 15.965 -7.282 1.00 90.56 351 PRO A C 1
ATOM 2839 O O . PRO A 1 351 ? 12.171 16.488 -8.353 1.00 90.56 351 PRO A O 1
ATOM 2842 N N . GLU A 1 352 ? 13.592 15.255 -7.126 1.00 92.25 352 GLU A N 1
ATOM 2843 C CA . GLU A 1 352 ? 14.585 15.052 -8.198 1.00 92.25 352 GLU A CA 1
ATOM 2844 C C . GLU A 1 352 ? 14.659 13.596 -8.676 1.00 92.25 352 GLU A C 1
ATOM 2846 O O . GLU A 1 352 ? 15.355 13.294 -9.645 1.00 92.25 352 GLU A O 1
ATOM 2851 N N . SER A 1 353 ? 13.947 12.693 -8.002 1.00 93.81 353 SER A N 1
ATOM 2852 C CA . SER A 1 353 ? 13.907 11.264 -8.302 1.00 93.81 353 SER A CA 1
ATOM 2853 C C . SER A 1 353 ? 12.474 10.737 -8.303 1.00 93.81 353 SER A C 1
ATOM 2855 O O . SER A 1 353 ? 11.580 11.313 -7.674 1.00 93.81 353 SER A O 1
ATOM 2857 N N . ILE A 1 354 ? 12.252 9.607 -8.976 1.00 93.44 354 ILE A N 1
ATOM 2858 C CA . ILE A 1 354 ? 10.956 8.911 -8.963 1.00 93.44 354 ILE A CA 1
ATOM 2859 C C . ILE A 1 354 ? 10.607 8.471 -7.531 1.00 93.44 354 ILE A C 1
ATOM 2861 O O . ILE A 1 354 ? 9.448 8.477 -7.131 1.00 93.44 354 ILE A O 1
ATOM 2865 N N . GLU A 1 355 ? 11.618 8.182 -6.710 1.00 90.75 355 GLU A N 1
ATOM 2866 C CA . GLU A 1 355 ? 11.435 7.877 -5.289 1.00 90.75 355 GLU A CA 1
ATOM 2867 C C . GLU A 1 355 ? 10.862 9.063 -4.497 1.00 90.75 355 GLU A C 1
ATOM 2869 O O . GLU A 1 355 ? 10.006 8.889 -3.629 1.00 90.75 355 GLU A O 1
ATOM 2874 N N . ASP A 1 356 ? 11.314 10.283 -4.792 1.00 91.69 356 ASP A N 1
ATOM 2875 C CA . ASP A 1 356 ? 10.771 11.483 -4.155 1.00 91.69 356 ASP A CA 1
ATOM 2876 C C . ASP A 1 356 ? 9.341 11.765 -4.625 1.00 91.69 356 ASP A C 1
ATOM 2878 O O . ASP A 1 356 ? 8.505 12.165 -3.812 1.00 91.69 356 ASP A O 1
ATOM 2882 N N . LEU A 1 357 ? 9.025 11.465 -5.892 1.00 92.69 357 LEU A N 1
ATOM 2883 C CA . LEU A 1 357 ? 7.645 11.487 -6.380 1.00 92.69 357 LEU A CA 1
ATOM 2884 C C . LEU A 1 357 ? 6.756 10.492 -5.628 1.00 92.69 357 LEU A C 1
ATOM 2886 O O . LEU A 1 357 ? 5.669 10.880 -5.211 1.00 92.69 357 LEU A O 1
ATOM 2890 N N . PHE A 1 358 ? 7.203 9.254 -5.387 1.00 91.19 358 PHE A N 1
ATOM 2891 C CA . PHE A 1 358 ? 6.433 8.270 -4.612 1.00 91.19 358 PHE A CA 1
ATOM 2892 C C . PHE A 1 358 ? 6.156 8.728 -3.177 1.00 91.19 358 PHE A C 1
ATOM 2894 O O . PHE A 1 358 ? 5.036 8.577 -2.687 1.00 91.19 358 PHE A O 1
ATOM 2901 N N . LYS A 1 359 ? 7.125 9.364 -2.503 1.00 89.56 359 LYS A N 1
ATOM 2902 C CA . LYS A 1 359 ? 6.907 9.917 -1.150 1.00 89.56 359 LYS A CA 1
ATOM 2903 C C . LYS A 1 359 ? 5.774 10.943 -1.123 1.00 89.56 359 LYS A C 1
ATOM 2905 O O . LYS A 1 359 ? 4.972 10.925 -0.190 1.00 89.56 359 LYS A O 1
ATOM 2910 N N . ILE A 1 360 ? 5.703 11.807 -2.137 1.00 92.19 360 ILE A N 1
ATOM 2911 C CA . ILE A 1 360 ? 4.633 12.802 -2.276 1.00 92.19 360 ILE A CA 1
ATOM 2912 C C . ILE A 1 360 ? 3.322 12.119 -2.694 1.00 92.19 360 ILE A C 1
ATOM 2914 O O . ILE A 1 360 ? 2.287 12.357 -2.072 1.00 92.19 360 ILE A O 1
ATOM 2918 N N . GLY A 1 361 ? 3.362 11.220 -3.682 1.00 92.50 361 GLY A N 1
ATOM 2919 C CA . GLY A 1 361 ? 2.202 10.489 -4.202 1.00 92.50 361 GLY A CA 1
ATOM 2920 C C . GLY A 1 361 ? 1.449 9.709 -3.120 1.00 92.50 361 GLY A C 1
ATOM 2921 O O . GLY A 1 361 ? 0.223 9.787 -3.035 1.00 92.50 361 GLY A O 1
ATOM 2922 N N . ASN A 1 362 ? 2.182 9.069 -2.210 1.00 88.75 362 ASN A N 1
ATOM 2923 C CA . ASN A 1 362 ? 1.640 8.418 -1.016 1.00 88.75 362 ASN A CA 1
ATOM 2924 C C . ASN A 1 362 ? 0.742 9.354 -0.182 1.00 88.75 362 ASN A C 1
ATOM 2926 O O . ASN A 1 362 ? -0.348 8.982 0.261 1.00 88.75 362 ASN A O 1
ATOM 2930 N N . ALA A 1 363 ? 1.177 10.598 0.019 1.00 91.00 363 ALA A N 1
ATOM 2931 C CA . ALA A 1 363 ? 0.395 11.597 0.733 1.00 91.00 363 ALA A CA 1
ATOM 2932 C C . ALA A 1 363 ? -0.808 12.087 -0.096 1.00 91.00 363 ALA A C 1
ATOM 2934 O O . ALA A 1 363 ? -1.904 12.247 0.446 1.00 91.00 363 ALA A O 1
ATOM 2935 N N . VAL A 1 364 ? -0.627 12.267 -1.408 1.00 92.69 364 VAL A N 1
ATOM 2936 C CA . VAL A 1 364 ? -1.671 12.702 -2.352 1.00 92.69 364 VAL A CA 1
ATOM 2937 C C . VAL A 1 364 ? -2.851 11.726 -2.386 1.00 92.69 364 VAL A C 1
ATOM 2939 O O . VAL A 1 364 ? -3.998 12.165 -2.331 1.00 92.69 364 VAL A O 1
ATOM 2942 N N . LEU A 1 365 ? -2.598 10.415 -2.408 1.00 90.75 365 LEU A N 1
ATOM 2943 C CA . LEU A 1 365 ? -3.646 9.389 -2.370 1.00 90.75 365 LEU A CA 1
ATOM 2944 C C . LEU A 1 365 ? -4.547 9.537 -1.130 1.00 90.75 365 LEU A C 1
ATOM 2946 O O . LEU A 1 365 ? -5.775 9.546 -1.224 1.00 90.75 365 LEU A O 1
ATOM 2950 N N . SER A 1 366 ? -3.931 9.693 0.043 1.00 91.75 366 SER A N 1
ATOM 2951 C CA . SER A 1 366 ? -4.664 9.867 1.301 1.00 91.75 366 SER A CA 1
ATOM 2952 C C . SER A 1 366 ? -5.408 11.208 1.331 1.00 91.75 366 SER A C 1
ATOM 2954 O O . SER A 1 366 ? -6.544 11.289 1.807 1.00 91.75 366 SER A O 1
ATOM 2956 N N . ALA A 1 367 ? -4.809 12.264 0.779 1.00 91.94 367 ALA A N 1
ATOM 2957 C CA . ALA A 1 367 ? -5.459 13.561 0.632 1.00 91.94 367 ALA A CA 1
ATOM 2958 C C . ALA A 1 367 ? -6.705 13.475 -0.260 1.00 91.94 367 ALA A C 1
ATOM 2960 O O . ALA A 1 367 ? -7.742 14.014 0.116 1.00 91.94 367 ALA A O 1
ATOM 2961 N N . LEU A 1 368 ? -6.641 12.737 -1.372 1.00 90.69 368 LEU A N 1
ATOM 2962 C CA . LEU A 1 368 ? -7.772 12.516 -2.275 1.00 90.69 368 LEU A CA 1
ATOM 2963 C C . LEU A 1 368 ? -8.947 11.834 -1.559 1.00 90.69 368 LEU A C 1
ATOM 2965 O O . LEU A 1 368 ? -10.085 12.289 -1.671 1.00 90.69 368 LEU A O 1
ATOM 2969 N N . ALA A 1 369 ? -8.678 10.790 -0.767 1.00 90.19 369 ALA A N 1
ATOM 2970 C CA . ALA A 1 369 ? -9.718 10.087 -0.013 1.00 90.19 369 ALA A CA 1
ATOM 2971 C C . ALA A 1 369 ? -10.418 10.990 1.019 1.00 90.19 369 ALA A C 1
ATOM 2973 O O . ALA A 1 369 ? -11.634 10.912 1.207 1.00 90.19 369 ALA A O 1
ATOM 2974 N N . SER A 1 370 ? -9.649 11.860 1.675 1.00 89.69 370 SER A N 1
ATOM 2975 C CA . SER A 1 370 ? -10.123 12.682 2.794 1.00 89.69 370 SER A CA 1
ATOM 2976 C C . SER A 1 370 ? -10.562 14.097 2.421 1.00 89.69 370 SER A C 1
ATOM 2978 O O . SER A 1 370 ? -11.096 14.817 3.264 1.00 89.69 370 SER A O 1
ATOM 2980 N N . GLN A 1 371 ? -10.381 14.506 1.166 1.00 84.62 371 GLN A N 1
ATOM 2981 C CA . GLN A 1 371 ? -10.778 15.828 0.703 1.00 84.62 371 GLN A CA 1
ATOM 2982 C C . GLN A 1 371 ? -12.282 16.061 0.922 1.00 84.62 371 GLN A C 1
ATOM 2984 O O . GLN A 1 371 ? -13.125 15.235 0.560 1.00 84.62 371 GLN A O 1
ATOM 2989 N N . GLY A 1 372 ? -12.612 17.210 1.518 1.00 82.00 372 GLY A N 1
ATOM 2990 C CA . GLY A 1 372 ? -13.995 17.601 1.804 1.00 82.00 372 GLY A CA 1
ATOM 2991 C C . GLY A 1 372 ? -14.660 16.817 2.939 1.00 82.00 372 GLY A C 1
ATOM 2992 O O . GLY A 1 372 ? -15.870 16.930 3.106 1.00 82.00 372 GLY A O 1
ATOM 2993 N N . GLN A 1 373 ? -13.900 16.019 3.696 1.00 87.56 373 GLN A N 1
ATOM 2994 C CA . GLN A 1 373 ? -14.380 15.335 4.898 1.00 87.56 373 GLN A CA 1
ATOM 2995 C C . GLN A 1 373 ? -14.017 16.118 6.165 1.00 87.56 373 GLN A C 1
ATOM 2997 O O . GLN A 1 373 ? -13.094 16.935 6.173 1.00 87.56 373 GLN A O 1
ATOM 3002 N N . ASP A 1 374 ? -14.709 15.828 7.266 1.00 87.56 374 ASP A N 1
ATOM 3003 C CA . ASP A 1 374 ? -14.302 16.312 8.584 1.00 87.56 374 ASP A CA 1
ATOM 3004 C C . ASP A 1 374 ? -13.153 15.476 9.166 1.00 87.56 374 ASP A C 1
ATOM 3006 O O . ASP A 1 374 ? -12.851 14.360 8.728 1.00 87.56 374 ASP A O 1
ATOM 3010 N N . HIS A 1 375 ? -12.491 16.022 10.189 1.00 87.44 375 HIS A N 1
ATOM 3011 C CA . HIS A 1 375 ? -11.452 15.304 10.922 1.00 87.44 375 HIS A CA 1
ATOM 3012 C C . HIS A 1 375 ? -11.949 13.941 11.413 1.00 87.44 375 HIS A C 1
ATOM 3014 O O . HIS A 1 375 ? -12.993 13.836 12.051 1.00 87.44 375 HIS A O 1
ATOM 3020 N N . TYR A 1 376 ? -11.143 12.913 11.150 1.00 88.00 376 TYR A N 1
ATOM 3021 C CA . TYR A 1 376 ? -11.365 11.529 11.560 1.00 88.00 376 TYR A CA 1
ATOM 3022 C C . TYR A 1 376 ? -12.630 10.873 10.981 1.00 88.00 376 TYR A C 1
ATOM 3024 O O . TYR A 1 376 ? -13.018 9.816 11.462 1.00 88.00 376 TYR A O 1
ATOM 3032 N N . GLN A 1 377 ? -13.238 11.439 9.930 1.00 91.19 377 GLN A N 1
ATOM 3033 C CA . GLN A 1 377 ? -14.298 10.776 9.149 1.00 91.19 377 GLN A CA 1
ATOM 3034 C C . GLN A 1 377 ? -13.742 9.837 8.064 1.00 91.19 377 GLN A C 1
ATOM 3036 O O . GLN A 1 377 ? -14.474 9.008 7.522 1.00 91.19 377 GLN A O 1
ATOM 3041 N N . THR A 1 378 ? -12.450 9.950 7.744 1.00 93.50 378 THR A N 1
ATOM 3042 C CA . THR A 1 378 ? -11.738 9.038 6.841 1.00 93.50 378 THR A CA 1
ATOM 3043 C C . THR A 1 378 ? -10.826 8.113 7.636 1.00 93.50 378 THR A C 1
ATOM 3045 O O . THR A 1 378 ? -10.026 8.585 8.455 1.00 93.50 378 THR A O 1
ATOM 3048 N N . CYS A 1 379 ? -10.916 6.813 7.357 1.00 95.62 379 CYS A N 1
ATOM 3049 C CA . CYS A 1 379 ? -10.040 5.798 7.925 1.00 95.62 379 CYS A CA 1
ATOM 3050 C C . CYS A 1 379 ? -9.073 5.242 6.873 1.00 95.62 379 CYS A C 1
ATOM 3052 O O . CYS A 1 379 ? -9.488 4.770 5.817 1.00 95.62 379 CYS A O 1
ATOM 3054 N N . SER A 1 380 ? -7.775 5.277 7.163 1.00 95.94 380 SER A N 1
ATOM 3055 C CA . SER A 1 380 ? -6.771 4.560 6.381 1.00 95.94 380 SER A CA 1
ATOM 3056 C C . SER A 1 380 ? -6.563 3.173 6.977 1.00 95.94 380 SER A C 1
ATOM 3058 O O . SER A 1 380 ? -6.102 3.070 8.113 1.00 95.94 380 SER A O 1
ATOM 3060 N N . ILE A 1 381 ? -6.871 2.123 6.217 1.00 95.06 381 ILE A N 1
ATOM 3061 C CA . ILE A 1 381 ? -6.629 0.723 6.584 1.00 95.06 381 ILE A CA 1
ATOM 3062 C C . ILE A 1 381 ? -5.503 0.222 5.687 1.00 95.06 381 ILE A C 1
ATOM 3064 O O . ILE A 1 381 ? -5.721 0.007 4.499 1.00 95.06 381 ILE A O 1
ATOM 3068 N N . LEU A 1 382 ? -4.292 0.077 6.221 1.00 91.06 382 LEU A N 1
ATOM 3069 C CA . LEU A 1 382 ? -3.130 -0.336 5.430 1.00 91.06 382 LEU A CA 1
ATOM 3070 C C . LEU A 1 382 ? -2.338 -1.439 6.121 1.00 91.06 382 LEU A C 1
ATOM 3072 O O . LEU A 1 382 ? -2.133 -1.349 7.335 1.00 91.06 382 LEU A O 1
ATOM 3076 N N . PRO A 1 383 ? -1.808 -2.416 5.369 1.00 84.12 383 PRO A N 1
ATOM 3077 C CA . PRO A 1 383 ? -0.861 -3.368 5.924 1.00 84.12 383 PRO A CA 1
ATOM 3078 C C . PRO A 1 383 ? 0.420 -2.662 6.374 1.00 84.12 383 PRO A C 1
ATOM 3080 O O . PRO A 1 383 ? 0.767 -1.571 5.913 1.00 84.12 383 PRO A O 1
ATOM 3083 N N . LEU A 1 384 ? 1.167 -3.297 7.279 1.00 83.00 384 LEU A N 1
ATOM 3084 C CA . LEU A 1 384 ? 2.416 -2.751 7.813 1.00 83.00 384 LEU A CA 1
ATOM 3085 C C . LEU A 1 384 ? 3.436 -2.397 6.719 1.00 83.00 384 LEU A C 1
ATOM 3087 O O . LEU A 1 384 ? 4.211 -1.452 6.908 1.00 83.00 384 LEU A O 1
ATOM 3091 N N . SER A 1 385 ? 3.428 -3.130 5.601 1.00 77.62 385 SER A N 1
ATOM 3092 C CA . SER A 1 385 ? 4.253 -2.856 4.418 1.00 77.62 385 SER A CA 1
ATOM 3093 C C . SER A 1 385 ? 3.930 -1.521 3.752 1.00 77.62 385 SER A C 1
ATOM 3095 O O . SER A 1 385 ? 4.824 -0.948 3.148 1.00 77.62 385 SER A O 1
ATOM 3097 N N . GLU A 1 386 ? 2.705 -1.010 3.921 1.00 82.12 386 GLU A N 1
ATOM 3098 C CA . GLU A 1 386 ? 2.211 0.243 3.336 1.00 82.12 386 GLU A CA 1
ATOM 3099 C C . GLU A 1 386 ? 2.062 1.382 4.355 1.00 82.12 386 GLU A C 1
ATOM 3101 O O . GLU A 1 386 ? 1.608 2.483 4.035 1.00 82.12 386 GLU A O 1
ATOM 3106 N N . LYS A 1 387 ? 2.507 1.178 5.604 1.00 86.06 387 LYS A N 1
ATOM 3107 C CA . LYS A 1 387 ? 2.416 2.185 6.679 1.00 86.06 387 LYS A CA 1
ATOM 3108 C C . LYS A 1 387 ? 3.072 3.527 6.312 1.00 86.06 387 LYS A C 1
ATOM 3110 O O . LYS A 1 387 ? 2.692 4.565 6.861 1.00 86.06 387 LYS A O 1
ATOM 3115 N N . GLN A 1 388 ? 4.053 3.546 5.407 1.00 84.81 388 GLN A N 1
ATOM 3116 C CA . GLN A 1 388 ? 4.659 4.781 4.898 1.00 84.81 388 GLN A CA 1
ATOM 3117 C C . GLN A 1 388 ? 3.623 5.748 4.321 1.00 84.81 388 GLN A C 1
ATOM 3119 O O . GLN A 1 388 ? 3.786 6.947 4.514 1.00 84.81 388 GLN A O 1
ATOM 3124 N N . ILE A 1 389 ? 2.541 5.262 3.708 1.00 87.88 389 ILE A N 1
ATOM 3125 C CA . ILE A 1 389 ? 1.482 6.107 3.144 1.00 87.88 389 ILE A CA 1
ATOM 3126 C C . ILE A 1 389 ? 0.821 6.945 4.247 1.00 87.88 389 ILE A C 1
ATOM 3128 O O . ILE A 1 389 ? 0.785 8.175 4.162 1.00 87.88 389 ILE A O 1
ATOM 3132 N N . GLN A 1 390 ? 0.412 6.295 5.342 1.00 92.69 390 GLN A N 1
ATOM 3133 C CA . GLN A 1 390 ? -0.161 6.964 6.518 1.00 92.69 390 GLN A CA 1
ATOM 3134 C C . GLN A 1 390 ? 0.814 7.973 7.141 1.00 92.69 390 GLN A C 1
ATOM 3136 O O . GLN A 1 390 ? 0.427 9.076 7.532 1.00 92.69 390 GLN A O 1
ATOM 3141 N N . VAL A 1 391 ? 2.095 7.599 7.254 1.00 90.81 391 VAL A N 1
ATOM 3142 C CA . VAL A 1 391 ? 3.128 8.461 7.846 1.00 90.81 391 VAL A CA 1
ATOM 3143 C C . VAL A 1 391 ? 3.387 9.693 6.976 1.00 90.81 391 VAL A C 1
ATOM 3145 O O . VAL A 1 391 ? 3.453 10.796 7.517 1.00 90.81 391 VAL A O 1
ATOM 3148 N N . GLN A 1 392 ? 3.508 9.532 5.656 1.00 90.19 392 GLN A N 1
ATOM 3149 C CA . GLN A 1 392 ? 3.790 10.643 4.745 1.00 90.19 392 GLN A CA 1
ATOM 3150 C C . GLN A 1 392 ? 2.627 11.630 4.671 1.00 90.19 392 GLN A C 1
ATOM 3152 O O . GLN A 1 392 ? 2.857 12.833 4.806 1.00 90.19 392 GLN A O 1
ATOM 3157 N N . TYR A 1 393 ? 1.382 11.146 4.568 1.00 92.38 393 TYR A N 1
ATOM 3158 C CA . TYR A 1 393 ? 0.207 12.022 4.602 1.00 92.38 393 TYR A CA 1
ATOM 3159 C C . TYR A 1 393 ? 0.220 12.932 5.831 1.00 92.38 393 TYR A C 1
ATOM 3161 O O . TYR A 1 393 ? 0.068 14.152 5.738 1.00 92.38 393 TYR A O 1
ATOM 3169 N N . GLU A 1 394 ? 0.488 12.350 6.993 1.00 89.25 394 GLU A N 1
ATOM 3170 C CA . GLU A 1 394 ? 0.509 13.085 8.242 1.00 89.25 394 GLU A CA 1
ATOM 3171 C C . GLU A 1 394 ? 1.672 14.083 8.353 1.00 89.25 394 GLU A C 1
ATOM 3173 O O . GLU A 1 394 ? 1.489 15.185 8.884 1.00 89.25 394 GLU A O 1
ATOM 3178 N N . LEU A 1 395 ? 2.865 13.723 7.869 1.00 89.06 395 LEU A N 1
ATOM 3179 C CA . LEU A 1 395 ? 4.014 14.631 7.823 1.00 89.06 395 LEU A CA 1
ATOM 3180 C C . LEU A 1 395 ? 3.706 15.848 6.946 1.00 89.06 395 LEU A C 1
ATOM 3182 O O . LEU A 1 395 ? 3.864 16.986 7.396 1.00 89.06 395 LEU A O 1
ATOM 3186 N N . CYS A 1 396 ? 3.208 15.617 5.734 1.00 87.75 396 CYS A N 1
ATOM 3187 C CA . CYS A 1 396 ? 2.843 16.670 4.794 1.00 87.75 396 CYS A CA 1
ATOM 3188 C C . CYS A 1 396 ? 1.716 17.563 5.338 1.00 87.75 396 CYS A C 1
ATOM 3190 O O . CYS A 1 396 ? 1.815 18.792 5.297 1.00 87.75 396 CYS A O 1
ATOM 3192 N N . ARG A 1 397 ? 0.683 16.969 5.951 1.00 86.88 397 ARG A N 1
ATOM 3193 C CA . ARG A 1 397 ? -0.414 17.701 6.603 1.00 86.88 397 ARG A CA 1
ATOM 3194 C C . ARG A 1 397 ? 0.097 18.624 7.714 1.00 86.88 397 ARG A C 1
ATOM 3196 O O . ARG A 1 397 ? -0.308 19.785 7.787 1.00 86.88 397 ARG A O 1
ATOM 3203 N N . LYS A 1 398 ? 1.013 18.142 8.564 1.00 84.75 398 LYS A N 1
ATOM 3204 C CA . LYS A 1 398 ? 1.653 18.946 9.622 1.00 84.75 398 LYS A CA 1
ATOM 3205 C C . LYS A 1 398 ? 2.487 20.093 9.058 1.00 84.75 398 LYS A C 1
ATOM 3207 O O . LYS A 1 398 ? 2.349 21.211 9.551 1.00 84.75 398 LYS A O 1
ATOM 3212 N N . LYS A 1 399 ? 3.312 19.838 8.032 1.00 84.69 399 LYS A N 1
ATOM 3213 C CA . LYS A 1 399 ? 4.085 20.886 7.340 1.00 84.69 399 LYS A CA 1
ATOM 3214 C C . LYS A 1 399 ? 3.151 21.983 6.822 1.00 84.69 399 LYS A C 1
ATOM 3216 O O . LYS A 1 399 ? 3.352 23.151 7.137 1.00 84.69 399 LYS A O 1
ATOM 3221 N N . ARG A 1 400 ? 2.070 21.605 6.129 1.00 78.19 400 ARG A N 1
ATOM 3222 C CA . ARG A 1 400 ? 1.071 22.552 5.608 1.00 78.19 400 ARG A CA 1
ATOM 3223 C C . ARG A 1 400 ? 0.420 23.388 6.710 1.00 78.19 400 ARG A C 1
ATOM 3225 O O . ARG A 1 400 ? 0.332 24.602 6.567 1.00 78.19 400 ARG A O 1
ATOM 3232 N N . MET A 1 401 ? -0.005 22.761 7.810 1.00 71.12 401 MET A N 1
ATOM 3233 C CA . MET A 1 401 ? -0.580 23.476 8.960 1.00 71.12 401 MET A CA 1
ATOM 3234 C C . MET A 1 401 ? 0.408 24.463 9.599 1.00 71.12 401 MET A C 1
ATOM 3236 O O . MET A 1 401 ? -0.014 25.501 10.098 1.00 71.12 401 MET A O 1
ATOM 3240 N N . GLY A 1 402 ? 1.708 24.153 9.584 1.00 65.44 402 GLY A N 1
ATOM 3241 C CA . GLY A 1 402 ? 2.754 25.066 10.049 1.00 65.44 402 GLY A CA 1
ATOM 3242 C C . GLY A 1 402 ? 2.980 26.265 9.122 1.00 65.44 402 GLY A C 1
ATOM 3243 O O . GLY A 1 402 ? 3.321 27.339 9.606 1.00 65.44 402 GLY A O 1
ATOM 3244 N N . ILE A 1 403 ? 2.765 26.095 7.812 1.00 63.09 403 ILE A N 1
ATOM 3245 C CA . ILE A 1 403 ? 2.947 27.139 6.789 1.00 63.09 403 ILE A CA 1
ATOM 3246 C C . ILE A 1 403 ? 1.702 28.039 6.664 1.00 63.09 403 ILE A C 1
ATOM 3248 O O . ILE A 1 403 ? 1.835 29.251 6.530 1.00 63.09 403 ILE A O 1
ATOM 3252 N N . SER A 1 404 ? 0.495 27.467 6.732 1.00 56.22 404 SER A N 1
ATOM 3253 C CA . SER A 1 404 ? -0.779 28.161 6.476 1.00 56.22 404 SER A CA 1
ATOM 3254 C C . SER A 1 404 ? -1.720 28.092 7.684 1.00 56.22 404 SER A C 1
ATOM 3256 O O . SER A 1 404 ? -2.850 27.615 7.595 1.00 56.22 404 SER A O 1
ATOM 3258 N N . ALA A 1 405 ? -1.262 28.558 8.850 1.00 53.41 405 ALA A N 1
ATOM 3259 C CA . ALA A 1 405 ? -2.093 28.599 10.060 1.00 53.41 405 ALA A CA 1
ATOM 3260 C C . ALA A 1 405 ? -3.295 29.567 9.955 1.00 53.41 405 ALA A C 1
ATOM 3262 O O . ALA A 1 405 ? -4.145 29.576 10.844 1.00 53.41 405 ALA A O 1
ATOM 3263 N N . SER A 1 406 ? -3.374 30.386 8.898 1.00 50.16 406 SER A N 1
ATOM 3264 C CA . SER A 1 406 ? -4.315 31.506 8.795 1.00 50.16 406 SER A CA 1
ATOM 3265 C C . SER A 1 406 ? -5.371 31.416 7.686 1.00 50.16 406 SER A C 1
ATOM 3267 O O . SER A 1 406 ? -6.254 32.270 7.679 1.00 50.16 406 SER A O 1
ATOM 3269 N N . VAL A 1 407 ? -5.368 30.431 6.778 1.00 47.03 407 VAL A N 1
ATOM 3270 C CA . VAL A 1 407 ? -6.353 30.392 5.674 1.00 47.03 407 VAL A CA 1
ATOM 3271 C C . VAL A 1 407 ? -6.719 28.939 5.324 1.00 47.03 407 VAL A C 1
ATOM 3273 O O . VAL A 1 407 ? -5.849 28.156 4.956 1.00 47.03 407 VAL A O 1
ATOM 3276 N N . GLU A 1 408 ? -8.009 28.598 5.462 1.00 52.66 408 GLU A N 1
ATOM 3277 C CA . GLU A 1 408 ? -8.667 27.296 5.191 1.00 52.66 408 GLU A CA 1
ATOM 3278 C C . GLU A 1 408 ? -8.364 26.145 6.171 1.00 52.66 408 GLU A C 1
ATOM 3280 O O . GLU A 1 408 ? -7.597 25.219 5.903 1.00 52.66 408 GLU A O 1
ATOM 3285 N N . SER A 1 409 ? -9.055 26.154 7.313 1.00 53.59 409 SER A N 1
ATOM 3286 C CA . SER A 1 409 ? -8.850 25.242 8.447 1.00 53.59 409 SER A CA 1
ATOM 3287 C C . SER A 1 409 ? -9.141 23.748 8.211 1.00 53.59 409 SER A C 1
ATOM 3289 O O . SER A 1 409 ? -9.002 22.983 9.163 1.00 53.59 409 SER A O 1
ATOM 3291 N N . ASN A 1 410 ? -9.506 23.282 7.006 1.00 61.06 410 ASN A N 1
ATOM 3292 C CA . ASN A 1 410 ? -9.883 21.869 6.837 1.00 61.06 410 ASN A CA 1
ATOM 3293 C C . ASN A 1 410 ? -9.657 21.224 5.454 1.00 61.06 410 ASN A C 1
ATOM 3295 O O . ASN A 1 410 ? -10.243 20.181 5.184 1.00 61.06 410 ASN A O 1
ATOM 3299 N N . LYS A 1 411 ? -8.817 21.782 4.564 1.00 79.75 411 LYS A N 1
ATOM 3300 C CA . LYS A 1 411 ? -8.652 21.214 3.201 1.00 79.75 411 LYS A CA 1
ATOM 3301 C C . LYS A 1 411 ? -8.161 19.753 3.199 1.00 79.75 411 LYS A C 1
ATOM 3303 O O . LYS A 1 411 ? -8.626 18.956 2.389 1.00 79.75 411 LYS A O 1
ATOM 3308 N N . TYR A 1 412 ? -7.257 19.414 4.123 1.00 86.38 412 TYR A N 1
ATOM 3309 C CA . TYR A 1 412 ? -6.711 18.063 4.321 1.00 86.38 412 TYR A CA 1
ATOM 3310 C C . TYR A 1 412 ? -6.901 17.639 5.783 1.00 86.38 412 TYR A C 1
ATOM 3312 O O . TYR A 1 412 ? -6.045 17.930 6.634 1.00 86.38 412 TYR A O 1
ATOM 3320 N N . PRO A 1 413 ? -8.051 17.031 6.120 1.00 87.69 413 PRO A N 1
ATOM 3321 C CA . PRO A 1 413 ? -8.396 16.717 7.497 1.00 87.69 413 PRO A CA 1
ATOM 3322 C C . PRO A 1 413 ? -7.498 15.610 8.070 1.00 87.69 413 PRO A C 1
ATOM 3324 O O . PRO A 1 413 ? -6.914 14.798 7.349 1.00 87.69 413 PRO A O 1
ATOM 3327 N N . ALA A 1 414 ? -7.368 15.569 9.398 1.00 88.56 414 ALA A N 1
ATOM 3328 C CA . ALA A 1 414 ? -6.705 14.455 10.071 1.00 88.56 414 ALA A CA 1
ATOM 3329 C C . ALA A 1 414 ? -7.471 13.145 9.817 1.00 88.56 414 ALA A C 1
ATOM 3331 O O . ALA A 1 414 ? -8.700 13.150 9.784 1.00 88.56 414 ALA A O 1
ATOM 3332 N N . GLN A 1 415 ? -6.746 12.039 9.666 1.00 90.94 415 GLN A N 1
ATOM 3333 C CA . GLN A 1 415 ? -7.313 10.711 9.425 1.00 90.94 415 GLN A CA 1
ATOM 3334 C C . GLN A 1 415 ? -7.156 9.815 10.649 1.00 90.94 415 GLN A C 1
ATOM 3336 O O . GLN A 1 415 ? -6.262 10.020 11.477 1.00 90.94 415 GLN A O 1
ATOM 3341 N N . PHE A 1 416 ? -8.031 8.817 10.749 1.00 92.44 416 PHE A N 1
ATOM 3342 C CA . PHE A 1 416 ? -7.836 7.703 11.664 1.00 92.44 416 PHE A CA 1
ATOM 3343 C C . PHE A 1 416 ? -7.055 6.602 10.947 1.00 92.44 416 PHE A C 1
ATOM 3345 O O . PHE A 1 416 ? -7.458 6.168 9.870 1.00 92.44 416 PHE A O 1
ATOM 3352 N N . ASN A 1 417 ? -5.949 6.138 11.523 1.00 94.44 417 ASN A N 1
ATOM 3353 C CA . ASN A 1 417 ? -5.106 5.135 10.883 1.00 94.44 417 ASN A CA 1
ATOM 3354 C C . ASN A 1 417 ? -5.250 3.791 11.593 1.00 94.44 417 ASN A C 1
ATOM 3356 O O . ASN A 1 417 ? -5.057 3.697 12.805 1.00 94.44 417 ASN A O 1
ATOM 3360 N N . ILE A 1 418 ? -5.535 2.751 10.821 1.00 94.19 418 ILE A N 1
ATOM 3361 C CA . ILE A 1 418 ? -5.447 1.352 11.220 1.00 94.19 418 ILE A CA 1
ATOM 3362 C C . ILE A 1 418 ? -4.308 0.752 10.400 1.00 94.19 418 ILE A C 1
ATOM 3364 O O . ILE A 1 418 ? -4.403 0.620 9.181 1.00 94.19 418 ILE A O 1
ATOM 3368 N N . THR A 1 419 ? -3.193 0.434 11.056 1.00 92.75 419 THR A N 1
ATOM 3369 C CA . THR A 1 419 ? -2.149 -0.380 10.426 1.00 92.75 419 THR A CA 1
ATOM 3370 C C . THR A 1 419 ? -2.393 -1.844 10.774 1.00 92.75 419 THR A C 1
ATOM 3372 O O . THR A 1 419 ? -2.370 -2.181 11.958 1.00 92.75 419 THR A O 1
ATOM 3375 N N . THR A 1 420 ? -2.601 -2.708 9.784 1.00 86.81 420 THR A N 1
ATOM 3376 C CA . THR A 1 420 ? -2.765 -4.153 9.993 1.00 86.81 420 THR A CA 1
ATOM 3377 C C . THR A 1 420 ? -1.419 -4.872 9.926 1.00 86.81 420 THR A C 1
ATOM 3379 O O . THR A 1 420 ? -0.469 -4.439 9.269 1.00 86.81 420 THR A O 1
ATOM 3382 N N . LEU A 1 421 ? -1.314 -5.959 10.674 1.00 79.38 421 LEU A N 1
ATOM 3383 C CA . LEU A 1 421 ? -0.204 -6.889 10.670 1.00 79.38 421 LEU A CA 1
ATOM 3384 C C . LEU A 1 421 ? -0.794 -8.289 10.741 1.00 79.38 421 LEU A C 1
ATOM 3386 O O . LEU A 1 421 ? -1.204 -8.761 11.803 1.00 79.38 421 LEU A O 1
ATOM 3390 N N . ASP A 1 422 ? -0.831 -8.942 9.597 1.00 65.25 422 ASP A N 1
ATOM 3391 C CA . ASP A 1 422 ? -1.376 -10.285 9.497 1.00 65.25 422 ASP A CA 1
ATOM 3392 C C . ASP A 1 422 ? -0.382 -11.320 10.015 1.00 65.25 422 ASP A C 1
ATOM 3394 O O . ASP A 1 422 ? 0.812 -11.020 10.114 1.00 65.25 422 ASP A O 1
ATOM 3398 N N . PRO A 1 423 ? -0.863 -12.517 10.394 1.00 56.03 423 PRO A N 1
ATOM 3399 C CA . PRO A 1 423 ? -0.055 -13.692 10.692 1.00 56.03 423 PRO A CA 1
ATOM 3400 C C . PRO A 1 423 ? 1.221 -13.804 9.843 1.00 56.03 423 PRO A C 1
ATOM 3402 O O . PRO A 1 423 ? 1.207 -14.243 8.695 1.00 56.03 423 PRO A O 1
ATOM 3405 N N . VAL A 1 424 ? 2.347 -13.352 10.399 1.00 54.12 424 VAL A N 1
ATOM 3406 C CA . VAL A 1 424 ? 3.573 -13.116 9.629 1.00 54.12 424 VAL A CA 1
ATOM 3407 C C . VAL A 1 424 ? 4.326 -14.422 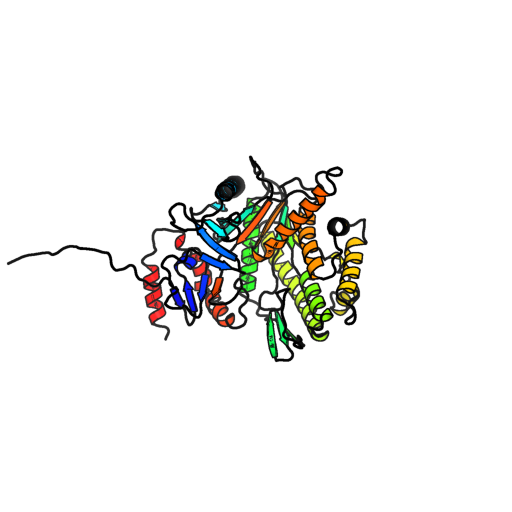9.451 1.00 54.12 424 VAL A C 1
ATOM 3409 O O . VAL A 1 424 ? 4.699 -15.033 10.453 1.00 54.12 424 VAL A O 1
ATOM 3412 N N . ILE A 1 425 ? 4.655 -14.797 8.211 1.00 51.66 425 ILE A N 1
ATOM 3413 C CA . ILE A 1 425 ? 5.710 -15.783 7.977 1.00 51.66 425 ILE A CA 1
ATOM 3414 C C . ILE A 1 425 ? 7.071 -15.038 7.976 1.00 51.66 425 ILE A C 1
ATOM 3416 O O . ILE A 1 425 ? 7.231 -14.049 7.260 1.00 51.66 425 ILE A O 1
ATOM 3420 N N . THR A 1 426 ? 8.056 -15.425 8.796 1.00 44.62 426 THR A N 1
ATOM 3421 C CA . THR A 1 426 ? 9.429 -14.848 8.760 1.00 44.62 426 THR A CA 1
ATOM 3422 C C . THR A 1 426 ? 10.471 -15.945 8.553 1.00 44.62 426 THR A C 1
ATOM 3424 O O . THR A 1 426 ? 10.243 -17.062 8.998 1.00 44.62 426 THR A O 1
ATOM 3427 N N . TYR A 1 427 ? 11.595 -15.659 7.882 1.00 41.53 427 TYR A N 1
ATOM 3428 C CA . TYR A 1 427 ? 12.713 -16.601 7.727 1.00 41.53 427 TYR A CA 1
ATOM 3429 C C . TYR A 1 427 ? 14.009 -16.011 8.296 1.00 41.53 427 TYR A C 1
ATOM 3431 O O . TYR A 1 427 ? 14.348 -14.883 7.949 1.00 41.53 427 TYR A O 1
ATOM 3439 N N . SER A 1 428 ? 14.746 -16.724 9.157 1.00 36.31 428 SER A N 1
ATOM 3440 C CA . SER A 1 428 ? 15.991 -16.196 9.765 1.00 36.31 428 SER A CA 1
ATOM 3441 C C . SER A 1 428 ? 17.066 -17.273 9.952 1.00 36.31 428 SER A C 1
ATOM 3443 O O . SER A 1 428 ? 16.713 -18.393 10.321 1.00 36.31 428 SER A O 1
ATOM 3445 N N . PRO A 1 429 ? 18.359 -16.973 9.675 1.00 34.53 429 PRO A N 1
ATOM 3446 C CA . PRO A 1 429 ? 19.251 -16.420 10.718 1.00 34.53 429 PRO A CA 1
ATOM 3447 C C . PRO A 1 429 ? 19.961 -15.084 10.377 1.00 34.53 429 PRO A C 1
ATOM 3449 O O . PRO A 1 429 ? 20.600 -14.511 11.256 1.00 34.53 429 PRO A O 1
ATOM 3452 N N . THR A 1 430 ? 19.904 -14.567 9.139 1.00 34.97 430 THR A N 1
ATOM 3453 C CA . THR A 1 430 ? 20.722 -13.405 8.697 1.00 34.97 430 THR A CA 1
ATOM 3454 C C . THR A 1 430 ? 20.055 -12.444 7.693 1.00 34.97 430 THR A C 1
ATOM 3456 O O . THR A 1 430 ? 20.757 -11.621 7.106 1.00 34.97 430 THR A O 1
ATOM 3459 N N . THR A 1 431 ? 18.733 -12.469 7.457 1.00 40.56 431 THR A N 1
ATOM 3460 C CA . THR A 1 431 ? 18.139 -11.614 6.398 1.00 40.56 431 THR A CA 1
ATOM 3461 C C . THR A 1 431 ? 16.773 -11.006 6.716 1.00 40.56 431 THR A C 1
ATOM 3463 O O . THR A 1 431 ? 15.974 -11.546 7.474 1.00 40.56 431 THR A O 1
ATOM 3466 N N . GLN A 1 432 ? 16.573 -9.822 6.122 1.00 37.94 432 GLN A N 1
ATOM 3467 C CA . GLN A 1 432 ? 15.380 -8.980 6.099 1.00 37.94 432 GLN A CA 1
ATOM 3468 C C . GLN A 1 432 ? 14.321 -9.539 5.138 1.00 37.94 432 GLN A C 1
ATOM 3470 O O . GLN A 1 432 ? 14.649 -9.876 4.006 1.00 37.94 432 GLN A O 1
ATOM 3475 N N . GLY A 1 433 ? 13.057 -9.534 5.563 1.00 31.81 433 GLY A N 1
ATOM 3476 C CA . GLY A 1 433 ? 11.899 -9.699 4.683 1.00 31.81 433 GLY A CA 1
ATOM 3477 C C . GLY A 1 433 ? 10.671 -10.232 5.421 1.00 31.81 433 GLY A C 1
ATOM 3478 O O . GLY A 1 433 ? 10.753 -11.228 6.136 1.00 31.81 433 GLY A O 1
ATOM 3479 N N . LEU A 1 434 ? 9.526 -9.569 5.244 1.00 38.41 434 LEU A N 1
ATOM 3480 C CA . LEU A 1 434 ? 8.219 -10.237 5.257 1.00 38.41 434 LEU A CA 1
ATOM 3481 C C . LEU A 1 434 ? 8.304 -11.403 4.261 1.00 38.41 434 LEU A C 1
ATOM 3483 O O . LEU A 1 434 ? 8.731 -11.177 3.126 1.00 38.41 434 LEU A O 1
ATOM 3487 N N . LEU A 1 435 ? 7.903 -12.626 4.626 1.00 41.44 435 LEU A N 1
ATOM 3488 C CA . LEU A 1 435 ? 7.631 -13.623 3.591 1.00 41.44 435 LEU A CA 1
ATOM 3489 C C . LEU A 1 435 ? 6.441 -13.152 2.763 1.00 41.44 435 LEU A C 1
ATOM 3491 O O . LEU A 1 435 ? 5.290 -13.406 3.083 1.00 41.44 435 LEU A O 1
ATOM 3495 N N . PHE A 1 436 ? 6.789 -12.503 1.666 1.00 39.53 436 PHE A N 1
ATOM 3496 C CA . PHE A 1 436 ? 6.334 -12.893 0.339 1.00 39.53 436 PHE A CA 1
ATOM 3497 C C . PHE A 1 436 ? 7.518 -13.052 -0.645 1.00 39.53 436 PHE A C 1
ATOM 3499 O O . PHE A 1 436 ? 7.305 -13.179 -1.847 1.00 39.53 436 PHE A O 1
ATOM 3506 N N . TYR A 1 437 ? 8.762 -13.077 -0.138 1.00 35.03 437 TYR A N 1
ATOM 3507 C CA . TYR A 1 437 ? 9.996 -12.844 -0.905 1.00 35.03 437 TYR A CA 1
ATOM 3508 C C . TYR A 1 437 ? 11.065 -13.925 -0.620 1.00 35.03 437 TYR A C 1
ATOM 3510 O O . TYR A 1 437 ? 12.055 -13.668 0.063 1.00 35.03 437 TYR A O 1
ATOM 3518 N N . PHE A 1 438 ? 10.849 -15.163 -1.086 1.00 32.19 438 PHE A N 1
ATOM 3519 C CA . PHE A 1 438 ? 11.913 -16.179 -1.196 1.00 32.19 438 PHE A CA 1
ATOM 3520 C C . PHE A 1 438 ? 11.798 -16.947 -2.519 1.00 32.19 438 PHE A C 1
ATOM 3522 O O . PHE A 1 438 ? 11.106 -17.964 -2.611 1.00 32.19 438 PHE A O 1
ATOM 3529 N N . SER A 1 439 ? 12.564 -16.497 -3.509 1.00 31.38 439 SER A N 1
ATOM 3530 C CA . SER A 1 439 ? 12.698 -17.027 -4.873 1.00 31.38 439 SER A CA 1
ATOM 3531 C C . SER A 1 439 ? 13.125 -18.501 -5.011 1.00 31.38 439 SER A C 1
ATOM 3533 O O . SER A 1 439 ? 12.982 -19.071 -6.090 1.00 31.38 439 SER A O 1
ATOM 3535 N N . HIS A 1 440 ? 13.614 -19.168 -3.957 1.00 29.78 440 HIS A N 1
ATOM 3536 C CA . HIS A 1 440 ? 14.094 -20.565 -4.043 1.00 29.78 440 HIS A CA 1
ATOM 3537 C C . HIS A 1 440 ? 13.333 -21.577 -3.177 1.00 29.78 440 HIS A C 1
ATOM 3539 O O . HIS A 1 440 ? 13.540 -22.780 -3.314 1.00 29.78 440 HIS A O 1
ATOM 3545 N N . SER A 1 441 ? 12.395 -21.112 -2.350 1.00 38.22 441 SER A N 1
ATOM 3546 C CA . SER A 1 441 ? 11.580 -21.971 -1.472 1.00 38.22 441 SER A CA 1
ATOM 3547 C C . SER A 1 441 ? 10.081 -21.816 -1.723 1.00 38.22 441 SER A C 1
ATOM 3549 O O . SER A 1 441 ? 9.285 -22.513 -1.098 1.00 38.22 441 SER A O 1
ATOM 3551 N N . LEU A 1 442 ? 9.688 -20.943 -2.656 1.00 39.34 442 LEU A N 1
ATOM 3552 C CA . LEU A 1 442 ? 8.303 -20.727 -3.075 1.00 39.34 442 LEU A CA 1
ATOM 3553 C C . LEU A 1 442 ? 7.631 -21.997 -3.587 1.00 39.34 442 LEU A C 1
ATOM 3555 O O . LEU A 1 442 ? 6.462 -22.171 -3.303 1.00 39.34 442 LEU A O 1
ATOM 3559 N N . GLY A 1 443 ? 8.345 -22.913 -4.249 1.00 36.78 443 GLY A N 1
ATOM 3560 C CA . GLY A 1 443 ? 7.788 -24.209 -4.660 1.00 36.78 443 GLY A CA 1
ATOM 3561 C C . GLY A 1 443 ? 7.472 -25.137 -3.481 1.00 36.78 443 GLY A C 1
ATOM 3562 O O . GLY A 1 443 ? 6.455 -25.820 -3.480 1.00 36.78 443 GLY A O 1
ATOM 3563 N N . LEU A 1 444 ? 8.306 -25.137 -2.436 1.00 39.19 444 LEU A N 1
ATOM 3564 C CA . LEU A 1 444 ? 8.093 -25.960 -1.241 1.00 39.19 444 LEU A CA 1
ATOM 3565 C C . LEU A 1 444 ? 7.042 -25.333 -0.315 1.00 39.19 444 LEU A C 1
ATOM 3567 O O . LEU A 1 444 ? 6.182 -26.036 0.200 1.00 39.19 444 LEU A O 1
ATOM 3571 N N . LEU A 1 445 ? 7.069 -24.007 -0.149 1.00 44.19 445 LEU A N 1
ATOM 3572 C CA . LEU A 1 445 ? 6.060 -23.248 0.587 1.00 44.19 445 LEU A CA 1
ATOM 3573 C C . LEU A 1 445 ? 4.716 -23.269 -0.142 1.00 44.19 445 LEU A C 1
ATOM 3575 O O . LEU A 1 445 ? 3.699 -23.463 0.504 1.00 44.19 445 LEU A O 1
ATOM 3579 N N . SER A 1 446 ? 4.687 -23.141 -1.470 1.00 40.78 446 SER A N 1
ATOM 3580 C CA . SER A 1 446 ? 3.462 -23.300 -2.253 1.00 40.78 446 SER A CA 1
ATOM 3581 C C . SER A 1 446 ? 2.958 -24.728 -2.172 1.00 40.78 446 SER A C 1
ATOM 3583 O O . SER A 1 446 ? 1.757 -24.889 -2.065 1.00 40.78 446 SER A O 1
ATOM 3585 N N . THR A 1 447 ? 3.815 -25.754 -2.120 1.00 40.59 447 THR A N 1
ATOM 3586 C CA . THR A 1 447 ? 3.399 -27.147 -1.859 1.00 40.59 447 THR A CA 1
ATOM 3587 C C . THR A 1 447 ? 2.827 -27.306 -0.444 1.00 40.59 447 THR A C 1
ATOM 3589 O O . THR A 1 447 ? 1.758 -27.884 -0.273 1.00 40.59 447 THR A O 1
ATOM 3592 N N . LEU A 1 448 ? 3.475 -26.717 0.567 1.00 42.69 448 LEU A N 1
ATOM 3593 C CA . LEU A 1 448 ? 2.991 -26.704 1.950 1.00 42.69 448 LEU A CA 1
ATOM 3594 C C . LEU A 1 448 ? 1.670 -25.933 2.084 1.00 42.69 448 LEU A C 1
ATOM 3596 O O . LEU A 1 448 ? 0.801 -26.375 2.805 1.00 42.69 448 LEU A O 1
ATOM 3600 N N . VAL A 1 449 ? 1.469 -24.823 1.376 1.00 40.75 449 VAL A N 1
ATOM 3601 C CA . VAL A 1 449 ? 0.243 -24.002 1.411 1.00 40.75 449 VAL A CA 1
ATOM 3602 C C . VAL A 1 449 ? -0.859 -24.587 0.504 1.00 40.75 449 VAL A C 1
ATOM 3604 O O . VAL A 1 449 ? -2.039 -24.524 0.829 1.00 40.75 449 VAL A O 1
ATOM 3607 N N . SER A 1 450 ? -0.509 -25.213 -0.621 1.00 38.50 450 SER A N 1
ATOM 3608 C CA . SER A 1 450 ? -1.462 -25.834 -1.561 1.00 38.50 450 SER A CA 1
ATOM 3609 C C . SER A 1 450 ? -1.997 -27.181 -1.087 1.00 38.50 450 SER A C 1
ATOM 3611 O O . SER A 1 450 ? -3.047 -27.627 -1.565 1.00 38.50 450 SER A O 1
ATOM 3613 N N . GLU A 1 451 ? -1.382 -27.793 -0.072 1.00 39.91 451 GLU A N 1
ATOM 3614 C CA . GLU A 1 451 ? -2.129 -28.701 0.780 1.00 39.91 451 GLU A CA 1
ATOM 3615 C C . GLU A 1 451 ? -3.275 -27.911 1.421 1.00 39.91 451 GLU A C 1
ATOM 3617 O O . GLU A 1 451 ? -3.097 -27.217 2.419 1.00 39.91 451 GLU A O 1
ATOM 3622 N N . LYS A 1 452 ? -4.496 -28.061 0.884 1.00 37.31 452 LYS A N 1
ATOM 3623 C CA . LYS A 1 452 ? -5.739 -27.514 1.466 1.00 37.31 452 LYS A CA 1
ATOM 3624 C C . LYS A 1 452 ? -5.831 -27.738 2.977 1.00 37.31 452 LYS A C 1
ATOM 3626 O O . LYS A 1 452 ? -6.477 -26.963 3.668 1.00 37.31 452 LYS A O 1
ATOM 3631 N N . LYS A 1 453 ? -5.170 -28.783 3.488 1.00 37.00 453 LYS A N 1
ATOM 3632 C CA . LYS A 1 453 ? -5.031 -29.064 4.910 1.00 37.00 453 LYS A CA 1
ATOM 3633 C C . LYS A 1 453 ? -4.189 -28.039 5.657 1.00 37.00 453 LYS A C 1
ATOM 3635 O O . LYS A 1 453 ? -4.571 -27.789 6.773 1.00 37.00 453 LYS A O 1
ATOM 3640 N N . ILE A 1 454 ? -3.110 -27.459 5.137 1.00 37.78 454 ILE A N 1
ATOM 3641 C CA . ILE A 1 454 ? -2.282 -26.459 5.841 1.00 37.78 454 ILE A CA 1
ATOM 3642 C C . ILE A 1 454 ? -2.844 -25.051 5.694 1.00 37.78 454 ILE A C 1
ATOM 3644 O O . ILE A 1 454 ? -2.759 -24.318 6.660 1.00 37.78 454 ILE A O 1
ATOM 3648 N N . VAL A 1 455 ? -3.483 -24.667 4.585 1.00 35.69 455 VAL A N 1
ATOM 3649 C CA . VAL A 1 455 ? -4.254 -23.405 4.560 1.00 35.69 455 VAL A CA 1
ATOM 3650 C C . VAL A 1 455 ? -5.446 -23.522 5.496 1.00 35.69 455 VAL A C 1
ATOM 3652 O O . VAL A 1 455 ? -5.541 -22.752 6.442 1.00 35.69 455 VAL A O 1
ATOM 3655 N N . SER A 1 456 ? -6.269 -24.572 5.373 1.00 36.62 456 SER A N 1
ATOM 3656 C CA . SER A 1 456 ? -7.369 -24.753 6.321 1.00 36.62 456 SER A CA 1
ATOM 3657 C C . SER A 1 456 ? -6.892 -25.079 7.740 1.00 36.62 456 SER A C 1
ATOM 3659 O O . SER A 1 456 ? -7.658 -24.823 8.656 1.00 36.62 456 SER A O 1
ATOM 3661 N N . ARG A 1 457 ? -5.675 -25.605 7.981 1.00 36.31 457 ARG A N 1
ATOM 3662 C CA . ARG A 1 457 ? -5.049 -25.789 9.319 1.00 36.31 457 ARG A CA 1
ATOM 3663 C C . ARG A 1 457 ? -4.245 -24.585 9.792 1.00 36.31 457 ARG A C 1
ATOM 3665 O O . ARG A 1 457 ? -4.076 -24.474 10.983 1.00 36.31 457 ARG A O 1
ATOM 3672 N N . ALA A 1 458 ? -3.782 -23.663 8.972 1.00 36.94 458 ALA A N 1
ATOM 3673 C CA . ALA A 1 458 ? -3.277 -22.379 9.444 1.00 36.94 458 ALA A CA 1
ATOM 3674 C C . ALA A 1 458 ? -4.479 -21.552 9.901 1.00 36.94 458 ALA A C 1
ATOM 3676 O O . ALA A 1 458 ? -4.471 -21.027 11.006 1.00 36.94 458 ALA A O 1
ATOM 3677 N N . SER A 1 459 ? -5.573 -21.601 9.136 1.00 34.22 459 SER A N 1
ATOM 3678 C CA . SER A 1 459 ? -6.872 -21.044 9.511 1.00 34.22 459 SER A CA 1
ATOM 3679 C C . SER A 1 459 ? -7.553 -21.793 10.679 1.00 34.22 459 SER A C 1
ATOM 3681 O O . SER A 1 459 ? -8.240 -21.159 11.468 1.00 34.22 459 SER A O 1
ATOM 3683 N N . SER A 1 460 ? -7.353 -23.114 10.863 1.00 33.94 460 SER A N 1
ATOM 3684 C CA . SER A 1 460 ? -8.004 -23.916 11.940 1.00 33.94 460 SER A CA 1
ATOM 3685 C C . SER A 1 460 ? -7.101 -24.429 13.079 1.00 33.94 460 SER A C 1
ATOM 3687 O O . SER A 1 460 ? -7.611 -24.900 14.094 1.00 33.94 460 SER A O 1
ATOM 3689 N N . GLN A 1 461 ? -5.770 -24.346 12.965 1.00 35.03 461 GLN A N 1
ATOM 3690 C CA . GLN A 1 461 ? -4.771 -24.578 14.033 1.00 35.03 461 GLN A CA 1
ATOM 3691 C C . GLN A 1 461 ? -4.229 -23.287 14.646 1.00 35.03 461 GLN A C 1
ATOM 3693 O O . GLN A 1 461 ? -3.342 -23.327 15.500 1.00 35.03 461 GLN A O 1
ATOM 3698 N N . LEU A 1 462 ? -4.939 -22.187 14.416 1.00 39.88 462 LEU A N 1
ATOM 3699 C CA . LEU A 1 462 ? -5.260 -21.179 15.428 1.00 39.88 462 LEU A CA 1
ATOM 3700 C C . LEU A 1 462 ? -5.974 -21.822 16.661 1.00 39.88 462 LEU A C 1
ATOM 3702 O O . LEU A 1 462 ? -6.927 -21.293 17.211 1.00 39.88 462 LEU A O 1
ATOM 3706 N N . LYS A 1 463 ? -5.509 -22.982 17.155 1.00 36.28 463 LYS A N 1
ATOM 3707 C CA . LYS A 1 463 ? -5.970 -23.693 18.366 1.00 36.28 463 LYS A CA 1
ATOM 3708 C C . LYS A 1 463 ? -5.484 -23.029 19.655 1.00 36.28 463 LYS A C 1
ATOM 3710 O O . LYS A 1 463 ? -5.826 -23.464 20.745 1.00 36.28 463 LYS A O 1
ATOM 3715 N N . PHE A 1 464 ? -4.731 -21.940 19.539 1.00 34.28 464 PHE A N 1
ATOM 3716 C CA . PHE A 1 464 ? -4.419 -21.040 20.648 1.00 34.28 464 PHE A CA 1
ATOM 3717 C C . PHE A 1 464 ? -5.619 -20.175 21.066 1.00 34.28 464 PHE A C 1
ATOM 3719 O O . PHE A 1 464 ? -5.607 -19.554 22.122 1.00 34.28 464 PHE A O 1
ATOM 3726 N N . PHE A 1 465 ? -6.685 -20.195 20.263 1.00 33.50 465 PHE A N 1
ATOM 3727 C CA . PHE A 1 465 ? -7.920 -19.447 20.461 1.00 33.50 465 PHE A CA 1
ATOM 3728 C C . PHE A 1 465 ? -9.042 -20.246 21.152 1.00 33.50 465 PHE A C 1
ATOM 3730 O O . PHE A 1 465 ? -10.138 -19.711 21.324 1.00 33.50 465 PHE A O 1
ATOM 3737 N N . HIS A 1 466 ? -8.769 -21.487 21.584 1.00 32.22 466 HIS A N 1
ATOM 3738 C CA . HIS A 1 466 ? -9.644 -22.303 22.436 1.00 32.22 466 HIS A CA 1
ATOM 3739 C C . HIS A 1 466 ? -8.810 -23.096 23.467 1.00 32.22 466 HIS A C 1
ATOM 3741 O O . HIS A 1 466 ? -8.036 -23.965 23.067 1.00 32.22 466 HIS A O 1
ATOM 3747 N N . PRO A 1 467 ? -8.970 -22.869 24.787 1.00 33.00 467 PRO A N 1
ATOM 3748 C CA . PRO A 1 467 ? -8.107 -23.478 25.809 1.00 33.00 467 PRO A CA 1
ATOM 3749 C C . PRO A 1 467 ? -8.191 -25.011 25.954 1.00 33.00 467 PRO A C 1
ATOM 3751 O O . PRO A 1 467 ? -7.353 -25.597 26.629 1.00 33.00 467 PRO A O 1
ATOM 3754 N N . GLU A 1 468 ? -9.185 -25.691 25.375 1.00 36.88 468 GLU A N 1
ATOM 3755 C CA . GLU A 1 468 ? -9.617 -26.996 25.908 1.00 36.88 468 GLU A CA 1
ATOM 3756 C C . GLU A 1 468 ? -9.142 -28.257 25.155 1.00 36.88 468 GLU A C 1
ATOM 3758 O O . GLU A 1 468 ? -9.478 -29.362 25.575 1.00 36.88 468 GLU A O 1
ATOM 3763 N N . LYS A 1 469 ? -8.346 -28.170 24.075 1.00 36.78 469 LYS A N 1
ATOM 3764 C CA . LYS A 1 469 ? -7.971 -29.373 23.279 1.00 36.78 469 LYS A CA 1
ATOM 3765 C C . LYS A 1 469 ? -6.496 -29.496 22.870 1.00 36.78 469 LYS A C 1
ATOM 3767 O O . LYS A 1 469 ? -6.171 -30.146 21.885 1.00 36.78 469 LYS A O 1
ATOM 3772 N N . ILE A 1 470 ? -5.576 -28.915 23.635 1.00 39.12 470 ILE A N 1
ATOM 3773 C CA . ILE A 1 470 ? -4.158 -28.804 23.235 1.00 39.12 470 ILE A CA 1
ATOM 3774 C C . ILE A 1 470 ? -3.397 -30.151 23.236 1.00 39.12 470 ILE A C 1
ATOM 3776 O O . ILE A 1 470 ? -2.464 -30.317 22.454 1.00 39.12 470 ILE A O 1
ATOM 3780 N N . ASN A 1 471 ? -3.801 -31.143 24.036 1.00 38.66 471 ASN A N 1
ATOM 3781 C CA . ASN A 1 471 ? -2.981 -32.349 24.231 1.00 38.66 471 ASN A CA 1
ATOM 3782 C C . ASN A 1 471 ? -3.212 -33.493 23.232 1.00 38.66 471 ASN A C 1
ATOM 3784 O O . ASN A 1 471 ? -2.366 -34.375 23.156 1.00 38.66 471 ASN A O 1
ATOM 3788 N N . HIS A 1 472 ? -4.305 -33.507 22.464 1.00 37.53 472 HIS A N 1
ATOM 3789 C CA . HIS A 1 472 ? -4.605 -34.655 21.592 1.00 37.53 472 HIS A CA 1
ATOM 3790 C C . HIS A 1 472 ? -4.050 -34.499 20.162 1.00 37.53 472 HIS A C 1
ATOM 3792 O O . HIS A 1 472 ? -3.705 -35.489 19.521 1.00 37.53 472 HIS A O 1
ATOM 3798 N N . ASP A 1 473 ? -3.920 -33.263 19.670 1.00 40.28 473 ASP A N 1
ATOM 3799 C CA . ASP A 1 473 ? -3.564 -32.982 18.271 1.00 40.28 473 ASP A CA 1
ATOM 3800 C C . ASP A 1 473 ? -2.053 -32.977 17.988 1.00 40.28 473 ASP A C 1
ATOM 3802 O O . ASP A 1 473 ? -1.631 -33.295 16.877 1.00 40.28 473 ASP A O 1
ATOM 3806 N N . LEU A 1 474 ? -1.219 -32.624 18.974 1.00 37.84 474 LEU A N 1
ATOM 3807 C CA . LEU A 1 474 ? 0.243 -32.620 18.815 1.00 37.84 474 LEU A CA 1
ATOM 3808 C C . LEU A 1 474 ? 0.809 -34.042 18.717 1.00 37.84 474 LEU A C 1
ATOM 3810 O O . LEU A 1 474 ? 1.731 -34.286 17.941 1.00 37.84 474 LEU A O 1
ATOM 3814 N N . THR A 1 475 ? 0.226 -34.984 19.457 1.00 42.06 475 THR A N 1
ATOM 3815 C CA . THR A 1 475 ? 0.609 -36.400 19.423 1.00 42.06 475 THR A CA 1
ATOM 3816 C C . THR A 1 475 ? 0.228 -37.044 18.088 1.00 42.06 475 THR A C 1
ATOM 3818 O O . THR A 1 475 ? 1.029 -37.766 17.503 1.00 42.06 475 THR A O 1
ATOM 3821 N N . GLU A 1 476 ? -0.942 -36.705 17.542 1.00 38.97 476 GLU A N 1
ATOM 3822 C CA . GLU A 1 476 ? -1.416 -37.221 16.250 1.00 38.97 476 GLU A CA 1
ATOM 3823 C C . GLU A 1 476 ? -0.600 -36.662 15.065 1.00 38.97 476 GLU A C 1
ATOM 3825 O O . GLU A 1 476 ? -0.294 -37.379 14.112 1.00 38.97 476 GLU A O 1
ATOM 3830 N N . LEU A 1 477 ? -0.158 -35.402 15.156 1.00 37.53 477 LEU A N 1
ATOM 3831 C CA . LEU A 1 477 ? 0.804 -34.793 14.231 1.00 37.53 477 LEU A CA 1
ATOM 3832 C C . LEU A 1 477 ? 2.164 -35.512 14.266 1.00 37.53 477 LEU A C 1
ATOM 3834 O O . LEU A 1 477 ? 2.705 -35.868 13.222 1.00 37.53 477 LEU A O 1
ATOM 3838 N N . GLN A 1 478 ? 2.707 -35.782 15.454 1.00 39.88 478 GLN A N 1
ATOM 3839 C CA . GLN A 1 478 ? 3.976 -36.504 15.597 1.00 39.88 478 GLN A CA 1
ATOM 3840 C C . GLN A 1 478 ? 3.903 -37.954 15.087 1.00 39.88 478 GLN A C 1
ATOM 3842 O O . GLN A 1 478 ? 4.899 -38.475 14.582 1.00 39.88 478 GLN A O 1
ATOM 3847 N N . GLU A 1 479 ? 2.744 -38.609 15.182 1.00 42.19 479 GLU A N 1
ATOM 3848 C CA . GLU A 1 479 ? 2.538 -39.961 14.651 1.00 42.19 479 GLU A CA 1
ATOM 3849 C C . GLU A 1 479 ? 2.327 -39.989 13.131 1.00 42.19 479 GLU A C 1
ATOM 3851 O O . GLU A 1 479 ? 2.890 -40.854 12.460 1.00 42.19 479 GLU A O 1
ATOM 3856 N N . GLN A 1 480 ? 1.607 -39.024 12.549 1.00 38.25 480 GLN A N 1
ATOM 3857 C CA . GLN A 1 480 ? 1.369 -38.978 11.098 1.00 38.25 480 GLN A CA 1
ATOM 3858 C C . GLN A 1 480 ? 2.641 -38.685 10.286 1.00 38.25 480 GLN A C 1
ATOM 3860 O O . GLN A 1 480 ? 2.807 -39.229 9.193 1.00 38.25 480 GLN A O 1
ATOM 3865 N N . TYR A 1 481 ? 3.576 -37.894 10.821 1.00 38.62 481 TYR A N 1
ATOM 3866 C CA . TYR A 1 481 ? 4.827 -37.556 10.126 1.00 38.62 481 TYR A CA 1
ATOM 3867 C C . TYR A 1 481 ? 5.967 -38.567 10.337 1.00 38.62 481 TYR A C 1
ATOM 3869 O O . TYR A 1 481 ? 6.964 -38.514 9.621 1.00 38.62 481 TYR A O 1
ATOM 3877 N N . LYS A 1 482 ? 5.817 -39.559 11.230 1.00 38.88 482 LYS A N 1
ATOM 3878 C CA . LYS A 1 482 ? 6.778 -40.677 11.357 1.00 38.88 482 LYS A CA 1
ATOM 3879 C C . LYS A 1 482 ? 6.838 -41.583 10.122 1.00 38.88 482 LYS A C 1
ATOM 3881 O O . LYS A 1 482 ? 7.793 -42.346 9.982 1.00 38.88 482 LYS A O 1
ATOM 3886 N N . HIS A 1 483 ? 5.837 -41.516 9.245 1.00 34.75 483 HIS A N 1
ATOM 3887 C CA . HIS A 1 483 ? 5.693 -42.408 8.092 1.00 34.75 483 HIS A CA 1
ATOM 3888 C C . HIS A 1 483 ? 6.078 -41.781 6.747 1.00 34.75 483 HIS A C 1
ATOM 3890 O O . HIS A 1 483 ? 5.990 -42.456 5.725 1.00 34.75 483 HIS A O 1
ATOM 3896 N N . ILE A 1 484 ? 6.542 -40.530 6.739 1.00 34.34 484 ILE A N 1
ATOM 3897 C CA . ILE A 1 484 ? 7.096 -39.883 5.548 1.00 34.34 484 ILE A CA 1
ATOM 3898 C C . ILE A 1 484 ? 8.623 -39.939 5.677 1.00 34.34 484 ILE A C 1
ATOM 3900 O O . ILE A 1 484 ? 9.234 -39.092 6.325 1.00 34.34 484 ILE A O 1
ATOM 3904 N N . LYS A 1 485 ? 9.220 -40.996 5.124 1.00 29.98 485 LYS A N 1
ATOM 3905 C CA . LYS A 1 485 ? 10.664 -41.139 4.906 1.00 29.98 485 LYS A CA 1
ATOM 3906 C C . LYS A 1 485 ? 10.933 -41.338 3.428 1.00 29.98 485 LYS A C 1
ATOM 3908 O O . LYS A 1 485 ? 10.174 -42.125 2.819 1.00 29.98 485 LYS A O 1
#

Sequence (485 aa):
MDEIIKTANSPSEAENSSIWLMIGTLYLNSALFKRGIVVLSPNIPEESICDGDTSFTLNARRFSFYTPTNTCSQKPHASSLTTARAFITELTSYAHQTSQDLIHNRDQSVLFNHNRREEIFLPLQIAEESTYIYPWTTKAIKKFEFTGFKRFVTAGCMFGSKLQGITNDEECIELINHHLMLRPHQKIMSIAYDCSLKSPYEEVIFHEFEKNCCLARSLTTQNETTHLLYHLPTEDYILFGIKLALQQKMTLAALRDFIEIIIAHQHEYQERLTSIANNHHIELQFGSPFMHLFSKELDFTTDAILAQLDFTHTSSEKEFVNSCIHKLTSSTENNLSLIWQDFINIETTPPESIEDLFKIGNAVLSALASQGQDHYQTCSILPLSEKQIQVQYELCRKKRMGISASVESNKYPAQFNITTLDPVITYSPTTQGLLFYFSHSLGLLSTLVSEKKIVSRASSQLKFFHPEKINHDLTELQEQYKHIK

Mean predicted aligned error: 12.02 Å

pLDDT: mean 73.94, std 20.81, range [24.16, 97.25]